Protein 6S1Y (pdb70)

Organism: Anopheles gambiae (NCBI:txid7165)

Structure (mmCIF, N/CA/C/O backbone):
data_6S1Y
#
_entry.id   6S1Y
#
_cell.length_a   160.972
_cell.length_b   160.972
_cell.length_c   121.888
_cell.angle_alpha   90.00
_cell.angle_beta   90.00
_cell.angle_gamma   120.00
#
_symmetry.space_group_name_H-M   'P 62 2 2'
#
loop_
_entity.id
_entity.type
_entity.pdbx_description
1 polymer 'Angiotensin-converting enzyme'
2 branched beta-D-mannopyranose-(1-4)-2-acetamido-2-deoxy-beta-D-glucopyranose-(1-4)-2-acetamido-2-deoxy-beta-D-glucopyranose
3 branched 2-acetamido-2-deoxy-beta-D-glucopyranose-(1-4)-2-acetamido-2-deoxy-beta-D-glucopyranose
4 non-polymer DI(HYDROXYETHYL)ETHER
5 non-polymer 1,2-ETHANEDIOL
6 non-polymer 'ZINC ION'
7 non-polymer '(2~{S})-2-[[(4~{S})-4-azanyl-5-oxidanyl-5-oxidanylidene-pentanoyl]amino]pentanedioic acid'
8 water water
#
loop_
_atom_site.group_PDB
_atom_site.id
_atom_site.type_symbol
_atom_site.label_atom_id
_atom_site.label_alt_id
_atom_site.label_comp_id
_atom_site.label_asym_id
_atom_site.label_entity_id
_atom_site.label_seq_id
_atom_site.pdbx_PDB_ins_code
_atom_site.Cartn_x
_atom_site.Cartn_y
_atom_site.Cartn_z
_atom_site.occupancy
_atom_site.B_iso_or_equiv
_atom_site.auth_seq_id
_atom_site.auth_comp_id
_atom_site.auth_asym_id
_atom_site.auth_atom_id
_atom_site.pdbx_PDB_model_num
ATOM 1 N N . PRO A 1 10 ? 22.595 -18.634 -15.638 1.00 99.81 36 PRO A N 1
ATOM 2 C CA . PRO A 1 10 ? 22.327 -18.963 -17.043 1.00 102.86 36 PRO A CA 1
ATOM 3 C C . PRO A 1 10 ? 20.884 -19.398 -17.303 1.00 104.88 36 PRO A C 1
ATOM 4 O O . PRO A 1 10 ? 20.273 -20.069 -16.469 1.00 102.67 36 PRO A O 1
ATOM 15 N N . SER A 1 11 ? 20.351 -19.016 -18.459 1.00 108.41 37 SER A N 1
ATOM 16 C CA . SER A 1 11 ? 18.995 -19.383 -18.830 1.00 112.34 37 SER A CA 1
ATOM 17 C C . SER A 1 11 ? 18.933 -20.850 -19.252 1.00 112.03 37 SER A C 1
ATOM 18 O O . SER A 1 11 ? 19.941 -21.466 -19.610 1.00 109.01 37 SER A O 1
ATOM 26 N N . GLU A 1 12 ? 17.718 -21.408 -19.214 1.00 113.59 38 GLU A N 1
ATOM 27 C CA . GLU A 1 12 ? 17.558 -22.825 -19.520 1.00 111.88 38 GLU A CA 1
ATOM 28 C C . GLU A 1 12 ? 17.989 -23.138 -20.948 1.00 109.08 38 GLU A C 1
ATOM 29 O O . GLU A 1 12 ? 18.503 -24.232 -21.212 1.00 106.83 38 GLU A O 1
ATOM 41 N N . THR A 1 13 ? 17.803 -22.199 -21.879 1.00 108.71 39 THR A N 1
ATOM 42 C CA . THR A 1 13 ? 18.285 -22.414 -23.240 1.00 107.53 39 THR A CA 1
ATOM 43 C C . THR A 1 13 ? 19.807 -22.504 -23.282 1.00 103.65 39 THR A C 1
ATOM 44 O O . THR A 1 13 ? 20.364 -23.070 -24.230 1.00 100.05 39 THR A O 1
ATOM 55 N N . GLU A 1 14 ? 20.488 -21.983 -22.260 1.00 104.55 40 GLU A N 1
ATOM 56 C CA . GLU A 1 14 ? 21.942 -22.047 -22.161 1.00 105.07 40 GLU A CA 1
ATOM 57 C C . GLU A 1 14 ? 22.413 -23.308 -21.440 1.00 101.65 40 GLU A C 1
ATOM 58 O O . GLU A 1 14 ? 23.375 -23.948 -21.880 1.00 97.37 40 GLU A O 1
ATOM 70 N N . ILE A 1 15 ? 21.756 -23.676 -20.336 1.00 102.14 41 ILE A N 1
ATOM 71 C CA . ILE A 1 15 ? 22.034 -24.959 -19.698 1.00 99.10 41 ILE A CA 1
ATOM 72 C C . ILE A 1 15 ? 21.829 -26.088 -20.699 1.00 94.90 41 ILE A C 1
ATOM 73 O O . ILE A 1 15 ? 22.574 -27.075 -20.712 1.00 90.71 41 ILE A O 1
ATOM 89 N N . SER A 1 16 ? 20.821 -25.953 -21.563 1.00 95.91 42 SER A N 1
ATOM 90 C CA . SER A 1 16 ? 20.538 -26.988 -22.546 1.00 93.16 42 SER A CA 1
ATOM 91 C C . SER A 1 16 ? 21.704 -27.186 -23.504 1.00 91.32 42 SER A C 1
ATOM 92 O O . SER A 1 16 ? 21.879 -28.282 -24.046 1.00 90.83 42 SER A O 1
ATOM 100 N N . GLN A 1 17 ? 22.509 -26.145 -23.730 1.00 92.93 43 GLN A N 1
ATOM 101 C CA . GLN A 1 17 ? 23.690 -26.295 -24.571 1.00 91.23 43 GLN A CA 1
ATOM 102 C C . GLN A 1 17 ? 24.800 -27.038 -23.843 1.00 87.02 43 GLN A C 1
ATOM 103 O O . GLN A 1 17 ? 25.600 -27.728 -24.481 1.00 84.52 43 GLN A O 1
ATOM 117 N N . ILE A 1 18 ? 24.874 -26.898 -22.517 1.00 87.54 44 ILE A N 1
ATOM 118 C CA . ILE A 1 18 ? 25.909 -27.580 -21.749 1.00 86.56 44 ILE A CA 1
ATOM 119 C C . ILE A 1 18 ? 25.639 -29.079 -21.715 1.00 85.84 44 ILE A C 1
ATOM 120 O O . ILE A 1 18 ? 26.528 -29.893 -21.996 1.00 84.97 44 ILE A O 1
ATOM 136 N N . VAL A 1 19 ? 24.412 -29.469 -21.352 1.00 85.34 45 VAL A N 1
ATOM 137 C CA . VAL A 1 19 ? 24.084 -30.888 -21.299 1.00 83.51 45 VAL A CA 1
ATOM 138 C C . VAL A 1 19 ? 24.199 -31.495 -22.689 1.00 81.75 45 VAL A C 1
ATOM 139 O O . VAL A 1 19 ? 24.571 -32.662 -22.835 1.00 81.01 45 VAL A O 1
ATOM 152 N N . GLU A 1 20 ? 23.898 -30.716 -23.730 1.00 82.63 46 GLU A N 1
ATOM 153 C CA . GLU A 1 20 ? 24.025 -31.225 -25.091 1.00 82.32 46 GLU A CA 1
ATOM 154 C C . GLU A 1 20 ? 25.468 -31.604 -25.404 1.00 82.04 46 GLU A C 1
ATOM 155 O O . GLU A 1 20 ? 25.718 -32.604 -26.082 1.00 80.35 46 GLU A O 1
ATOM 167 N N . TRP A 1 21 ? 26.434 -30.823 -24.915 1.00 83.81 47 TRP A N 1
ATOM 168 C CA . TRP A 1 21 ? 27.834 -31.207 -25.070 1.00 87.23 47 TRP A CA 1
ATOM 169 C C . TRP A 1 21 ? 28.170 -32.391 -24.172 1.00 84.96 47 TRP A C 1
ATOM 170 O O . TRP A 1 21 ? 28.948 -33.272 -24.556 1.00 84.92 47 TRP A O 1
ATOM 191 N N . ILE A 1 22 ? 27.592 -32.424 -22.970 1.00 82.40 48 ILE A N 1
ATOM 192 C CA . ILE A 1 22 ? 27.788 -33.564 -22.082 1.00 80.67 48 ILE A CA 1
ATOM 193 C C . ILE A 1 22 ? 27.195 -34.824 -22.704 1.00 76.83 48 ILE A C 1
ATOM 194 O O . ILE A 1 22 ? 27.820 -35.890 -22.691 1.00 73.89 48 ILE A O 1
ATOM 210 N N . GLU A 1 23 ? 25.992 -34.715 -23.277 1.00 76.44 49 GLU A N 1
ATOM 211 C CA . GLU A 1 23 ? 25.334 -35.869 -23.877 1.00 76.59 49 GLU A CA 1
ATOM 212 C C . GLU A 1 23 ? 26.219 -36.551 -24.914 1.00 75.73 49 GLU A C 1
ATOM 213 O O . GLU A 1 23 ? 26.300 -37.784 -24.957 1.00 72.04 49 GLU A O 1
ATOM 225 N N . GLN A 1 24 ? 26.876 -35.771 -25.772 1.00 77.30 50 GLN A N 1
ATOM 226 C CA . GLN A 1 24 ? 27.710 -36.371 -26.807 1.00 76.58 50 GLN A CA 1
ATOM 227 C C . GLN A 1 24 ? 28.941 -37.026 -26.200 1.00 72.25 50 GLN A C 1
ATOM 228 O O . GLN A 1 24 ? 29.367 -38.097 -26.644 1.00 70.18 50 GLN A O 1
ATOM 242 N N . ARG A 1 25 ? 29.533 -36.390 -25.190 1.00 71.85 51 ARG A N 1
ATOM 243 C CA . ARG A 1 25 ? 30.621 -37.013 -24.445 1.00 72.45 51 ARG A CA 1
ATOM 244 C C . ARG A 1 25 ? 30.179 -38.355 -23.867 1.00 68.11 51 ARG A C 1
ATOM 245 O O . ARG A 1 25 ? 30.815 -39.389 -24.107 1.00 64.57 51 ARG A O 1
ATOM 266 N N . TYR A 1 26 ? 29.069 -38.356 -23.121 1.00 67.82 52 TYR A N 1
ATOM 267 C CA . TYR A 1 26 ? 28.544 -39.585 -22.520 1.00 67.58 52 TYR A CA 1
ATOM 268 C C . TYR A 1 26 ? 28.300 -40.649 -23.583 1.00 63.31 52 TYR A C 1
ATOM 269 O O . TYR A 1 26 ? 28.721 -41.798 -23.439 1.00 62.62 52 TYR A O 1
ATOM 287 N N . GLN A 1 27 ? 27.651 -40.269 -24.680 1.00 63.11 53 GLN A N 1
ATOM 288 C CA . GLN A 1 27 ? 27.285 -41.241 -25.703 1.00 63.64 53 GLN A CA 1
ATOM 289 C C . GLN A 1 27 ? 28.506 -41.930 -26.306 1.00 63.27 53 GLN A C 1
ATOM 290 O O . GLN A 1 27 ? 28.483 -43.143 -26.566 1.00 59.96 53 GLN A O 1
ATOM 304 N N . GLN A 1 28 ? 29.587 -41.184 -26.527 1.00 63.69 54 GLN A N 1
ATOM 305 C CA . GLN A 1 28 ? 30.742 -41.766 -27.200 1.00 64.54 54 GLN A CA 1
ATOM 306 C C . GLN A 1 28 ? 31.473 -42.772 -26.315 1.00 61.17 54 GLN A C 1
ATOM 307 O O . GLN A 1 28 ? 31.868 -43.844 -26.795 1.00 59.50 54 GLN A O 1
ATOM 321 N N . THR A 1 29 ? 31.663 -42.469 -25.029 1.00 58.94 55 THR A N 1
ATOM 322 C CA . THR A 1 29 ? 32.316 -43.458 -24.182 1.00 60.59 55 THR A CA 1
ATOM 323 C C . THR A 1 29 ? 31.382 -44.629 -23.884 1.00 58.72 55 THR A C 1
ATOM 324 O O . THR A 1 29 ? 31.848 -45.764 -23.746 1.00 57.30 55 THR A O 1
ATOM 335 N N . LYS A 1 30 ? 30.067 -44.392 -23.814 1.00 58.67 56 LYS A N 1
ATOM 336 C CA . LYS A 1 30 ? 29.169 -45.518 -23.598 1.00 59.34 56 LYS A CA 1
ATOM 337 C C . LYS A 1 30 ? 29.175 -46.447 -24.805 1.00 57.99 56 LYS A C 1
ATOM 338 O O . LYS A 1 30 ? 29.083 -47.674 -24.652 1.00 58.24 56 LYS A O 1
ATOM 357 N N . ALA A 1 31 ? 29.308 -45.885 -26.005 1.00 57.79 57 ALA A N 1
ATOM 358 C CA . ALA A 1 31 ? 29.424 -46.717 -27.196 1.00 55.80 57 ALA A CA 1
ATOM 359 C C . ALA A 1 31 ? 30.725 -47.495 -27.175 1.00 54.84 57 ALA A C 1
ATOM 360 O O . ALA A 1 31 ? 30.737 -48.701 -27.414 1.00 55.50 57 ALA A O 1
ATOM 367 N N . HIS A 1 32 ? 31.838 -46.823 -26.881 1.00 56.66 58 HIS A N 1
ATOM 368 C CA . HIS A 1 32 ? 33.109 -47.534 -26.782 1.00 58.32 58 HIS A CA 1
ATOM 369 C C . HIS A 1 32 ? 32.998 -48.677 -25.783 1.00 56.76 58 HIS A C 1
ATOM 370 O O . HIS A 1 32 ? 33.489 -49.781 -26.020 1.00 55.27 58 HIS A O 1
ATOM 384 N N . GLN A 1 33 ? 32.310 -48.442 -24.675 1.00 57.45 59 GLN A N 1
ATOM 385 C CA . GLN A 1 33 ? 32.188 -49.476 -23.659 1.00 57.65 59 GLN A CA 1
ATOM 386 C C . GLN A 1 33 ? 31.317 -50.626 -24.150 1.00 55.93 59 GLN A C 1
ATOM 387 O O . GLN A 1 33 ? 31.684 -51.799 -24.007 1.00 52.40 59 GLN A O 1
ATOM 401 N N . THR A 1 34 ? 30.181 -50.308 -24.769 1.00 55.97 60 THR A N 1
ATOM 402 C CA . THR A 1 34 ? 29.330 -51.346 -25.330 1.00 54.64 60 THR A CA 1
ATOM 403 C C . THR A 1 34 ? 30.088 -52.194 -26.341 1.00 54.84 60 THR A C 1
ATOM 404 O O . THR A 1 34 ? 29.963 -53.431 -26.357 1.00 52.65 60 THR A O 1
ATOM 415 N N . LEU A 1 35 ? 30.882 -51.544 -27.196 1.00 53.34 61 LEU A N 1
ATOM 416 C CA . LEU A 1 35 ? 31.606 -52.264 -28.230 1.00 55.06 61 LEU A CA 1
ATOM 417 C C . LEU A 1 35 ? 32.563 -53.283 -27.624 1.00 54.49 61 LEU A C 1
ATOM 418 O O . LEU A 1 35 ? 32.635 -54.432 -28.082 1.00 53.33 61 LEU A O 1
ATOM 434 N N . ALA A 1 36 ? 33.303 -52.885 -26.589 1.00 52.63 62 ALA A N 1
ATOM 435 C CA . ALA A 1 36 ? 34.223 -53.814 -25.952 1.00 52.72 62 ALA A CA 1
ATOM 436 C C . ALA A 1 36 ? 33.473 -54.957 -25.281 1.00 51.95 62 ALA A C 1
ATOM 437 O O . ALA A 1 36 ? 33.957 -56.097 -25.277 1.00 50.40 62 ALA A O 1
ATOM 444 N N . ALA A 1 37 ? 32.286 -54.678 -24.725 1.00 51.57 63 ALA A N 1
ATOM 445 C CA . ALA A 1 37 ? 31.483 -55.737 -24.114 1.00 52.72 63 ALA A CA 1
ATOM 446 C C . ALA A 1 37 ? 30.996 -56.729 -25.163 1.00 50.60 63 ALA A C 1
ATOM 447 O O . ALA A 1 37 ? 30.996 -57.943 -24.932 1.00 48.91 63 ALA A O 1
ATOM 454 N N . TRP A 1 38 ? 30.610 -56.238 -26.335 1.00 50.64 64 TRP A N 1
ATOM 455 C CA . TRP A 1 38 ? 30.236 -57.138 -27.420 1.00 51.05 64 TRP A CA 1
ATOM 456 C C . TRP A 1 38 ? 31.375 -58.082 -27.787 1.00 51.63 64 TRP A C 1
ATOM 457 O O . TRP A 1 38 ? 31.154 -59.282 -28.005 1.00 49.58 64 TRP A O 1
ATOM 478 N N . GLU A 1 39 ? 32.598 -57.561 -27.890 1.00 52.56 65 GLU A N 1
ATOM 479 C CA . GLU A 1 39 ? 33.711 -58.402 -28.312 1.00 53.26 65 GLU A CA 1
ATOM 480 C C . GLU A 1 39 ? 33.959 -59.518 -27.302 1.00 50.99 65 GLU A C 1
ATOM 481 O O . GLU A 1 39 ? 34.192 -60.675 -27.674 1.00 50.09 65 GLU A O 1
ATOM 493 N N . TYR A 1 40 ? 33.897 -59.197 -26.015 1.00 49.64 66 TYR A N 1
ATOM 494 C CA . TYR A 1 40 ? 33.989 -60.239 -25.011 1.00 49.31 66 TYR A CA 1
ATOM 495 C C . TYR A 1 40 ? 32.804 -61.191 -25.124 1.00 48.84 66 TYR A C 1
ATOM 496 O O . TYR A 1 40 ? 32.978 -62.419 -25.185 1.00 47.87 66 TYR A O 1
ATOM 514 N N . GLY A 1 41 ? 31.586 -60.646 -25.190 1.00 48.50 67 GLY A N 1
ATOM 515 C CA . GLY A 1 41 ? 30.411 -61.501 -25.265 1.00 48.81 67 GLY A CA 1
ATOM 516 C C . GLY A 1 41 ? 30.484 -62.495 -26.402 1.00 48.52 67 GLY A C 1
ATOM 517 O O . GLY A 1 41 ? 30.011 -63.633 -26.272 1.00 46.33 67 GLY A O 1
ATOM 521 N N . SER A 1 42 ? 31.095 -62.090 -27.520 1.00 48.31 68 SER A N 1
ATOM 522 C CA . SER A 1 42 ? 31.220 -62.899 -28.727 1.00 49.85 68 SER A CA 1
ATOM 523 C C . SER A 1 42 ? 32.432 -63.805 -28.711 1.00 48.82 68 SER A C 1
ATOM 524 O O . SER A 1 42 ? 32.540 -64.698 -29.558 1.00 49.13 68 SER A O 1
ATOM 532 N N . ASN A 1 43 ? 33.341 -63.593 -27.759 1.00 49.80 69 ASN A N 1
ATOM 533 C CA . ASN A 1 43 ? 34.663 -64.224 -27.833 1.00 51.69 69 ASN A CA 1
ATOM 534 C C . ASN A 1 43 ? 35.296 -64.071 -26.435 1.00 51.00 69 ASN A C 1
ATOM 535 O O . ASN A 1 43 ? 36.009 -63.108 -26.178 1.00 50.05 69 ASN A O 1
ATOM 545 N N . LEU A 1 44 ? 34.998 -65.035 -25.558 1.00 52.39 70 LEU A N 1
ATOM 546 C CA . LEU A 1 44 ? 35.384 -64.916 -24.148 1.00 53.61 70 LEU A CA 1
ATOM 547 C C . LEU A 1 44 ? 36.846 -65.309 -24.001 1.00 54.47 70 LEU A C 1
ATOM 548 O O . LEU A 1 44 ? 37.178 -66.478 -23.805 1.00 58.46 70 LEU A O 1
ATOM 564 N N . THR A 1 45 ? 37.724 -64.325 -24.092 1.00 53.25 71 THR A N 1
ATOM 565 C CA . THR A 1 45 ? 39.127 -64.517 -23.783 1.00 53.56 71 THR A CA 1
ATOM 566 C C . THR A 1 45 ? 39.483 -63.591 -22.639 1.00 51.12 71 THR A C 1
ATOM 567 O O . THR A 1 45 ? 38.847 -62.558 -22.426 1.00 49.84 71 THR A O 1
ATOM 578 N N . GLU A 1 46 ? 40.529 -63.957 -21.910 1.00 52.95 72 GLU A N 1
ATOM 579 C CA . GLU A 1 46 ? 40.959 -63.104 -20.815 1.00 55.04 72 GLU A CA 1
ATOM 580 C C . GLU A 1 46 ? 41.432 -61.766 -21.352 1.00 52.58 72 GLU A C 1
ATOM 581 O O . GLU A 1 46 ? 41.166 -60.719 -20.756 1.00 52.64 72 GLU A O 1
ATOM 593 N N . PHE A 1 47 ? 42.070 -61.766 -22.525 1.00 53.28 73 PHE A N 1
ATOM 594 C CA . PHE A 1 47 ? 42.439 -60.502 -23.145 1.00 52.90 73 PHE A CA 1
ATOM 595 C C . PHE A 1 47 ? 41.216 -59.634 -23.396 1.00 53.07 73 PHE A C 1
ATOM 596 O O . PHE A 1 47 ? 41.213 -58.437 -23.073 1.00 53.33 73 PHE A O 1
ATOM 613 N N . ASN A 1 48 ? 40.165 -60.220 -23.994 1.00 52.32 74 ASN A N 1
ATOM 614 C CA . ASN A 1 48 ? 38.957 -59.452 -24.293 1.00 51.08 74 ASN A CA 1
ATOM 615 C C . ASN A 1 48 ? 38.239 -59.012 -23.028 1.00 50.06 74 ASN A C 1
ATOM 616 O O . ASN A 1 48 ? 37.588 -57.964 -23.020 1.00 48.58 74 ASN A O 1
ATOM 627 N N . LEU A 1 49 ? 38.358 -59.780 -21.944 1.00 50.83 75 LEU A N 1
ATOM 628 C CA . LEU A 1 49 ? 37.787 -59.328 -20.681 1.00 51.48 75 LEU A CA 1
ATOM 629 C C . LEU A 1 49 ? 38.491 -58.071 -20.180 1.00 51.39 75 LEU A C 1
ATOM 630 O O . LEU A 1 49 ? 37.832 -57.131 -19.730 1.00 50.03 75 LEU A O 1
ATOM 646 N N . SER A 1 50 ? 39.827 -58.025 -20.269 1.00 51.99 76 SER A N 1
ATOM 647 C CA . SER A 1 50 ? 40.554 -56.845 -19.801 1.00 53.53 76 SER A CA 1
ATOM 648 C C . SER A 1 50 ? 40.143 -55.594 -20.566 1.00 51.52 76 SER A C 1
ATOM 649 O O . SER A 1 50 ? 40.007 -54.516 -19.983 1.00 50.87 76 SER A O 1
ATOM 657 N N . LYS A 1 51 ? 39.949 -55.717 -21.877 1.00 52.46 77 LYS A N 1
ATOM 658 C CA . LYS A 1 51 ? 39.488 -54.571 -22.648 1.00 53.25 77 LYS A CA 1
ATOM 659 C C . LYS A 1 51 ? 38.062 -54.188 -22.275 1.00 53.49 77 LYS A C 1
ATOM 660 O O . LYS A 1 51 ? 37.722 -52.997 -22.236 1.00 52.62 77 LYS A O 1
ATOM 679 N N . LYS A 1 52 ? 37.212 -55.174 -21.983 1.00 51.64 78 LYS A N 1
ATOM 680 C CA . LYS A 1 52 ? 35.856 -54.845 -21.565 1.00 52.84 78 LYS A CA 1
ATOM 681 C C . LYS A 1 52 ? 35.864 -54.046 -20.269 1.00 52.23 78 LYS A C 1
ATOM 682 O O . LYS A 1 52 ? 35.152 -53.042 -20.140 1.00 52.01 78 LYS A O 1
ATOM 701 N N . THR A 1 53 ? 36.657 -54.474 -19.283 1.00 51.79 79 THR A N 1
ATOM 702 C CA . THR A 1 53 ? 36.621 -53.743 -18.024 1.00 52.38 79 THR A CA 1
ATOM 703 C C . THR A 1 53 ? 37.382 -52.426 -18.120 1.00 52.35 79 THR A C 1
ATOM 704 O O . THR A 1 53 ? 36.968 -51.434 -17.511 1.00 53.08 79 THR A O 1
ATOM 715 N N . LYS A 1 54 ? 38.467 -52.375 -18.898 1.00 54.01 80 LYS A N 1
ATOM 716 C CA . LYS A 1 54 ? 39.123 -51.093 -19.151 1.00 54.50 80 LYS A CA 1
ATOM 717 C C . LYS A 1 54 ? 38.142 -50.081 -19.745 1.00 55.34 80 LYS A C 1
ATOM 718 O O . LYS A 1 54 ? 38.021 -48.950 -19.260 1.00 55.48 80 LYS A O 1
ATOM 737 N N . ALA A 1 55 ? 37.436 -50.464 -20.812 1.00 54.90 81 ALA A N 1
ATOM 738 C CA . ALA A 1 55 ? 36.496 -49.535 -21.432 1.00 54.33 81 ALA A CA 1
ATOM 739 C C . ALA A 1 55 ? 35.366 -49.183 -20.475 1.00 56.59 81 ALA A C 1
ATOM 740 O O . ALA A 1 55 ? 34.857 -48.053 -20.492 1.00 57.29 81 ALA A O 1
ATOM 747 N N . ALA A 1 56 ? 34.973 -50.130 -19.618 1.00 55.24 82 ALA A N 1
ATOM 748 C CA . ALA A 1 56 ? 33.985 -49.819 -18.593 1.00 57.48 82 ALA A CA 1
ATOM 749 C C . ALA A 1 56 ? 34.563 -48.868 -17.549 1.00 54.80 82 ALA A C 1
ATOM 750 O O . ALA A 1 56 ? 33.885 -47.929 -17.114 1.00 53.19 82 ALA A O 1
ATOM 757 N N . ALA A 1 57 ? 35.814 -49.090 -17.140 1.00 55.54 83 ALA A N 1
ATOM 758 C CA . ALA A 1 57 ? 36.450 -48.169 -16.202 1.00 57.12 83 ALA A CA 1
ATOM 759 C C . ALA A 1 57 ? 36.525 -46.767 -16.791 1.00 56.92 83 ALA A C 1
ATOM 760 O O . ALA A 1 57 ? 36.222 -45.782 -16.108 1.00 58.39 83 ALA A O 1
ATOM 767 N N . ASP A 1 58 ? 36.900 -46.666 -18.073 1.00 58.69 84 ASP A N 1
ATOM 768 C CA . ASP A 1 58 ? 36.942 -45.375 -18.759 1.00 59.91 84 ASP A CA 1
ATOM 769 C C . ASP A 1 58 ? 35.589 -44.686 -18.705 1.00 59.43 84 ASP A C 1
ATOM 770 O O . ASP A 1 58 ? 35.496 -43.492 -18.399 1.00 60.01 84 ASP A O 1
ATOM 779 N N . PHE A 1 59 ? 34.524 -45.423 -19.027 1.00 58.93 85 PHE A N 1
ATOM 780 C CA . PHE A 1 59 ? 33.200 -44.825 -18.987 1.00 59.47 85 PHE A CA 1
ATOM 781 C C . PHE A 1 59 ? 32.848 -44.399 -17.571 1.00 58.52 85 PHE A C 1
ATOM 782 O O . PHE A 1 59 ? 32.218 -43.358 -17.364 1.00 58.39 85 PHE A O 1
ATOM 799 N N . ALA A 1 60 ? 33.259 -45.196 -16.582 1.00 57.20 86 ALA A N 1
ATOM 800 C CA . ALA A 1 60 ? 32.962 -44.879 -15.191 1.00 59.72 86 ALA A CA 1
ATOM 801 C C . ALA A 1 60 ? 33.549 -43.526 -14.805 1.00 59.38 86 ALA A C 1
ATOM 802 O O . ALA A 1 60 ? 32.880 -42.716 -14.155 1.00 58.10 86 ALA A O 1
ATOM 809 N N . GLU A 1 61 ? 34.796 -43.268 -15.203 1.00 58.96 87 GLU A N 1
ATOM 810 C CA . GLU A 1 61 ? 35.393 -41.951 -15.007 1.00 62.56 87 GLU A CA 1
ATOM 811 C C . GLU A 1 61 ? 34.528 -40.866 -15.642 1.00 61.58 87 GLU A C 1
ATOM 812 O O . GLU A 1 61 ? 34.120 -39.913 -14.981 1.00 61.45 87 GLU A O 1
ATOM 824 N N . VAL A 1 62 ? 34.239 -40.995 -16.938 1.00 61.19 88 VAL A N 1
ATOM 825 C CA . VAL A 1 62 ? 33.427 -40.004 -17.639 1.00 58.82 88 VAL A CA 1
ATOM 826 C C . VAL A 1 62 ? 32.143 -39.717 -16.868 1.00 61.77 88 VAL A C 1
ATOM 827 O O . VAL A 1 62 ? 31.767 -38.557 -16.664 1.00 61.60 88 VAL A O 1
ATOM 840 N N . ALA A 1 63 ? 31.446 -40.774 -16.424 1.00 62.76 89 ALA A N 1
ATOM 841 C CA . ALA A 1 63 ? 30.144 -40.571 -15.780 1.00 62.26 89 ALA A CA 1
ATOM 842 C C . ALA A 1 63 ? 30.290 -39.861 -14.442 1.00 61.29 89 ALA A C 1
ATOM 843 O O . ALA A 1 63 ? 29.417 -39.071 -14.060 1.00 61.76 89 ALA A O 1
ATOM 850 N N . LYS A 1 64 ? 31.379 -40.110 -13.721 1.00 60.19 90 LYS A N 1
ATOM 851 C CA . LYS A 1 64 ? 31.625 -39.377 -12.482 1.00 62.28 90 LYS A CA 1
ATOM 852 C C . LYS A 1 64 ? 31.796 -37.883 -12.757 1.00 64.38 90 LYS A C 1
ATOM 853 O O . LYS A 1 64 ? 31.221 -37.039 -12.060 1.00 66.50 90 LYS A O 1
ATOM 872 N N . ALA A 1 65 ? 32.599 -37.543 -13.769 1.00 63.46 91 ALA A N 1
ATOM 873 C CA . ALA A 1 65 ? 32.812 -36.144 -14.129 1.00 64.33 91 ALA A CA 1
ATOM 874 C C . ALA A 1 65 ? 31.520 -35.490 -14.587 1.00 68.51 91 ALA A C 1
ATOM 875 O O . ALA A 1 65 ? 31.207 -34.361 -14.187 1.00 72.43 91 ALA A O 1
ATOM 882 N N . VAL A 1 66 ? 30.758 -36.183 -15.436 1.00 66.11 92 VAL A N 1
ATOM 883 C CA . VAL A 1 66 ? 29.469 -35.660 -15.875 1.00 66.65 92 VAL A CA 1
ATOM 884 C C . VAL A 1 66 ? 28.575 -35.376 -14.681 1.00 68.67 92 VAL A C 1
ATOM 885 O O . VAL A 1 66 ? 27.894 -34.348 -14.631 1.00 71.73 92 VAL A O 1
ATOM 898 N N . ALA A 1 67 ? 28.551 -36.287 -13.705 1.00 67.00 93 ALA A N 1
ATOM 899 C CA . ALA A 1 67 ? 27.644 -36.122 -12.575 1.00 70.58 93 ALA A CA 1
ATOM 900 C C . ALA A 1 67 ? 28.011 -34.893 -11.759 1.00 74.01 93 ALA A C 1
ATOM 901 O O . ALA A 1 67 ? 27.133 -34.140 -11.324 1.00 75.67 93 ALA A O 1
ATOM 908 N N . GLU A 1 68 ? 29.307 -34.679 -11.530 1.00 74.52 94 GLU A N 1
ATOM 909 C CA . GLU A 1 68 ? 29.735 -33.474 -10.829 1.00 80.66 94 GLU A CA 1
ATOM 910 C C . GLU A 1 68 ? 29.449 -32.225 -11.658 1.00 80.20 94 GLU A C 1
ATOM 911 O O . GLU A 1 68 ? 28.878 -31.252 -11.156 1.00 82.25 94 GLU A O 1
ATOM 923 N N . GLU A 1 69 ? 29.829 -32.241 -12.938 1.00 76.86 95 GLU A N 1
ATOM 924 C CA . GLU A 1 69 ? 29.570 -31.090 -13.792 1.00 78.72 95 GLU A CA 1
ATOM 925 C C . GLU A 1 69 ? 28.109 -30.667 -13.746 1.00 80.34 95 GLU A C 1
ATOM 926 O O . GLU A 1 69 ? 27.798 -29.488 -13.942 1.00 85.01 95 GLU A O 1
ATOM 938 N N . LEU A 1 70 ? 27.201 -31.601 -13.487 1.00 77.79 96 LEU A N 1
ATOM 939 C CA . LEU A 1 70 ? 25.779 -31.302 -13.525 1.00 79.58 96 LEU A CA 1
ATOM 940 C C . LEU A 1 70 ? 25.232 -30.801 -12.197 1.00 84.26 96 LEU A C 1
ATOM 941 O O . LEU A 1 70 ? 24.115 -30.273 -12.166 1.00 86.41 96 LEU A O 1
ATOM 957 N N . GLN A 1 71 ? 25.984 -30.948 -11.105 1.00 85.18 97 GLN A N 1
ATOM 958 C CA . GLN A 1 71 ? 25.562 -30.402 -9.819 1.00 87.08 97 GLN A CA 1
ATOM 959 C C . GLN A 1 71 ? 25.664 -28.886 -9.767 1.00 90.34 97 GLN A C 1
ATOM 960 O O . GLN A 1 71 ? 25.335 -28.294 -8.733 1.00 91.01 97 GLN A O 1
ATOM 974 N N . GLN A 1 72 ? 26.108 -28.252 -10.848 1.00 92.80 98 GLN A N 1
ATOM 975 C CA . GLN A 1 72 ? 26.223 -26.805 -10.928 1.00 96.14 98 GLN A CA 1
ATOM 976 C C . GLN A 1 72 ? 24.963 -26.139 -11.471 1.00 97.50 98 GLN A C 1
ATOM 977 O O . GLN A 1 72 ? 24.986 -24.936 -11.745 1.00 99.78 98 GLN A O 1
ATOM 991 N N . PHE A 1 73 ? 23.876 -26.885 -11.643 1.00 97.62 99 PHE A N 1
ATOM 992 C CA . PHE A 1 73 ? 22.602 -26.332 -12.086 1.00 102.75 99 PHE A CA 1
ATOM 993 C C . PHE A 1 73 ? 21.551 -26.640 -11.026 1.00 110.46 99 PHE A C 1
ATOM 994 O O . PHE A 1 73 ? 21.524 -27.742 -10.470 1.00 110.22 99 PHE A O 1
ATOM 1011 N N . LYS A 1 74 ? 20.690 -25.661 -10.741 1.00 118.63 100 LYS A N 1
ATOM 1012 C CA . LYS A 1 74 ? 19.841 -25.747 -9.555 1.00 125.08 100 LYS A CA 1
ATOM 1013 C C . LYS A 1 74 ? 18.795 -26.849 -9.691 1.00 127.76 100 LYS A C 1
ATOM 1014 O O . LYS A 1 74 ? 18.622 -27.667 -8.780 1.00 127.68 100 LYS A O 1
ATOM 1033 N N . THR A 1 75 ? 18.069 -26.872 -10.807 1.00 127.97 101 THR A N 1
ATOM 1034 C CA . THR A 1 75 ? 17.037 -27.849 -11.132 1.00 129.46 101 THR A CA 1
ATOM 1035 C C . THR A 1 75 ? 15.743 -27.589 -10.359 1.00 128.91 101 THR A C 1
ATOM 1036 O O . THR A 1 75 ? 14.751 -28.274 -10.607 1.00 127.09 101 THR A O 1
ATOM 1047 N N . ASP A 1 76 ? 15.716 -26.636 -9.430 1.00 132.60 102 ASP A N 1
ATOM 1048 C CA . ASP A 1 76 ? 14.479 -26.233 -8.772 1.00 134.22 102 ASP A CA 1
ATOM 1049 C C . ASP A 1 76 ? 13.961 -24.897 -9.280 1.00 133.15 102 ASP A C 1
ATOM 1050 O O . ASP A 1 76 ? 12.792 -24.573 -9.043 1.00 130.07 102 ASP A O 1
ATOM 1059 N N . GLN A 1 77 ? 14.805 -24.125 -9.967 1.00 132.51 103 GLN A N 1
ATOM 1060 C CA . GLN A 1 77 ? 14.377 -22.956 -10.720 1.00 132.94 103 GLN A CA 1
ATOM 1061 C C . GLN A 1 77 ? 14.217 -23.251 -12.205 1.00 131.50 103 GLN A C 1
ATOM 1062 O O . GLN A 1 77 ? 13.784 -22.371 -12.955 1.00 131.57 103 GLN A O 1
ATOM 1076 N N . LEU A 1 78 ? 14.563 -24.458 -12.648 1.00 128.68 104 LEU A N 1
ATOM 1077 C CA . LEU A 1 78 ? 14.336 -24.848 -14.032 1.00 125.18 104 LEU A CA 1
ATOM 1078 C C . LEU A 1 78 ? 12.860 -25.167 -14.244 1.00 117.59 104 LEU A C 1
ATOM 1079 O O . LEU A 1 78 ? 12.138 -25.523 -13.307 1.00 115.21 104 LEU A O 1
ATOM 1095 N N . THR A 1 79 ? 12.416 -25.027 -15.491 1.00 113.11 105 THR A N 1
ATOM 1096 C CA . THR A 1 79 ? 11.000 -25.126 -15.825 1.00 109.63 105 THR A CA 1
ATOM 1097 C C . THR A 1 79 ? 10.706 -26.193 -16.869 1.00 103.27 105 THR A C 1
ATOM 1098 O O . THR A 1 79 ? 9.787 -26.997 -16.670 1.00 98.18 105 THR A O 1
ATOM 1109 N N . ASN A 1 80 ? 11.448 -26.226 -17.982 1.00 100.60 106 ASN A N 1
ATOM 1110 C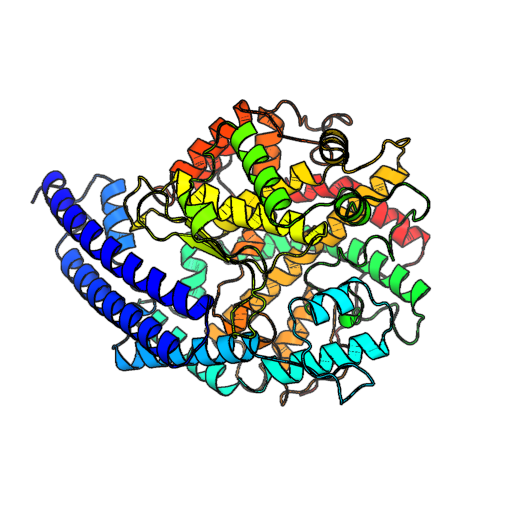 CA . ASN A 1 80 ? 11.304 -27.307 -18.957 1.00 93.81 106 ASN A CA 1
ATOM 1111 C C . ASN A 1 80 ? 11.440 -28.633 -18.213 1.00 89.65 106 ASN A C 1
ATOM 1112 O O . ASN A 1 80 ? 12.521 -28.954 -17.706 1.00 88.63 106 ASN A O 1
ATOM 1123 N N . ALA A 1 81 ? 10.340 -29.386 -18.097 1.00 88.18 107 ALA A N 1
ATOM 1124 C CA . ALA A 1 81 ? 10.388 -30.661 -17.386 1.00 83.59 107 ALA A CA 1
ATOM 1125 C C . ALA A 1 81 ? 11.297 -31.651 -18.103 1.00 79.52 107 ALA A C 1
ATOM 1126 O O . ALA A 1 81 ? 12.056 -32.387 -17.461 1.00 77.62 107 ALA A O 1
ATOM 1133 N N . THR A 1 82 ? 11.234 -31.678 -19.438 1.00 77.46 108 THR A N 1
ATOM 1134 C CA . THR A 1 82 ? 12.139 -32.514 -20.218 1.00 76.12 108 THR A CA 1
ATOM 1135 C C . THR A 1 82 ? 13.593 -32.271 -19.830 1.00 77.56 108 THR A C 1
ATOM 1136 O O . THR A 1 82 ? 14.408 -33.205 -19.826 1.00 74.04 108 THR A O 1
ATOM 1147 N N . LEU A 1 83 ? 13.936 -31.023 -19.492 1.00 78.90 109 LEU A N 1
ATOM 1148 C CA . LEU A 1 83 ? 15.318 -30.692 -19.175 1.00 78.35 109 LEU A CA 1
ATOM 1149 C C . LEU A 1 83 ? 15.711 -31.207 -17.796 1.00 78.62 109 LEU A C 1
ATOM 1150 O O . LEU A 1 83 ? 16.800 -31.764 -17.624 1.00 76.58 109 LEU A O 1
ATOM 1166 N N . LYS A 1 84 ? 14.847 -30.996 -16.795 1.00 79.10 110 LYS A N 1
ATOM 1167 C CA . LYS A 1 84 ? 15.094 -31.573 -15.481 1.00 80.37 110 LYS A CA 1
ATOM 1168 C C . LYS A 1 84 ? 15.355 -33.067 -15.591 1.00 74.72 110 LYS A C 1
ATOM 1169 O O . LYS A 1 84 ? 16.181 -33.625 -14.860 1.00 73.02 110 LYS A O 1
ATOM 1188 N N . ARG A 1 85 ? 14.646 -33.732 -16.503 1.00 73.50 111 ARG A N 1
ATOM 1189 C CA . ARG A 1 85 ? 14.735 -35.183 -16.616 1.00 72.25 111 ARG A CA 1
ATOM 1190 C C . ARG A 1 85 ? 16.039 -35.605 -17.272 1.00 70.19 111 ARG A C 1
ATOM 1191 O O . ARG A 1 85 ? 16.609 -36.643 -16.921 1.00 70.00 111 ARG A O 1
ATOM 1212 N N . ARG A 1 86 ? 16.524 -34.821 -18.236 1.00 71.40 112 ARG A N 1
ATOM 1213 C CA . ARG A 1 86 ? 17.797 -35.136 -18.871 1.00 69.74 112 ARG A CA 1
ATOM 1214 C C . ARG A 1 86 ? 18.942 -35.025 -17.883 1.00 68.92 112 ARG A C 1
ATOM 1215 O O . ARG A 1 86 ? 19.895 -35.808 -17.956 1.00 69.57 112 ARG A O 1
ATOM 1236 N N . ILE A 1 87 ? 18.857 -34.081 -16.950 1.00 69.05 113 ILE A N 1
ATOM 1237 C CA . ILE A 1 87 ? 19.933 -33.887 -15.987 1.00 71.74 113 ILE A CA 1
ATOM 1238 C C . ILE A 1 87 ? 19.919 -34.987 -14.933 1.00 70.54 113 ILE A C 1
ATOM 1239 O O . ILE A 1 87 ? 20.977 -35.443 -14.486 1.00 71.39 113 ILE A O 1
ATOM 1255 N N . LYS A 1 88 ? 18.727 -35.418 -14.504 1.00 70.29 114 LYS A N 1
ATOM 1256 C CA . LYS A 1 88 ? 18.637 -36.473 -13.498 1.00 72.51 114 LYS A CA 1
ATOM 1257 C C . LYS A 1 88 ? 19.162 -37.802 -14.033 1.00 70.11 114 LYS A C 1
ATOM 1258 O O . LYS A 1 88 ? 19.907 -38.504 -13.340 1.00 69.85 114 LYS A O 1
ATOM 1277 N N . LYS A 1 89 ? 18.791 -38.164 -15.263 1.00 69.18 115 LYS A N 1
ATOM 1278 C CA . LYS A 1 89 ? 19.206 -39.454 -15.807 1.00 68.75 115 LYS A CA 1
ATOM 1279 C C . LYS A 1 89 ? 20.684 -39.470 -16.156 1.00 66.68 115 LYS A C 1
ATOM 1280 O O . LYS A 1 89 ? 21.336 -40.515 -16.046 1.00 65.48 115 LYS A O 1
ATOM 1299 N N . LEU A 1 90 ? 21.232 -38.329 -16.571 1.00 68.31 116 LEU A N 1
ATOM 1300 C CA . LEU A 1 90 ? 22.663 -38.259 -16.830 1.00 65.67 116 LEU A CA 1
ATOM 1301 C C . LEU A 1 90 ? 23.463 -38.319 -15.545 1.00 64.13 116 LEU A C 1
ATOM 1302 O O . LEU A 1 90 ? 24.613 -38.758 -15.554 1.00 65.91 116 LEU A O 1
ATOM 1318 N N . ALA A 1 91 ? 22.877 -37.892 -14.437 1.00 65.40 117 ALA A N 1
ATOM 1319 C CA . ALA A 1 91 ? 23.574 -37.885 -13.161 1.00 65.30 117 ALA A CA 1
ATOM 1320 C C . ALA A 1 91 ? 23.462 -39.203 -12.405 1.00 65.70 117 ALA A C 1
ATOM 1321 O O . ALA A 1 91 ? 24.069 -39.339 -11.330 1.00 62.45 117 ALA A O 1
ATOM 1328 N N . LYS A 1 92 ? 22.709 -40.171 -12.925 1.00 65.57 118 LYS A N 1
ATOM 1329 C CA . LYS A 1 92 ? 22.541 -41.455 -12.245 1.00 65.61 118 LYS A CA 1
ATOM 1330 C C . LYS A 1 92 ? 23.756 -42.329 -12.523 1.00 61.47 118 LYS A C 1
ATOM 1331 O O . LYS A 1 92 ? 23.983 -42.748 -13.659 1.00 62.17 118 LYS A O 1
ATOM 1350 N N . LEU A 1 93 ? 24.530 -42.622 -11.482 1.00 59.39 119 LEU A N 1
ATOM 1351 C CA . LEU A 1 93 ? 25.816 -43.286 -11.655 1.00 58.68 119 LEU A CA 1
ATOM 1352 C C . LEU A 1 93 ? 25.720 -44.804 -11.593 1.00 57.17 119 LEU A C 1
ATOM 1353 O O . LEU A 1 93 ? 26.437 -45.495 -12.326 1.00 52.45 119 LEU A O 1
ATOM 1369 N N . GLY A 1 94 ? 24.868 -45.334 -10.707 1.00 55.71 120 GLY A N 1
ATOM 1370 C CA . GLY A 1 94 ? 24.861 -46.768 -10.477 1.00 50.38 120 GLY A CA 1
ATOM 1371 C C . GLY A 1 94 ? 26.219 -47.234 -9.995 1.00 52.59 120 GLY A C 1
ATOM 1372 O O . GLY A 1 94 ? 26.840 -46.631 -9.105 1.00 54.07 120 GLY A O 1
ATOM 1376 N N . TYR A 1 95 ? 26.706 -48.314 -10.607 1.00 50.51 121 TYR A N 1
ATOM 1377 C CA . TYR A 1 95 ? 27.974 -48.897 -10.186 1.00 52.52 121 TYR A CA 1
ATOM 1378 C C . TYR A 1 95 ? 29.124 -47.910 -10.334 1.00 54.44 121 TYR A C 1
ATOM 1379 O O . TYR A 1 95 ? 30.113 -47.983 -9.590 1.00 55.02 121 TYR A O 1
ATOM 1397 N N . ALA A 1 96 ? 29.022 -46.987 -11.289 1.00 55.36 122 ALA A N 1
ATOM 1398 C CA . ALA A 1 96 ? 30.097 -46.028 -11.497 1.00 57.53 122 ALA A CA 1
ATOM 1399 C C . ALA A 1 96 ? 30.325 -45.151 -10.275 1.00 57.53 122 ALA A C 1
ATOM 1400 O O . ALA A 1 96 ? 31.337 -44.462 -10.224 1.00 58.69 122 ALA A O 1
ATOM 1407 N N . ALA A 1 97 ? 29.431 -45.173 -9.283 1.00 57.72 123 ALA A N 1
ATOM 1408 C CA . ALA A 1 97 ? 29.668 -44.407 -8.066 1.00 57.10 123 ALA A CA 1
ATOM 1409 C C . ALA A 1 97 ? 30.834 -44.938 -7.249 1.00 57.30 123 ALA A C 1
ATOM 1410 O O . ALA A 1 97 ? 31.289 -44.244 -6.338 1.00 60.25 123 ALA A O 1
ATOM 1417 N N . LEU A 1 98 ? 31.334 -46.122 -7.544 1.00 57.37 124 LEU A N 1
ATOM 1418 C CA . LEU A 1 98 ? 32.364 -46.693 -6.689 1.00 58.48 124 LEU A CA 1
ATOM 1419 C C . LEU A 1 98 ? 33.750 -46.177 -7.074 1.00 56.83 124 LEU A C 1
ATOM 1420 O O . LEU A 1 98 ? 34.004 -45.866 -8.239 1.00 55.53 124 LEU A O 1
ATOM 1436 N N . PRO A 1 99 ? 34.671 -46.095 -6.115 1.00 57.85 125 PRO A N 1
ATOM 1437 C CA . PRO A 1 99 ? 36.074 -45.875 -6.489 1.00 58.33 125 PRO A CA 1
ATOM 1438 C C . PRO A 1 99 ? 36.494 -46.942 -7.491 1.00 59.51 125 PRO A C 1
ATOM 1439 O O . PRO A 1 99 ? 36.033 -48.087 -7.440 1.00 58.25 125 PRO A O 1
ATOM 1450 N N . ALA A 1 100 ? 37.373 -46.551 -8.414 1.00 59.90 126 ALA A N 1
ATOM 1451 C CA . ALA A 1 100 ? 37.647 -47.382 -9.578 1.00 59.26 126 ALA A CA 1
ATOM 1452 C C . ALA A 1 100 ? 38.140 -48.768 -9.190 1.00 60.06 126 ALA A C 1
ATOM 1453 O O . ALA A 1 100 ? 37.849 -49.737 -9.895 1.00 60.43 126 ALA A O 1
ATOM 1460 N N . ASP A 1 101 ? 38.892 -48.893 -8.096 1.00 60.45 127 ASP A N 1
ATOM 1461 C CA . ASP A 1 101 ? 39.370 -50.217 -7.711 1.00 62.35 127 ASP A CA 1
ATOM 1462 C C . ASP A 1 101 ? 38.197 -51.134 -7.388 1.00 61.00 127 ASP A C 1
ATOM 1463 O O . ASP A 1 101 ? 38.163 -52.291 -7.822 1.00 57.47 127 ASP A O 1
ATOM 1472 N N . GLN A 1 102 ? 37.219 -50.625 -6.630 1.00 61.18 128 GLN A N 1
ATOM 1473 C CA . GLN A 1 102 ? 36.056 -51.427 -6.265 1.00 60.98 128 GLN A CA 1
ATOM 1474 C C . GLN A 1 102 ? 35.136 -51.645 -7.462 1.00 57.73 128 GLN A C 1
ATOM 1475 O O . GLN A 1 102 ? 34.488 -52.693 -7.561 1.00 56.05 128 GLN A O 1
ATOM 1489 N N . PHE A 1 103 ? 35.062 -50.670 -8.371 1.00 57.55 129 PHE A N 1
ATOM 1490 C CA . PHE A 1 103 ? 34.322 -50.855 -9.617 1.00 56.37 129 PHE A CA 1
ATOM 1491 C C . PHE A 1 103 ? 34.863 -52.049 -10.398 1.00 55.96 129 PHE A C 1
ATOM 1492 O O . PHE A 1 103 ? 34.114 -52.959 -10.771 1.00 53.26 129 PHE A O 1
ATOM 1509 N N . LYS A 1 104 ? 36.169 -52.080 -10.639 1.00 56.74 130 LYS A N 1
ATOM 1510 C CA . LYS A 1 104 ? 36.719 -53.187 -11.406 1.00 58.17 130 LYS A CA 1
ATOM 1511 C C . LYS A 1 104 ? 36.642 -54.490 -10.626 1.00 55.36 130 LYS A C 1
ATOM 1512 O O . LYS A 1 104 ? 36.600 -55.573 -11.226 1.00 53.45 130 LYS A O 1
ATOM 1531 N N . GLU A 1 105 ? 36.623 -54.416 -9.299 1.00 54.46 131 GLU A N 1
ATOM 1532 C CA . GLU A 1 105 ? 36.485 -55.637 -8.512 1.00 55.05 131 GLU A CA 1
ATOM 1533 C C . GLU A 1 105 ? 35.074 -56.204 -8.670 1.00 54.32 131 GLU A C 1
ATOM 1534 O O . GLU A 1 105 ? 34.887 -57.420 -8.769 1.00 53.66 131 GLU A O 1
ATOM 1546 N N . LEU A 1 106 ? 34.075 -55.328 -8.749 1.00 51.66 132 LEU A N 1
ATOM 1547 C CA . LEU A 1 106 ? 32.701 -55.760 -8.941 1.00 51.27 132 LEU A CA 1
ATOM 1548 C C . LEU A 1 106 ? 32.497 -56.369 -10.325 1.00 52.76 132 LEU A C 1
ATOM 1549 O O . LEU A 1 106 ? 31.976 -57.485 -10.450 1.00 50.17 132 LEU A O 1
ATOM 1565 N N . LEU A 1 107 ? 32.907 -55.663 -11.384 1.00 53.31 133 LEU A N 1
ATOM 1566 C CA . LEU A 1 107 ? 32.739 -56.225 -12.722 1.00 53.06 133 LEU A CA 1
ATOM 1567 C C . LEU A 1 107 ? 33.479 -57.549 -12.845 1.00 49.32 133 LEU A C 1
ATOM 1568 O O . LEU A 1 107 ? 33.000 -58.473 -13.502 1.00 49.94 133 LEU A O 1
ATOM 1584 N N . GLY A 1 108 ? 34.639 -57.675 -12.200 1.00 51.68 134 GLY A N 1
ATOM 1585 C CA . GLY A 1 108 ? 35.383 -58.923 -12.256 1.00 46.98 134 GLY A CA 1
ATOM 1586 C C . GLY A 1 108 ? 34.698 -60.051 -11.519 1.00 46.73 134 GLY A C 1
ATOM 1587 O O . GLY A 1 108 ? 34.817 -61.215 -11.914 1.00 46.62 134 GLY A O 1
ATOM 1591 N N . ALA A 1 109 ? 33.975 -59.739 -10.448 1.00 47.66 135 ALA A N 1
ATOM 1592 C CA . ALA A 1 109 ? 33.201 -60.767 -9.764 1.00 47.47 135 ALA A CA 1
ATOM 1593 C C . ALA A 1 109 ? 32.077 -61.273 -10.661 1.00 46.00 135 ALA A C 1
ATOM 1594 O O . ALA A 1 109 ? 31.897 -62.482 -10.825 1.00 46.35 135 ALA A O 1
ATOM 1601 N N . ILE A 1 110 ? 31.359 -60.355 -11.310 1.00 47.00 136 ILE A N 1
ATOM 1602 C CA . ILE A 1 110 ? 30.275 -60.735 -12.218 1.00 47.35 136 ILE A CA 1
ATOM 1603 C C . ILE A 1 110 ? 30.817 -61.557 -13.383 1.00 48.07 136 ILE A C 1
ATOM 1604 O O . ILE A 1 110 ? 30.360 -62.682 -13.645 1.00 46.73 136 ILE A O 1
ATOM 1620 N N . ALA A 1 111 ? 31.811 -61.012 -14.094 1.00 47.24 137 ALA A N 1
ATOM 1621 C CA . ALA A 1 111 ? 32.415 -61.716 -15.219 1.00 47.53 137 ALA A CA 1
ATOM 1622 C C . ALA A 1 111 ? 32.900 -63.097 -14.809 1.00 45.99 137 ALA A C 1
ATOM 1623 O O . ALA A 1 111 ? 32.842 -64.045 -15.597 1.00 46.37 137 ALA A O 1
ATOM 1630 N N . SER A 1 112 ? 33.366 -63.239 -13.575 1.00 45.89 138 SER A N 1
ATOM 1631 C CA . SER A 1 112 ? 33.792 -64.551 -13.108 1.00 47.75 138 SER A CA 1
ATOM 1632 C C . SER A 1 112 ? 32.628 -65.541 -13.075 1.00 46.94 138 SER A C 1
ATOM 1633 O O . SER A 1 112 ? 32.785 -66.705 -13.467 1.00 45.89 138 SER A O 1
ATOM 1641 N N . MET A 1 113 ? 31.450 -65.098 -12.615 1.00 44.62 139 MET A N 1
ATOM 1642 C CA . MET A 1 113 ? 30.271 -65.960 -12.651 1.00 46.73 139 MET A CA 1
ATOM 1643 C C . MET A 1 113 ? 29.834 -66.246 -14.087 1.00 45.00 139 MET A C 1
ATOM 1644 O O . MET A 1 113 ? 29.619 -67.409 -14.464 1.00 44.98 139 MET A O 1
ATOM 1658 N N . GLU A 1 114 ? 29.673 -65.191 -14.894 1.00 44.67 140 GLU A N 1
ATOM 1659 C CA . GLU A 1 114 ? 29.151 -65.340 -16.252 1.00 44.32 140 GLU A CA 1
ATOM 1660 C C . GLU A 1 114 ? 30.074 -66.203 -17.094 1.00 44.62 140 GLU A C 1
ATOM 1661 O O . GLU A 1 114 ? 29.619 -67.064 -17.855 1.00 44.60 140 GLU A O 1
ATOM 1673 N N . SER A 1 115 ? 31.381 -66.021 -16.928 1.00 46.35 141 SER A N 1
ATOM 1674 C CA . SER A 1 115 ? 32.343 -66.827 -17.663 1.00 46.77 141 SER A CA 1
ATOM 1675 C C . SER A 1 115 ? 32.210 -68.300 -17.307 1.00 46.11 141 SER A C 1
ATOM 1676 O O . SER A 1 115 ? 32.278 -69.169 -18.188 1.00 45.57 141 SER A O 1
ATOM 1684 N N . ASN A 1 116 ? 32.069 -68.604 -16.016 1.00 46.02 142 ASN A N 1
ATOM 1685 C CA . ASN A 1 116 ? 31.915 -69.989 -15.585 1.00 44.41 142 ASN A CA 1
ATOM 1686 C C . ASN A 1 116 ? 30.665 -70.607 -16.208 1.00 44.75 142 ASN A C 1
ATOM 1687 O O . ASN A 1 116 ? 30.687 -71.755 -16.666 1.00 42.66 142 ASN A O 1
ATOM 1698 N N . TYR A 1 117 ? 29.578 -69.828 -16.283 1.00 44.51 143 TYR A N 1
ATOM 1699 C CA . TYR A 1 117 ? 28.330 -70.295 -16.879 1.00 43.04 143 TYR A CA 1
ATOM 1700 C C . TYR A 1 117 ? 28.493 -70.580 -18.364 1.00 43.98 143 TYR A C 1
ATOM 1701 O O . TYR A 1 117 ? 28.064 -71.631 -18.860 1.00 42.82 143 TYR A O 1
ATOM 1719 N N . ALA A 1 118 ? 29.099 -69.644 -19.098 1.00 45.00 144 ALA A N 1
ATOM 1720 C CA . ALA A 1 118 ? 29.157 -69.763 -20.556 1.00 46.07 144 ALA A CA 1
ATOM 1721 C C . ALA A 1 118 ? 30.123 -70.847 -21.008 1.00 44.80 144 ALA A C 1
ATOM 1722 O O . ALA A 1 118 ? 29.960 -71.402 -22.099 1.00 48.41 144 ALA A O 1
ATOM 1729 N N . LYS A 1 119 ? 31.114 -71.177 -20.195 1.00 43.74 145 LYS A N 1
ATOM 1730 C CA . LYS A 1 119 ? 32.161 -72.102 -20.599 1.00 47.68 145 LYS A CA 1
ATOM 1731 C C . LYS A 1 119 ? 31.934 -73.543 -20.146 1.00 46.51 145 LYS A C 1
ATOM 1732 O O . LYS A 1 119 ? 32.757 -74.407 -20.442 1.00 47.45 145 LYS A O 1
ATOM 1751 N N . ALA A 1 120 ? 30.848 -73.838 -19.448 1.00 45.57 146 ALA A N 1
ATOM 1752 C CA . ALA A 1 120 ? 30.678 -75.173 -18.897 1.00 45.10 146 ALA A CA 1
ATOM 1753 C C . ALA A 1 120 ? 30.449 -76.192 -19.998 1.00 43.66 146 ALA A C 1
ATOM 1754 O O . ALA A 1 120 ? 29.719 -75.928 -20.953 1.00 47.04 146 ALA A O 1
ATOM 1761 N N . LYS A 1 121 ? 31.058 -77.372 -19.851 1.00 43.94 147 LYS A N 1
ATOM 1762 C CA . LYS A 1 121 ? 30.890 -78.476 -20.791 1.00 47.61 147 LYS A CA 1
ATOM 1763 C C . LYS A 1 121 ? 30.692 -79.760 -20.010 1.00 44.53 147 LYS A C 1
ATOM 1764 O O . LYS A 1 121 ? 31.079 -79.860 -18.849 1.00 45.71 147 LYS A O 1
ATOM 1783 N N . PHE A 1 122 ? 30.122 -80.768 -20.671 1.00 45.92 148 PHE A N 1
ATOM 1784 C CA . PHE A 1 122 ? 29.644 -81.936 -19.939 1.00 46.38 148 PHE A CA 1
ATOM 1785 C C . PHE A 1 122 ? 29.883 -83.214 -20.716 1.00 46.77 148 PHE A C 1
ATOM 1786 O O . PHE A 1 122 ? 29.855 -83.222 -21.950 1.00 45.59 148 PHE A O 1
ATOM 1803 N N . CYS A 1 123 ? 30.090 -84.293 -19.959 1.00 45.81 149 CYS A N 1
ATOM 1804 C CA . CYS A 1 123 ? 30.172 -85.637 -20.518 1.00 48.55 149 CYS A CA 1
ATOM 1805 C C . CYS A 1 123 ? 28.778 -86.238 -20.715 1.00 49.03 149 CYS A C 1
ATOM 1806 O O . CYS A 1 123 ? 27.869 -86.055 -19.897 1.00 47.47 149 CYS A O 1
ATOM 1813 N N . ALA A 1 124 ? 28.611 -86.961 -21.811 1.00 50.13 150 ALA A N 1
ATOM 1814 C CA . ALA A 1 124 ? 27.309 -87.521 -22.118 1.00 48.75 150 ALA A CA 1
ATOM 1815 C C . ALA A 1 124 ? 26.946 -88.601 -21.105 1.00 51.41 150 ALA A C 1
ATOM 1816 O O . ALA A 1 124 ? 27.811 -89.311 -20.564 1.00 49.99 150 ALA A O 1
ATOM 1823 N N . TYR A 1 125 ? 25.644 -88.685 -20.816 1.00 49.54 151 TYR A N 1
ATOM 1824 C CA . TYR A 1 125 ? 25.123 -89.732 -19.951 1.00 49.15 151 TYR A CA 1
ATOM 1825 C C . TYR A 1 125 ? 25.544 -91.078 -20.510 1.00 49.60 151 TYR A C 1
ATOM 1826 O O . TYR A 1 125 ? 25.230 -91.407 -21.660 1.00 50.16 151 TYR A O 1
ATOM 1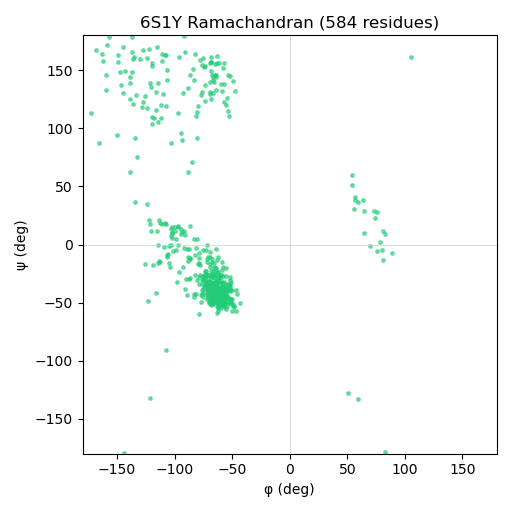844 N N . GLY A 1 126 ? 26.286 -91.834 -19.714 1.00 53.23 152 GLY A N 1
ATOM 1845 C CA . GLY A 1 126 ? 26.708 -93.162 -20.112 1.00 57.43 152 GLY A CA 1
ATOM 1846 C C . GLY A 1 126 ? 27.904 -93.230 -21.043 1.00 62.30 152 GLY A C 1
ATOM 1847 O O . GLY A 1 126 ? 28.368 -94.344 -21.336 1.00 63.45 152 GLY A O 1
ATOM 1851 N N . ASP A 1 127 ? 28.435 -92.088 -21.512 1.00 60.99 153 ASP A N 1
ATOM 1852 C CA . ASP A 1 127 ? 29.616 -92.071 -22.377 1.00 58.34 153 ASP A CA 1
ATOM 1853 C C . ASP A 1 127 ? 30.632 -91.019 -21.941 1.00 59.24 153 ASP A C 1
ATOM 1854 O O . ASP A 1 127 ? 30.600 -89.879 -22.416 1.00 58.48 153 ASP A O 1
ATOM 1863 N N . ALA A 1 128 ? 31.582 -91.432 -21.094 1.00 61.44 154 ALA A N 1
ATOM 1864 C CA . ALA A 1 128 ? 32.639 -90.545 -20.620 1.00 60.83 154 ALA A CA 1
ATOM 1865 C C . ALA A 1 128 ? 33.635 -90.149 -21.700 1.00 61.96 154 ALA A C 1
ATOM 1866 O O . ALA A 1 128 ? 34.515 -89.321 -21.427 1.00 63.86 154 ALA A O 1
ATOM 1873 N N . THR A 1 129 ? 33.542 -90.716 -22.897 1.00 59.78 155 THR A N 1
ATOM 1874 C CA . THR A 1 129 ? 34.441 -90.339 -23.979 1.00 60.77 155 THR A CA 1
ATOM 1875 C C . THR A 1 129 ? 33.874 -89.222 -24.839 1.00 58.94 155 THR A C 1
ATOM 1876 O O . THR A 1 129 ? 34.546 -88.768 -25.768 1.00 57.97 155 THR A O 1
ATOM 1887 N N . LYS A 1 130 ? 32.650 -88.780 -24.570 1.00 58.93 156 LYS A N 1
ATOM 1888 C CA . LYS A 1 130 ? 32.041 -87.682 -25.322 1.00 56.91 156 LYS A CA 1
ATOM 1889 C C . LYS A 1 130 ? 31.729 -86.568 -24.324 1.00 54.93 156 LYS A C 1
ATOM 1890 O O . LYS A 1 130 ? 30.747 -86.653 -23.585 1.00 53.79 156 LYS A O 1
ATOM 1909 N N . CYS A 1 131 ? 32.542 -85.519 -24.313 1.00 53.92 157 CYS A N 1
ATOM 1910 C CA . CYS A 1 131 ? 32.486 -84.519 -23.259 1.00 51.12 157 CYS A CA 1
ATOM 1911 C C . CYS A 1 131 ? 32.537 -83.112 -23.833 1.00 49.82 157 CYS A C 1
ATOM 1912 O O . CYS A 1 131 ? 33.115 -82.201 -23.239 1.00 50.68 157 CYS A O 1
ATOM 1919 N N . ASP A 1 132 ? 31.896 -82.907 -24.986 1.00 49.41 158 ASP A N 1
ATOM 1920 C CA . ASP A 1 132 ? 31.787 -81.592 -25.603 1.00 51.35 158 ASP A CA 1
ATOM 1921 C C . ASP A 1 132 ? 30.356 -81.044 -25.567 1.00 50.47 158 ASP A C 1
ATOM 1922 O O . ASP A 1 132 ? 30.036 -80.111 -26.311 1.00 48.51 158 ASP A O 1
ATOM 1931 N N . LEU A 1 133 ? 29.493 -81.597 -24.707 1.00 48.91 159 LEU A N 1
ATOM 1932 C CA . LEU A 1 133 ? 28.119 -81.119 -24.603 1.00 47.14 159 LEU A CA 1
ATOM 1933 C C . LEU A 1 133 ? 28.058 -79.776 -23.887 1.00 45.47 159 LEU A C 1
ATOM 1934 O O . LEU A 1 133 ? 28.729 -79.566 -22.875 1.00 45.82 159 LEU A O 1
ATOM 1950 N N . SER A 1 134 ? 27.238 -78.871 -24.411 1.00 46.76 160 SER A N 1
ATOM 1951 C CA . SER A 1 134 ? 26.992 -77.566 -23.806 1.00 46.39 160 SER A CA 1
ATOM 1952 C C . SER A 1 134 ? 25.504 -77.394 -23.516 1.00 44.86 160 SER A C 1
ATOM 1953 O O . SER A 1 134 ? 24.662 -78.163 -23.998 1.00 44.10 160 SER A O 1
ATOM 1961 N N . LEU A 1 135 ? 25.187 -76.345 -22.747 1.00 43.60 161 LEU A N 1
ATOM 1962 C CA . LEU A 1 135 ? 23.804 -75.904 -22.618 1.00 42.83 161 LEU A CA 1
ATOM 1963 C C . LEU A 1 135 ? 23.177 -75.688 -23.989 1.00 45.47 161 LEU A C 1
ATOM 1964 O O . LEU A 1 135 ? 22.086 -76.184 -24.282 1.00 45.34 161 LEU A O 1
ATOM 1980 N N . ASP A 1 136 ? 23.868 -74.950 -24.847 1.00 45.15 162 ASP A N 1
ATOM 1981 C CA . ASP A 1 136 ? 23.343 -74.512 -26.133 1.00 48.09 162 ASP A CA 1
ATOM 1982 C C . ASP A 1 136 ? 24.179 -75.194 -27.209 1.00 49.68 162 ASP A C 1
ATOM 1983 O O . ASP A 1 136 ? 25.335 -74.796 -27.427 1.00 50.11 162 ASP A O 1
ATOM 1992 N N . PRO A 1 137 ? 23.667 -76.217 -27.909 1.00 48.38 163 PRO A N 1
ATOM 1993 C CA . PRO A 1 137 ? 22.292 -76.707 -27.888 1.00 46.20 163 PRO A CA 1
ATOM 1994 C C . PRO A 1 137 ? 22.013 -78.026 -27.170 1.00 45.26 163 PRO A C 1
ATOM 1995 O O . PRO A 1 137 ? 20.836 -78.352 -26.979 1.00 43.13 163 PRO A O 1
ATOM 2006 N N . GLU A 1 138 ? 23.039 -78.782 -26.776 1.00 43.40 164 GLU A N 1
ATOM 2007 C CA . GLU A 1 138 ? 22.790 -80.173 -26.400 1.00 43.05 164 GLU A CA 1
ATOM 2008 C C . GLU A 1 138 ? 21.871 -80.289 -25.176 1.00 43.30 164 GLU A C 1
ATOM 2009 O O . GLU A 1 138 ? 20.870 -81.011 -25.211 1.00 43.01 164 GLU A O 1
ATOM 2021 N N . LEU A 1 139 ? 22.195 -79.610 -24.074 1.00 41.70 165 LEU A N 1
ATOM 2022 C CA . LEU A 1 139 ? 21.404 -79.814 -22.864 1.00 42.32 165 LEU A CA 1
ATOM 2023 C C . LEU A 1 139 ? 20.001 -79.228 -23.011 1.00 40.34 165 LEU A C 1
ATOM 2024 O O . LEU A 1 139 ? 19.014 -79.840 -22.586 1.00 40.56 165 LEU A O 1
ATOM 2040 N N . THR A 1 140 ? 19.889 -78.052 -23.620 1.00 40.44 166 THR A N 1
ATOM 2041 C CA . THR A 1 140 ? 18.576 -77.480 -23.905 1.00 41.07 166 THR A CA 1
ATOM 2042 C C . THR A 1 140 ? 17.671 -78.471 -24.632 1.00 41.58 166 THR A C 1
ATOM 2043 O O . THR A 1 140 ? 16.466 -78.562 -24.342 1.00 40.62 166 THR A O 1
ATOM 2054 N N . GLU A 1 141 ? 18.226 -79.237 -25.559 1.00 41.73 167 GLU A N 1
ATOM 2055 C CA . GLU A 1 141 ? 17.410 -80.094 -26.410 1.00 43.54 167 GLU A CA 1
ATOM 2056 C C . GLU A 1 141 ? 17.174 -81.441 -25.758 1.00 40.49 167 GLU A C 1
ATOM 2057 O O . GLU A 1 141 ? 16.126 -82.055 -25.973 1.00 42.29 167 GLU A O 1
ATOM 2069 N N . ILE A 1 142 ? 18.105 -81.906 -24.940 1.00 39.49 168 ILE A N 1
ATOM 2070 C CA . ILE A 1 142 ? 17.845 -83.080 -24.115 1.00 41.29 168 ILE A CA 1
ATOM 2071 C C . ILE A 1 142 ? 16.653 -82.831 -23.203 1.00 40.60 168 ILE A C 1
ATOM 2072 O O . ILE A 1 142 ? 15.711 -83.632 -23.144 1.00 40.70 168 ILE A O 1
ATOM 2088 N N . PHE A 1 143 ? 16.677 -81.721 -22.457 1.00 40.06 169 PHE A N 1
ATOM 2089 C CA . PHE A 1 143 ? 15.549 -81.428 -21.580 1.00 39.47 169 PHE A CA 1
ATOM 2090 C C . PHE A 1 143 ? 14.269 -81.222 -22.387 1.00 39.58 169 PHE A C 1
ATOM 2091 O O . PHE A 1 143 ? 13.194 -81.683 -21.988 1.00 39.85 169 PHE A O 1
ATOM 2108 N N . ALA A 1 144 ? 14.368 -80.597 -23.559 1.00 39.53 170 ALA A N 1
ATOM 2109 C CA . ALA A 1 144 ? 13.151 -80.315 -24.319 1.00 41.42 170 ALA A CA 1
ATOM 2110 C C . ALA A 1 144 ? 12.484 -81.606 -24.807 1.00 42.10 170 ALA A C 1
ATOM 2111 O O . ALA A 1 144 ? 11.256 -81.749 -24.708 1.00 43.97 170 ALA A O 1
ATOM 2118 N N . ASN A 1 145 ? 13.267 -82.582 -25.253 1.00 40.35 171 ASN A N 1
ATOM 2119 C CA . ASN A 1 145 ? 12.728 -83.691 -26.020 1.00 42.38 171 ASN A CA 1
ATOM 2120 C C . ASN A 1 145 ? 12.891 -85.073 -25.402 1.00 43.84 171 ASN A C 1
ATOM 2121 O O . ASN A 1 145 ? 12.215 -85.996 -25.861 1.00 45.72 171 ASN A O 1
ATOM 2132 N N . HIS A 1 146 ? 13.777 -85.264 -24.423 1.00 41.76 172 HIS A N 1
ATOM 2133 C CA . HIS A 1 146 ? 14.013 -86.588 -23.871 1.00 44.24 172 HIS A CA 1
ATOM 2134 C C . HIS A 1 146 ? 13.129 -86.824 -22.656 1.00 44.69 172 HIS A C 1
ATOM 2135 O O . HIS A 1 146 ? 13.107 -86.005 -21.735 1.00 45.55 172 HIS A O 1
ATOM 2149 N N . ARG A 1 147 ? 12.435 -87.960 -22.639 1.00 45.26 173 ARG A N 1
ATOM 2150 C CA . ARG A 1 147 ? 11.543 -88.290 -21.540 1.00 43.58 173 ARG A CA 1
ATOM 2151 C C . ARG A 1 147 ? 12.084 -89.437 -20.693 1.00 45.36 173 ARG A C 1
ATOM 2152 O O . ARG A 1 147 ? 11.356 -90.389 -20.403 1.00 48.34 173 ARG A O 1
ATOM 2173 N N A GLU A 1 148 ? 13.359 -89.392 -20.328 0.50 46.58 174 GLU A N 1
ATOM 2174 N N B GLU A 1 148 ? 13.341 -89.334 -20.276 0.50 46.62 174 GLU A N 1
ATOM 2175 C CA A GLU A 1 148 ? 13.959 -90.437 -19.497 0.50 45.61 174 GLU A CA 1
ATOM 2176 C CA B GLU A 1 148 ? 14.028 -90.376 -19.511 0.50 45.39 174 GLU A CA 1
ATOM 2177 C C A GLU A 1 148 ? 14.405 -89.810 -18.187 0.50 45.36 174 GLU A C 1
ATOM 2178 C C B GLU A 1 148 ? 14.434 -89.793 -18.169 0.50 44.12 174 GLU A C 1
ATOM 2179 O O A GLU A 1 148 ? 15.417 -89.083 -18.161 0.50 43.96 174 GLU A O 1
ATOM 2180 O O B GLU A 1 148 ? 15.451 -89.080 -18.087 0.50 45.84 174 GLU A O 1
ATOM 2203 N N . PRO A 1 149 ? 13.685 -90.058 -17.088 1.00 46.37 175 PRO A N 1
ATOM 2204 C CA . PRO A 1 149 ? 13.953 -89.325 -15.831 1.00 43.52 175 PRO A CA 1
ATOM 2205 C C . PRO A 1 149 ? 15.372 -89.435 -15.311 1.00 43.33 175 PRO A C 1
ATOM 2206 O O . PRO A 1 149 ? 15.909 -88.440 -14.809 1.00 42.95 175 PRO A O 1
ATOM 2217 N N . GLU A 1 150 ? 15.989 -90.615 -15.384 1.00 44.34 176 GLU A N 1
ATOM 2218 C CA . GLU A 1 150 ? 17.328 -90.774 -14.839 1.00 45.49 176 GLU A CA 1
ATOM 2219 C C . GLU A 1 150 ? 18.354 -90.019 -15.670 1.00 44.25 176 GLU A C 1
ATOM 2220 O O . GLU A 1 150 ? 19.331 -89.490 -15.123 1.00 43.85 176 GLU A O 1
ATOM 2232 N N . GLU A 1 151 ? 18.148 -89.935 -16.978 1.00 44.07 177 GLU A N 1
ATOM 2233 C CA . GLU A 1 151 ? 19.025 -89.127 -17.818 1.00 44.17 177 GLU A CA 1
ATOM 2234 C C . GLU A 1 151 ? 18.827 -87.644 -17.516 1.00 44.01 177 GLU A C 1
ATOM 2235 O O . GLU A 1 151 ? 19.798 -86.898 -17.314 1.00 44.43 177 GLU A O 1
ATOM 2247 N N . LEU A 1 152 ? 17.571 -87.205 -17.455 1.00 41.74 178 LEU A N 1
ATOM 2248 C CA . LEU A 1 152 ? 17.287 -85.824 -17.086 1.00 42.72 178 LEU A CA 1
ATOM 2249 C C . LEU A 1 152 ? 17.889 -85.478 -15.728 1.00 40.64 178 LEU A C 1
ATOM 2250 O O . LEU A 1 152 ? 18.476 -84.407 -15.556 1.00 37.62 178 LEU A O 1
ATOM 2266 N N . LYS A 1 153 ? 17.779 -86.383 -14.758 1.00 40.44 179 LYS A N 1
ATOM 2267 C CA . LYS A 1 153 ? 18.320 -86.096 -13.434 1.00 40.65 179 LYS A CA 1
ATOM 2268 C C . LYS A 1 153 ? 19.841 -85.945 -13.471 1.00 40.51 179 LYS A C 1
ATOM 2269 O O . LYS A 1 153 ? 20.398 -85.010 -12.875 1.00 37.66 179 LYS A O 1
ATOM 2288 N N . TYR A 1 154 ? 20.528 -86.829 -14.196 1.00 42.22 180 TYR A N 1
ATOM 2289 C CA . TYR A 1 154 ? 21.977 -86.710 -14.351 1.00 42.47 180 TYR A CA 1
ATOM 2290 C C . TYR A 1 154 ? 22.358 -85.337 -14.895 1.00 41.88 180 TYR A C 1
ATOM 2291 O O . TYR A 1 154 ? 23.205 -84.642 -14.325 1.00 41.93 180 TYR A O 1
ATOM 2309 N N . TYR A 1 155 ? 21.721 -84.904 -15.981 1.00 41.32 181 TYR A N 1
ATOM 2310 C CA . TYR A 1 155 ? 22.127 -83.628 -16.553 1.00 41.01 181 TYR A CA 1
ATOM 2311 C C . TYR A 1 155 ? 21.746 -82.469 -15.651 1.00 38.11 181 TYR A C 1
ATOM 2312 O O . TYR A 1 155 ? 22.451 -81.461 -15.596 1.00 37.03 181 TYR A O 1
ATOM 2330 N N . TRP A 1 156 ? 20.601 -82.561 -14.975 1.00 40.43 182 TRP A N 1
ATOM 2331 C CA . TRP A 1 156 ? 20.231 -81.508 -14.027 1.00 38.87 182 TRP A CA 1
ATOM 2332 C C . TRP A 1 156 ? 21.311 -81.361 -12.963 1.00 37.38 182 TRP A C 1
ATOM 2333 O O . TRP A 1 156 ? 21.814 -80.258 -12.717 1.00 36.38 182 TRP A O 1
ATOM 2354 N N . VAL A 1 157 ? 21.727 -82.490 -12.374 1.00 37.22 183 VAL A N 1
ATOM 2355 C CA . VAL A 1 157 ? 22.767 -82.485 -11.345 1.00 37.47 183 VAL A CA 1
ATOM 2356 C C . VAL A 1 157 ? 24.095 -81.965 -11.894 1.00 39.23 183 VAL A C 1
ATOM 2357 O O . VAL A 1 157 ? 24.775 -81.153 -11.251 1.00 39.39 183 VAL A O 1
ATOM 2370 N N . GLN A 1 158 ? 24.500 -82.446 -13.073 1.00 40.10 184 GLN A N 1
ATOM 2371 C CA . GLN A 1 158 ? 25.708 -81.936 -13.715 1.00 40.33 184 GLN A CA 1
ATOM 2372 C C . GLN A 1 158 ? 25.651 -80.425 -13.882 1.00 40.68 184 GLN A C 1
ATOM 2373 O O . GLN A 1 158 ? 26.592 -79.708 -13.519 1.00 40.81 184 GLN A O 1
ATOM 2387 N N . TRP A 1 159 ? 24.549 -79.920 -14.438 1.00 39.13 185 TRP A N 1
ATOM 2388 C CA . TRP A 1 159 ? 24.467 -78.498 -14.742 1.00 38.58 185 TRP A CA 1
ATOM 2389 C C . TRP A 1 159 ? 24.609 -77.654 -13.481 1.00 39.93 185 TRP A C 1
ATOM 2390 O O . TRP A 1 159 ? 25.424 -76.722 -13.431 1.00 41.22 185 TRP A O 1
ATOM 2411 N N . TYR A 1 160 ? 23.799 -77.949 -12.460 1.00 39.43 186 TYR A N 1
ATOM 2412 C CA . TYR A 1 160 ? 23.765 -77.138 -11.250 1.00 38.64 186 TYR A CA 1
ATOM 2413 C C . TYR A 1 160 ? 25.059 -77.277 -10.452 1.00 38.59 186 TYR A C 1
ATOM 2414 O O . TYR A 1 160 ? 25.529 -76.304 -9.859 1.00 38.94 186 TYR A O 1
ATOM 2432 N N . ASN A 1 161 ? 25.652 -78.473 -10.414 1.00 39.52 187 ASN A N 1
ATOM 2433 C CA . ASN A 1 161 ? 26.914 -78.623 -9.690 1.00 39.95 187 ASN A CA 1
ATOM 2434 C C . ASN A 1 161 ? 28.027 -77.799 -10.348 1.00 40.13 187 ASN A C 1
ATOM 2435 O O . ASN A 1 161 ? 28.937 -77.336 -9.665 1.00 40.83 187 ASN A O 1
ATOM 2446 N N . ALA A 1 162 ? 27.950 -77.568 -11.655 1.00 40.59 188 ALA A N 1
ATOM 2447 C CA . ALA A 1 162 ? 28.999 -76.868 -12.377 1.00 40.90 188 ALA A CA 1
ATOM 2448 C C . ALA A 1 162 ? 28.802 -75.355 -12.438 1.00 42.76 188 ALA A C 1
ATOM 2449 O O . ALA A 1 162 ? 29.802 -74.618 -12.495 1.00 42.93 188 ALA A O 1
ATOM 2456 N N . THR A 1 163 ? 27.562 -74.859 -12.429 1.00 39.81 189 THR A N 1
ATOM 2457 C CA . THR A 1 163 ? 27.330 -73.437 -12.625 1.00 40.88 189 THR A CA 1
ATOM 2458 C C . THR A 1 163 ? 26.872 -72.731 -11.359 1.00 41.15 189 THR A C 1
ATOM 2459 O O . THR A 1 163 ? 26.724 -71.503 -11.381 1.00 41.18 189 THR A O 1
ATOM 2470 N N . GLY A 1 164 ? 26.687 -73.443 -10.249 1.00 42.32 190 GLY A N 1
ATOM 2471 C CA . GLY A 1 164 ? 26.177 -72.893 -9.009 1.00 41.38 190 GLY A CA 1
ATOM 2472 C C . GLY A 1 164 ? 27.294 -72.791 -7.983 1.00 41.65 190 GLY A C 1
ATOM 2473 O O . GLY A 1 164 ? 27.931 -71.715 -7.846 1.00 43.35 190 GLY A O 1
ATOM 2477 N N . ALA A 1 165 ? 27.504 -73.829 -7.169 1.00 40.40 191 ALA A N 1
ATOM 2478 C CA . ALA A 1 165 ? 28.437 -73.738 -6.045 1.00 42.54 191 ALA A CA 1
ATOM 2479 C C . ALA A 1 165 ? 29.829 -73.245 -6.419 1.00 42.73 191 ALA A C 1
ATOM 2480 O O . ALA A 1 165 ? 30.415 -72.488 -5.635 1.00 43.18 191 ALA A O 1
ATOM 2487 N N . PRO A 1 166 ? 30.401 -73.589 -7.566 1.00 43.34 192 PRO A N 1
ATOM 2488 C CA . PRO A 1 166 ? 31.766 -73.129 -7.859 1.00 43.77 192 PRO A CA 1
ATOM 2489 C C . PRO A 1 166 ? 31.943 -71.623 -7.838 1.00 44.85 192 PRO A C 1
ATOM 2490 O O . PRO A 1 166 ? 33.085 -71.174 -7.744 1.00 48.41 192 PRO A O 1
ATOM 2501 N N . VAL A 1 167 ? 30.887 -70.819 -7.956 1.00 43.66 193 VAL A N 1
ATOM 2502 C CA . VAL A 1 167 ? 31.042 -69.377 -8.007 1.00 41.03 193 VAL A CA 1
ATOM 2503 C C . VAL A 1 167 ? 30.467 -68.697 -6.767 1.00 44.21 193 VAL A C 1
ATOM 2504 O O . VAL A 1 167 ? 30.222 -67.489 -6.796 1.00 45.73 193 VAL A O 1
ATOM 2517 N N . ARG A 1 168 ? 30.256 -69.444 -5.665 1.00 43.33 194 ARG A N 1
ATOM 2518 C CA . ARG A 1 168 ? 29.701 -68.853 -4.450 1.00 42.46 194 ARG A CA 1
ATOM 2519 C C . ARG A 1 168 ? 30.462 -67.597 -4.046 1.00 43.34 194 ARG A C 1
ATOM 2520 O O . ARG A 1 168 ? 29.867 -66.547 -3.796 1.00 45.30 194 ARG A O 1
ATOM 2541 N N . GLU A 1 169 ? 31.788 -67.683 -3.996 1.00 45.99 195 GLU A N 1
ATOM 2542 C CA . GLU A 1 169 ? 32.586 -66.570 -3.486 1.00 50.53 195 GLU A CA 1
ATOM 2543 C C . GLU A 1 169 ? 32.516 -65.350 -4.396 1.00 47.46 195 GLU A C 1
ATOM 2544 O O . GLU A 1 169 ? 32.413 -64.219 -3.910 1.00 46.00 195 GLU A O 1
ATOM 2556 N N . SER A 1 170 ? 32.576 -65.543 -5.716 1.00 44.94 196 SER A N 1
ATOM 2557 C CA . SER A 1 170 ? 32.369 -64.404 -6.603 1.00 45.49 196 SER A CA 1
ATOM 2558 C C . SER A 1 170 ? 30.996 -63.789 -6.383 1.00 45.63 196 SER A C 1
ATOM 2559 O O . SER A 1 170 ? 30.853 -62.563 -6.358 1.00 47.09 196 SER A O 1
ATOM 2567 N N . PHE A 1 171 ? 29.966 -64.626 -6.228 1.00 45.65 197 PHE A N 1
ATOM 2568 C CA . PHE A 1 171 ? 28.642 -64.098 -5.919 1.00 45.75 197 PHE A CA 1
ATOM 2569 C C . PHE A 1 171 ? 28.653 -63.286 -4.632 1.00 44.36 197 PHE A C 1
ATOM 2570 O O . PHE A 1 171 ? 28.061 -62.202 -4.570 1.00 43.53 197 PHE A O 1
ATOM 2587 N N . GLN A 1 172 ? 29.304 -63.791 -3.585 1.00 47.00 198 GLN A N 1
ATOM 2588 C CA . GLN A 1 172 ? 29.285 -63.070 -2.311 1.00 45.72 198 GLN A CA 1
ATOM 2589 C C . GLN A 1 172 ? 29.957 -61.712 -2.453 1.00 48.00 198 GLN A C 1
ATOM 2590 O O . GLN A 1 172 ? 29.488 -60.711 -1.895 1.00 47.40 198 GLN A O 1
ATOM 2604 N N . LYS A 1 173 ? 31.057 -61.658 -3.213 1.00 48.51 199 LYS A N 1
ATOM 2605 C CA . LYS A 1 173 ? 31.731 -60.392 -3.471 1.00 47.82 199 LYS A CA 1
ATOM 2606 C C . LYS A 1 173 ? 30.841 -59.457 -4.273 1.00 47.68 199 LYS A C 1
ATOM 2607 O O . LYS A 1 173 ? 30.771 -58.255 -3.995 1.00 50.16 199 LYS A O 1
ATOM 2626 N N . TYR A 1 174 ? 30.147 -59.991 -5.274 1.00 46.02 200 TYR A N 1
ATOM 2627 C CA . TYR A 1 174 ? 29.236 -59.173 -6.061 1.00 46.14 200 TYR A CA 1
ATOM 2628 C C . TYR A 1 174 ? 28.149 -58.574 -5.194 1.00 46.41 200 TYR A C 1
ATOM 2629 O O . TYR A 1 174 ? 27.777 -57.405 -5.360 1.00 46.28 200 TYR A O 1
ATOM 2647 N N . VAL A 1 175 ? 27.614 -59.359 -4.266 1.00 45.59 201 VAL A N 1
ATOM 2648 C CA . VAL A 1 175 ? 26.565 -58.828 -3.407 1.00 47.83 201 VAL A CA 1
ATOM 2649 C C . VAL A 1 175 ? 27.096 -57.677 -2.567 1.00 48.04 201 VAL A C 1
ATOM 2650 O O . VAL A 1 175 ? 26.419 -56.651 -2.399 1.00 47.90 201 VAL A O 1
ATOM 2663 N N . GLU A 1 176 ? 28.314 -57.827 -2.028 1.00 47.31 202 GLU A N 1
ATOM 2664 C CA . GLU A 1 176 ? 28.841 -56.828 -1.096 1.00 50.20 202 GLU A CA 1
ATOM 2665 C C . GLU A 1 176 ? 29.084 -55.499 -1.793 1.00 49.85 202 GLU A C 1
ATOM 2666 O O . GLU A 1 176 ? 28.755 -54.442 -1.248 1.00 51.15 202 GLU A O 1
ATOM 2678 N N . LEU A 1 177 ? 29.640 -55.532 -3.009 1.00 51.43 203 LEU A N 1
ATOM 2679 C CA . LEU A 1 177 ? 29.939 -54.296 -3.717 1.00 48.14 203 LEU A CA 1
ATOM 2680 C C . LEU A 1 177 ? 28.727 -53.733 -4.433 1.00 49.53 203 LEU A C 1
ATOM 2681 O O . LEU A 1 177 ? 28.667 -52.521 -4.680 1.00 50.40 203 LEU A O 1
ATOM 2697 N N . ASN A 1 178 ? 27.773 -54.584 -4.810 1.00 49.95 204 ASN A N 1
ATOM 2698 C CA . ASN A 1 178 ? 26.487 -54.078 -5.285 1.00 48.08 204 ASN A CA 1
ATOM 2699 C C . ASN A 1 178 ? 25.834 -53.253 -4.189 1.00 49.02 204 ASN A C 1
ATOM 2700 O O . ASN A 1 178 ? 25.207 -52.224 -4.461 1.00 50.33 204 ASN A O 1
ATOM 2711 N N . ARG A 1 179 ? 26.005 -53.678 -2.936 1.00 48.72 205 ARG A N 1
ATOM 2712 C CA . ARG A 1 179 ? 25.476 -52.921 -1.810 1.00 51.41 205 ARG A CA 1
ATOM 2713 C C . ARG A 1 179 ? 26.224 -51.607 -1.625 1.00 52.37 205 ARG A C 1
ATOM 2714 O O . ARG A 1 179 ? 25.603 -50.551 -1.462 1.00 54.07 205 ARG A O 1
ATOM 2735 N N . GLN A 1 180 ? 27.559 -51.650 -1.651 1.00 51.08 206 GLN A N 1
ATOM 2736 C CA . GLN A 1 180 ? 28.339 -50.418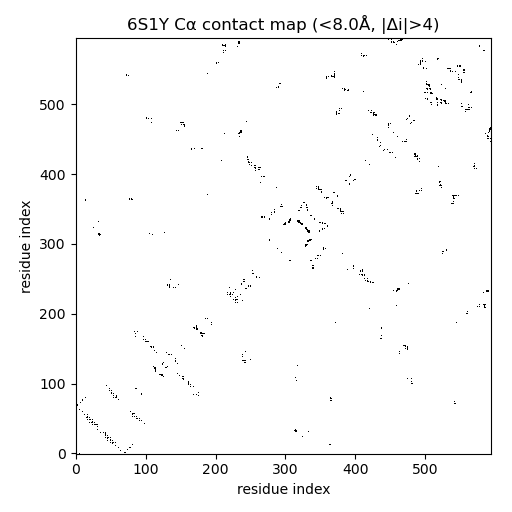 -1.521 1.00 53.13 206 GLN A CA 1
ATOM 2737 C C . GLN A 1 180 ? 27.925 -49.390 -2.562 1.00 53.84 206 GLN A C 1
ATOM 2738 O O . GLN A 1 180 ? 27.880 -48.188 -2.278 1.00 55.22 206 GLN A O 1
ATOM 2752 N N . ALA A 1 181 ? 27.612 -49.839 -3.778 1.00 53.37 207 ALA A N 1
ATOM 2753 C CA . ALA A 1 181 ? 27.242 -48.886 -4.818 1.00 52.77 207 ALA A CA 1
ATOM 2754 C C . ALA A 1 181 ? 25.872 -48.283 -4.550 1.00 54.37 207 ALA A C 1
ATOM 2755 O O . ALA A 1 181 ? 25.634 -47.106 -4.844 1.00 56.17 207 ALA A O 1
ATOM 2762 N N . ALA A 1 182 ? 24.952 -49.074 -4.001 1.00 54.32 208 ALA A N 1
ATOM 2763 C CA . ALA A 1 182 ? 23.632 -48.550 -3.676 1.00 53.57 208 ALA A CA 1
ATOM 2764 C C . ALA A 1 182 ? 23.714 -47.510 -2.565 1.00 55.02 208 ALA A C 1
ATOM 2765 O O . ALA A 1 182 ? 23.046 -46.467 -2.629 1.00 55.21 208 ALA A O 1
ATOM 2772 N N . LEU A 1 183 ? 24.510 -47.794 -1.530 1.00 54.83 209 LEU A N 1
ATOM 2773 C CA . LEU A 1 183 ? 24.709 -46.840 -0.439 1.00 55.77 209 LEU A CA 1
ATOM 2774 C C . LEU A 1 183 ? 25.334 -45.538 -0.947 1.00 57.54 209 LEU A C 1
ATOM 2775 O O . LEU A 1 183 ? 24.869 -44.443 -0.610 1.00 57.40 209 LEU A O 1
ATOM 2791 N N . ARG A 1 184 ? 26.376 -45.642 -1.783 1.00 55.32 210 ARG A N 1
ATOM 2792 C CA . ARG A 1 184 ? 26.994 -44.457 -2.357 1.00 55.81 210 ARG A CA 1
ATOM 2793 C C . ARG A 1 184 ? 26.047 -43.675 -3.262 1.00 58.90 210 ARG A C 1
ATOM 2794 O O . ARG A 1 184 ? 26.359 -42.530 -3.611 1.00 60.95 210 ARG A O 1
ATOM 2815 N N . ASN A 1 185 ? 24.911 -44.250 -3.659 1.00 59.72 211 ASN A N 1
ATOM 2816 C CA . ASN A 1 185 ? 23.898 -43.533 -4.427 1.00 58.20 211 ASN A CA 1
ATOM 2817 C C . ASN A 1 185 ? 22.702 -43.125 -3.573 1.00 57.80 211 ASN A C 1
ATOM 2818 O O . ASN A 1 185 ? 21.703 -42.656 -4.113 1.00 58.49 211 ASN A O 1
ATOM 2829 N N . ASN A 1 186 ? 22.775 -43.320 -2.259 1.00 58.65 212 ASN A N 1
ATOM 2830 C CA . ASN A 1 186 ? 21.707 -42.937 -1.330 1.00 62.06 212 ASN A CA 1
ATOM 2831 C C . ASN A 1 186 ? 20.486 -43.853 -1.417 1.00 58.37 212 ASN A C 1
ATOM 2832 O O . ASN A 1 186 ? 19.369 -43.428 -1.125 1.00 58.06 212 ASN A O 1
ATOM 2843 N N . PHE A 1 187 ? 20.685 -45.116 -1.795 1.00 56.37 213 PHE A N 1
ATOM 2844 C CA . PHE A 1 187 ? 19.656 -46.144 -1.698 1.00 53.66 213 PHE A CA 1
ATOM 2845 C C . PHE A 1 187 ? 19.984 -47.089 -0.545 1.00 53.23 213 PHE A C 1
ATOM 2846 O O . PHE A 1 187 ? 21.156 -47.333 -0.236 1.00 53.23 213 PHE A O 1
ATOM 2863 N N . SER A 1 188 ? 18.934 -47.651 0.064 1.00 52.45 214 SER A N 1
ATOM 2864 C CA . SER A 1 188 ? 19.116 -48.536 1.208 1.00 51.37 214 SER A CA 1
ATOM 2865 C C . SER A 1 188 ? 19.783 -49.858 0.823 1.00 52.27 214 SER A C 1
ATOM 2866 O O . SER A 1 188 ? 20.462 -50.473 1.664 1.00 52.97 214 SER A O 1
ATOM 2874 N N . SER A 1 189 ? 19.608 -50.307 -0.424 1.00 50.79 215 SER A N 1
ATOM 2875 C CA . SER A 1 189 ? 20.105 -51.610 -0.844 1.00 49.90 215 SER A CA 1
ATOM 2876 C C . SER A 1 189 ? 20.016 -51.730 -2.360 1.00 49.19 215 SER A C 1
ATOM 2877 O O . SER A 1 189 ? 19.311 -50.967 -3.025 1.00 48.40 215 SER A O 1
ATOM 2885 N N . GLY A 1 190 ? 20.684 -52.764 -2.886 1.00 46.71 216 GLY A N 1
ATOM 2886 C CA . GLY A 1 190 ? 20.576 -53.070 -4.302 1.00 46.93 216 GLY A CA 1
ATOM 2887 C C . GLY A 1 190 ? 19.149 -53.283 -4.773 1.00 46.47 216 GLY A C 1
ATOM 2888 O O . GLY A 1 190 ? 18.836 -53.038 -5.943 1.00 45.31 216 GLY A O 1
ATOM 2892 N N . ALA A 1 191 ? 18.264 -53.725 -3.882 1.00 43.70 217 ALA A N 1
ATOM 2893 C CA . ALA A 1 191 ? 16.877 -53.950 -4.276 1.00 44.75 217 ALA A CA 1
ATOM 2894 C C . ALA A 1 191 ? 16.146 -52.638 -4.531 1.00 47.16 217 ALA A C 1
ATOM 2895 O O . ALA A 1 191 ? 15.296 -52.557 -5.431 1.00 47.88 217 ALA A O 1
ATOM 2902 N N . ALA A 1 192 ? 16.432 -51.610 -3.722 1.00 48.11 218 ALA A N 1
ATOM 2903 C CA . ALA A 1 192 ? 15.836 -50.300 -3.954 1.00 47.96 218 ALA A CA 1
ATOM 2904 C C . ALA A 1 192 ? 16.315 -49.741 -5.279 1.00 47.29 218 ALA A C 1
ATOM 2905 O O . ALA A 1 192 ? 15.557 -49.099 -6.004 1.00 48.64 218 ALA A O 1
ATOM 2912 N N . VAL A 1 193 ? 17.574 -49.990 -5.620 1.00 47.50 219 VAL A N 1
ATOM 2913 C CA . VAL A 1 193 ? 18.090 -49.528 -6.903 1.00 49.43 219 VAL A CA 1
ATOM 2914 C C . VAL A 1 193 ? 17.274 -50.114 -8.047 1.00 49.18 219 VAL A C 1
ATOM 2915 O O . VAL A 1 193 ? 16.810 -49.389 -8.937 1.00 48.63 219 VAL A O 1
ATOM 2928 N N . TRP A 1 194 ? 17.108 -51.446 -8.049 1.00 49.50 220 TRP A N 1
ATOM 2929 C CA . TRP A 1 194 ? 16.352 -52.104 -9.113 1.00 47.48 220 TRP A CA 1
ATOM 2930 C C . TRP A 1 194 ? 14.916 -51.607 -9.136 1.00 47.40 220 TRP A C 1
ATOM 2931 O O . TRP A 1 194 ? 14.381 -51.256 -10.190 1.00 45.04 220 TRP A O 1
ATOM 2952 N N . LEU A 1 195 ? 14.276 -51.551 -7.968 1.00 50.21 221 LEU A N 1
ATOM 2953 C CA . LEU A 1 195 ? 12.879 -51.115 -7.935 1.00 51.30 221 LEU A CA 1
ATOM 2954 C C . LEU A 1 195 ? 12.738 -49.652 -8.344 1.00 50.89 221 LEU A C 1
ATOM 2955 O O . LEU A 1 195 ? 11.691 -49.251 -8.866 1.00 49.95 221 LEU A O 1
ATOM 2971 N N . ASN A 1 196 ? 13.784 -48.848 -8.143 1.00 50.44 222 ASN A N 1
ATOM 2972 C CA . ASN A 1 196 ? 13.713 -47.448 -8.539 1.00 51.50 222 ASN A CA 1
ATOM 2973 C C . ASN A 1 196 ? 13.438 -47.275 -10.030 1.00 51.96 222 ASN A C 1
ATOM 2974 O O . ASN A 1 196 ? 12.772 -46.315 -10.419 1.00 51.76 222 ASN A O 1
ATOM 2985 N N . GLU A 1 197 ? 13.927 -48.194 -10.873 1.00 52.32 223 GLU A N 1
ATOM 2986 C CA . GLU A 1 197 ? 13.706 -48.115 -12.314 1.00 51.48 223 GLU A CA 1
ATOM 2987 C C . GLU A 1 197 ? 12.233 -48.111 -12.705 1.00 50.51 223 GLU A C 1
ATOM 2988 O O . GLU A 1 197 ? 11.920 -47.771 -13.843 1.00 50.21 223 GLU A O 1
ATOM 3000 N N . TYR A 1 198 ? 11.321 -48.478 -11.802 1.00 51.95 224 TYR A N 1
ATOM 3001 C CA . TYR A 1 198 ? 9.895 -48.505 -12.110 1.00 51.20 224 TYR A CA 1
ATOM 3002 C C . TYR A 1 198 ? 9.160 -47.296 -11.555 1.00 53.92 224 TYR A C 1
ATOM 3003 O O . TYR A 1 198 ? 7.959 -47.137 -11.816 1.00 51.88 224 TYR A O 1
ATOM 3021 N N . ASP A 1 199 ? 9.848 -46.459 -10.789 1.00 54.78 225 ASP A N 1
ATOM 3022 C CA . ASP A 1 199 ? 9.381 -45.122 -10.446 1.00 56.28 225 ASP A CA 1
ATOM 3023 C C . ASP A 1 199 ? 7.983 -45.149 -9.832 1.00 56.66 225 ASP A C 1
ATOM 3024 O O . ASP A 1 199 ? 7.036 -44.537 -10.324 1.00 59.18 225 ASP A O 1
ATOM 3033 N N . ASP A 1 200 ? 7.867 -45.863 -8.717 1.00 57.01 226 ASP A N 1
ATOM 3034 C CA . ASP A 1 200 ? 6.584 -45.984 -8.030 1.00 56.24 226 ASP A CA 1
ATOM 3035 C C . ASP A 1 200 ? 6.796 -46.706 -6.710 1.00 55.78 226 ASP A C 1
ATOM 3036 O O . ASP A 1 200 ? 7.155 -47.892 -6.691 1.00 53.70 226 ASP A O 1
ATOM 3045 N N . SER A 1 201 ? 6.590 -45.990 -5.603 1.00 56.97 227 SER A N 1
ATOM 3046 C CA . SER A 1 201 ? 6.927 -46.516 -4.285 1.00 56.47 227 SER A CA 1
ATOM 3047 C C . SER A 1 201 ? 6.010 -47.651 -3.864 1.00 54.39 227 SER A C 1
ATOM 3048 O O . SER A 1 201 ? 6.343 -48.387 -2.925 1.00 53.48 227 SER A O 1
ATOM 3056 N N . THR A 1 202 ? 4.867 -47.799 -4.523 1.00 52.53 228 THR A N 1
ATOM 3057 C CA . THR A 1 202 ? 3.975 -48.920 -4.277 1.00 54.82 228 THR A CA 1
ATOM 3058 C C . THR A 1 202 ? 4.203 -50.084 -5.246 1.00 54.18 228 THR A C 1
ATOM 3059 O O . THR A 1 202 ? 3.391 -51.022 -5.267 1.00 50.85 228 THR A O 1
ATOM 3070 N N . PHE A 1 203 ? 5.272 -50.044 -6.056 1.00 51.59 229 PHE A N 1
ATOM 3071 C CA . PHE A 1 203 ? 5.403 -51.033 -7.118 1.00 51.69 229 PHE A CA 1
ATOM 3072 C C . PHE A 1 203 ? 5.652 -52.434 -6.565 1.00 48.31 229 PHE A C 1
ATOM 3073 O O . PHE A 1 203 ? 5.138 -53.417 -7.107 1.00 47.44 229 PHE A O 1
ATOM 3090 N N . GLU A 1 204 ? 6.439 -52.562 -5.502 1.00 49.30 230 GLU A N 1
ATOM 3091 C CA . GLU A 1 204 ? 6.625 -53.888 -4.922 1.00 49.70 230 GLU A CA 1
ATOM 3092 C C . GLU A 1 204 ? 5.280 -54.499 -4.538 1.00 50.45 230 GLU A C 1
ATOM 3093 O O . GLU A 1 204 ? 5.048 -55.693 -4.753 1.00 50.01 230 GLU A O 1
ATOM 3105 N N . GLN A 1 205 ? 4.357 -53.684 -4.018 1.00 50.22 231 GLN A N 1
ATOM 3106 C CA . GLN A 1 205 ? 3.053 -54.206 -3.635 1.00 49.41 231 GLN A CA 1
ATOM 3107 C C . GLN A 1 205 ? 2.238 -54.590 -4.862 1.00 48.71 231 GLN A C 1
ATOM 3108 O O . GLN A 1 205 ? 1.524 -55.596 -4.854 1.00 48.70 231 GLN A O 1
ATOM 3122 N N . GLN A 1 206 ? 2.326 -53.803 -5.926 1.00 49.29 232 GLN A N 1
ATOM 3123 C CA . GLN A 1 206 ? 1.577 -54.124 -7.132 1.00 48.70 232 GLN A CA 1
ATOM 3124 C C . GLN A 1 206 ? 1.952 -55.493 -7.663 1.00 48.22 232 GLN A C 1
ATOM 3125 O O . GLN A 1 206 ? 1.102 -56.225 -8.190 1.00 48.37 232 GLN A O 1
ATOM 3139 N N . VAL A 1 207 ? 3.229 -55.865 -7.525 1.00 48.13 233 VAL A N 1
ATOM 3140 C CA . VAL A 1 207 ? 3.699 -57.150 -8.038 1.00 48.72 233 VAL A CA 1
ATOM 3141 C C . VAL A 1 207 ? 3.170 -58.294 -7.184 1.00 46.70 233 VAL A C 1
ATOM 3142 O O . VAL A 1 207 ? 2.723 -59.323 -7.708 1.00 44.23 233 VAL A O 1
ATOM 3155 N N . ASP A 1 208 ? 3.219 -58.134 -5.856 1.00 46.95 234 ASP A N 1
ATOM 3156 C CA . ASP A 1 208 ? 2.556 -59.080 -4.960 1.00 47.16 234 ASP A CA 1
ATOM 3157 C C . ASP A 1 208 ? 1.072 -59.209 -5.304 1.00 46.61 234 ASP A C 1
ATOM 3158 O O . ASP A 1 208 ? 0.514 -60.310 -5.296 1.00 45.75 234 ASP A O 1
ATOM 3167 N N . ASP A 1 209 ? 0.405 -58.102 -5.610 1.00 45.92 235 ASP A N 1
ATOM 3168 C CA . ASP A 1 209 ? -1.018 -58.201 -5.922 1.00 46.04 235 ASP A CA 1
ATOM 3169 C C . ASP A 1 209 ? -1.258 -58.980 -7.209 1.00 46.60 235 ASP A C 1
ATOM 3170 O O . ASP A 1 209 ? -2.243 -59.718 -7.314 1.00 46.64 235 ASP A O 1
ATOM 3179 N N . VAL A 1 210 ? -0.388 -58.828 -8.215 1.00 45.55 236 VAL A N 1
ATOM 3180 C CA . VAL A 1 210 ? -0.585 -59.593 -9.442 1.00 45.20 236 VAL A CA 1
ATOM 3181 C C . VAL A 1 210 ? -0.360 -61.080 -9.181 1.00 43.87 236 VAL A C 1
ATOM 3182 O O . VAL A 1 210 ? -1.108 -61.933 -9.678 1.00 41.44 236 VAL A O 1
ATOM 3195 N N . ILE A 1 211 ? 0.657 -61.416 -8.386 1.00 43.59 237 ILE A N 1
ATOM 3196 C CA . ILE A 1 211 ? 0.920 -62.823 -8.074 1.00 44.43 237 ILE A CA 1
ATOM 3197 C C . ILE A 1 211 ? -0.292 -63.457 -7.409 1.00 44.61 237 ILE A C 1
ATOM 3198 O O . ILE A 1 211 ? -0.647 -64.602 -7.709 1.00 42.36 237 ILE A O 1
ATOM 3214 N N . GLU A 1 212 ? -0.958 -62.726 -6.507 1.00 44.56 238 GLU A N 1
ATOM 3215 C CA . GLU A 1 212 ? -2.113 -63.300 -5.831 1.00 44.92 238 GLU A CA 1
ATOM 3216 C C . GLU A 1 212 ? -3.296 -63.470 -6.771 1.00 44.52 238 GLU A C 1
ATOM 3217 O O . GLU A 1 212 ? -4.082 -64.405 -6.596 1.00 46.04 238 GLU A O 1
ATOM 3229 N N . GLN A 1 213 ? -3.444 -62.596 -7.773 1.00 43.96 239 GLN A N 1
ATOM 3230 C CA . GLN A 1 213 ? -4.539 -62.764 -8.730 1.00 44.07 239 GLN A CA 1
ATOM 3231 C C . GLN A 1 213 ? -4.269 -63.911 -9.690 1.00 42.90 239 GLN A C 1
ATOM 3232 O O . GLN A 1 213 ? -5.199 -64.583 -10.132 1.00 42.27 239 GLN A O 1
ATOM 3246 N N . ILE A 1 214 ? -3.001 -64.113 -10.053 1.00 44.90 240 ILE A N 1
ATOM 3247 C CA . ILE A 1 214 ? -2.581 -65.221 -10.908 1.00 44.87 240 ILE A CA 1
ATOM 3248 C C . ILE A 1 214 ? -2.681 -66.572 -10.192 1.00 42.70 240 ILE A C 1
ATOM 3249 O O . ILE A 1 214 ? -3.004 -67.589 -10.817 1.00 41.58 240 ILE A O 1
ATOM 3265 N N . ARG A 1 215 ? -2.446 -66.599 -8.882 1.00 42.01 241 ARG A N 1
ATOM 3266 C CA . ARG A 1 215 ? -2.247 -67.859 -8.168 1.00 44.04 241 ARG A CA 1
ATOM 3267 C C . ARG A 1 215 ? -3.354 -68.883 -8.394 1.00 42.46 241 ARG A C 1
ATOM 3268 O O . ARG A 1 215 ? -3.028 -70.050 -8.658 1.00 42.00 241 ARG A O 1
ATOM 3289 N N . PRO A 1 216 ? -4.644 -68.546 -8.331 1.00 41.63 242 PRO A N 1
ATOM 3290 C CA . PRO A 1 216 ? -5.648 -69.610 -8.475 1.00 43.70 242 PRO A CA 1
ATOM 3291 C C . PRO A 1 216 ? -5.576 -70.269 -9.832 1.00 41.77 242 PRO A C 1
ATOM 3292 O O . PRO A 1 216 ? -5.746 -71.491 -9.960 1.00 40.00 242 PRO A O 1
ATOM 3303 N N . LEU A 1 217 ? -5.323 -69.476 -10.867 1.00 41.86 243 LEU A N 1
ATOM 3304 C CA . LEU A 1 217 ? -5.192 -70.034 -12.206 1.00 41.28 243 LEU A CA 1
ATOM 3305 C C . LEU A 1 217 ? -3.924 -70.871 -12.301 1.00 38.43 243 LEU A C 1
ATOM 3306 O O . LEU A 1 217 ? -3.951 -72.018 -12.765 1.00 35.95 243 LEU A O 1
ATOM 3322 N N . TYR A 1 218 ? -2.801 -70.328 -11.819 1.00 38.67 244 TYR A N 1
ATOM 3323 C CA . TYR A 1 218 ? -1.570 -71.096 -11.851 1.00 36.70 244 TYR A CA 1
ATOM 3324 C C . TYR A 1 218 ? -1.717 -72.414 -11.084 1.00 36.99 244 TYR A C 1
ATOM 3325 O O . TYR A 1 218 ? -1.184 -73.448 -11.503 1.00 35.63 244 TYR A O 1
ATOM 3343 N N . GLU A 1 219 ? -2.451 -72.418 -9.965 1.00 36.39 245 GLU A N 1
ATOM 3344 C CA . GLU A 1 219 ? -2.526 -73.660 -9.195 1.00 37.28 245 GLU A CA 1
ATOM 3345 C C . GLU A 1 219 ? -3.396 -74.699 -9.898 1.00 36.27 245 GLU A C 1
ATOM 3346 O O . GLU A 1 219 ? -3.091 -75.897 -9.840 1.00 36.62 245 GLU A O 1
ATOM 3358 N N . GLN A 1 220 ? -4.452 -74.286 -10.591 1.00 34.17 246 GLN A N 1
ATOM 3359 C CA . GLN A 1 220 ? -5.202 -75.241 -11.390 1.00 35.24 246 GLN A CA 1
ATOM 3360 C C . GLN A 1 220 ? -4.342 -75.836 -12.501 1.00 34.25 246 GLN A C 1
ATOM 3361 O O . GLN A 1 220 ? -4.409 -77.037 -12.765 1.00 34.16 246 GLN A O 1
ATOM 3375 N N . LEU A 1 221 ? -3.517 -75.026 -13.162 1.00 36.87 247 LEU A N 1
ATOM 3376 C CA . LEU A 1 221 ? -2.715 -75.535 -14.279 1.00 33.04 247 LEU A CA 1
ATOM 3377 C C . LEU A 1 221 ? -1.630 -76.464 -13.772 1.00 33.69 247 LEU A C 1
ATOM 3378 O O . LEU A 1 221 ? -1.438 -77.565 -14.301 1.00 31.76 247 LEU A O 1
ATOM 3394 N N . HIS A 1 222 ? -0.877 -76.005 -12.758 1.00 34.90 248 HIS A N 1
ATOM 3395 C CA . HIS A 1 222 ? 0.059 -76.858 -12.042 1.00 33.51 248 HIS A CA 1
ATOM 3396 C C . HIS A 1 222 ? -0.559 -78.197 -11.681 1.00 32.90 248 HIS A C 1
ATOM 3397 O O . HIS A 1 222 ? 0.084 -79.243 -11.814 1.00 33.60 248 HIS A O 1
ATOM 3411 N N . ALA A 1 223 ? -1.804 -78.192 -11.214 1.00 33.85 249 ALA A N 1
ATOM 3412 C CA . ALA A 1 223 ? -2.425 -79.445 -10.779 1.00 33.87 249 ALA A CA 1
ATOM 3413 C C . ALA A 1 223 ? -2.686 -80.376 -11.956 1.00 32.15 249 ALA A C 1
ATOM 3414 O O . ALA A 1 223 ? -2.547 -81.594 -11.839 1.00 32.18 249 ALA A O 1
ATOM 3421 N N . TYR A 1 224 ? -3.076 -79.826 -13.103 1.00 34.30 250 TYR A N 1
ATOM 3422 C CA . TYR A 1 224 ? -3.306 -80.672 -14.273 1.00 33.93 250 TYR A CA 1
ATOM 3423 C C . TYR A 1 224 ? -1.999 -81.257 -14.791 1.00 31.55 250 TYR A C 1
ATOM 3424 O O . TYR A 1 224 ? -1.905 -82.458 -15.054 1.00 33.46 250 TYR A O 1
ATOM 3442 N N . VAL A 1 225 ? -0.964 -80.431 -14.911 1.00 31.29 251 VAL A N 1
ATOM 3443 C CA . VAL A 1 225 ? 0.332 -80.925 -15.382 1.00 31.30 251 VAL A CA 1
ATOM 3444 C C . VAL A 1 225 ? 0.829 -82.040 -14.476 1.00 32.16 251 VAL A C 1
ATOM 3445 O O . VAL A 1 225 ? 1.267 -83.099 -14.945 1.00 35.70 251 VAL A O 1
ATOM 3458 N N . ARG A 1 226 ? 0.771 -81.831 -13.164 1.00 31.97 252 ARG A N 1
ATOM 3459 C CA . ARG A 1 226 ? 1.224 -82.858 -12.236 1.00 31.75 252 ARG A CA 1
ATOM 3460 C C . ARG A 1 226 ? 0.435 -84.150 -12.411 1.00 33.90 252 ARG A C 1
ATOM 3461 O O . ARG A 1 226 ? 1.009 -85.245 -12.403 1.00 34.70 252 ARG A O 1
ATOM 3482 N N . TYR A 1 227 ? -0.883 -84.048 -12.581 1.00 33.19 253 TYR A N 1
ATOM 3483 C CA . TYR A 1 227 ? -1.683 -85.243 -12.800 1.00 34.15 253 TYR A CA 1
ATOM 3484 C C . TYR A 1 227 ? -1.224 -85.994 -14.048 1.00 35.35 253 TYR A C 1
ATOM 3485 O O . TYR A 1 227 ? -1.079 -87.224 -14.024 1.00 35.62 253 TYR A O 1
ATOM 3503 N N . LYS A 1 228 ? -0.986 -85.271 -15.161 1.00 35.66 254 LYS A N 1
ATOM 3504 C CA . LYS A 1 228 ? -0.595 -85.937 -16.408 1.00 35.37 254 LYS A CA 1
ATOM 3505 C C . LYS A 1 228 ? 0.821 -86.498 -16.321 1.00 35.64 254 LYS A C 1
ATOM 3506 O O . LYS A 1 228 ? 1.097 -87.582 -16.841 1.00 39.65 254 LYS A O 1
ATOM 3525 N N . LEU A 1 229 ? 1.747 -85.783 -15.695 1.00 35.83 255 LEU A N 1
ATOM 3526 C CA . LEU A 1 229 ? 3.098 -86.336 -15.565 1.00 36.86 255 LEU A CA 1
ATOM 3527 C C . LEU A 1 229 ? 3.085 -87.612 -14.720 1.00 37.80 255 LEU A C 1
ATOM 3528 O O . LEU A 1 229 ? 3.825 -88.559 -14.995 1.00 37.79 255 LEU A O 1
ATOM 3544 N N . ARG A 1 230 ? 2.233 -87.661 -13.697 1.00 35.90 256 ARG A N 1
ATOM 3545 C CA . ARG A 1 230 ? 2.142 -88.864 -12.883 1.00 39.35 256 ARG A CA 1
ATOM 3546 C C . ARG A 1 230 ? 1.542 -90.030 -13.662 1.00 38.48 256 ARG A C 1
ATOM 3547 O O . ARG A 1 230 ? 1.955 -91.172 -13.462 1.00 39.05 256 ARG A O 1
ATOM 3568 N N . GLN A 1 231 ? 0.535 -89.785 -14.510 1.00 38.22 257 GLN A N 1
ATOM 3569 C CA . GLN A 1 231 ? 0.005 -90.864 -15.344 1.00 40.72 257 GLN A CA 1
ATOM 3570 C C . GLN A 1 231 ? 1.071 -91.376 -16.314 1.00 42.53 257 GLN A C 1
ATOM 3571 O O . GLN A 1 231 ? 1.166 -92.581 -16.558 1.00 42.97 257 GLN A O 1
ATOM 3585 N N . LYS A 1 232 ? 1.902 -90.478 -16.851 1.00 40.62 258 LYS A N 1
ATOM 3586 C CA . LYS A 1 232 ? 2.928 -90.862 -17.820 1.00 43.71 258 LYS A CA 1
ATOM 3587 C C . LYS A 1 232 ? 4.132 -91.524 -17.152 1.00 43.78 258 LYS A C 1
ATOM 3588 O O . LYS A 1 232 ? 4.628 -92.543 -17.640 1.00 46.57 258 LYS A O 1
ATOM 3607 N N . TYR A 1 233 ? 4.606 -90.992 -16.025 1.00 41.11 259 TYR A N 1
ATOM 3608 C CA . TYR A 1 233 ? 5.845 -91.463 -15.429 1.00 40.98 259 TYR A CA 1
ATOM 3609 C C . TYR A 1 233 ? 5.653 -92.342 -14.200 1.00 41.84 259 TYR A C 1
ATOM 3610 O O . TYR A 1 233 ? 6.587 -93.047 -13.825 1.00 44.81 259 TYR A O 1
ATOM 3628 N N . GLY A 1 234 ? 4.500 -92.300 -13.540 1.00 43.32 260 GLY A N 1
ATOM 3629 C CA . GLY A 1 234 ? 4.231 -93.175 -12.418 1.00 43.44 260 GLY A CA 1
ATOM 3630 C C . GLY A 1 234 ? 4.308 -92.458 -11.079 1.00 44.58 260 GLY A C 1
ATOM 3631 O O . GLY A 1 234 ? 4.924 -91.401 -10.929 1.00 43.64 260 GLY A O 1
ATOM 3635 N N . ASP A 1 235 ? 3.701 -93.080 -10.069 1.00 50.34 261 ASP A N 1
ATOM 3636 C CA . ASP A 1 235 ? 3.558 -92.437 -8.755 1.00 50.92 261 ASP A CA 1
ATOM 3637 C C . ASP A 1 235 ? 4.865 -92.380 -7.968 1.00 48.94 261 ASP A C 1
ATOM 3638 O O . ASP A 1 235 ? 5.048 -91.470 -7.161 1.00 48.22 261 ASP A O 1
ATOM 3647 N N . LYS A 1 236 ? 5.792 -93.314 -8.179 1.00 51.96 262 LYS A N 1
ATOM 3648 C CA . LYS A 1 236 ? 7.058 -93.239 -7.439 1.00 55.80 262 LYS A CA 1
ATOM 3649 C C . LYS A 1 236 ? 7.880 -92.022 -7.852 1.00 53.02 262 LYS A C 1
ATOM 3650 O O . LYS A 1 236 ? 8.586 -91.442 -7.022 1.00 53.82 262 LYS A O 1
ATOM 3669 N N . LEU A 1 237 ? 7.795 -91.623 -9.123 1.00 50.43 263 LEU A N 1
ATOM 3670 C CA . LEU A 1 237 ? 8.534 -90.458 -9.593 1.00 49.74 263 LEU A CA 1
ATOM 3671 C C . LEU A 1 237 ? 7.791 -89.164 -9.291 1.00 47.57 263 LEU A C 1
ATOM 3672 O O . LEU A 1 237 ? 8.404 -88.186 -8.853 1.00 46.83 263 LEU A O 1
ATOM 3688 N N . VAL A 1 238 ? 6.474 -89.141 -9.500 1.00 45.84 264 VAL A N 1
ATOM 3689 C CA . VAL A 1 238 ? 5.692 -87.927 -9.358 1.00 41.18 264 VAL A CA 1
ATOM 3690 C C . VAL A 1 238 ? 4.674 -88.127 -8.241 1.00 41.06 264 VAL A C 1
ATOM 3691 O O . VAL A 1 238 ? 3.677 -88.838 -8.407 1.00 40.79 264 VAL A O 1
ATOM 3704 N N . SER A 1 239 ? 4.891 -87.458 -7.135 1.00 37.61 265 SER A N 1
ATOM 3705 C CA . SER A 1 239 ? 3.928 -87.487 -6.054 1.00 36.96 265 SER A CA 1
ATOM 3706 C C . SER A 1 239 ? 2.627 -86.810 -6.484 1.00 36.80 265 SER A C 1
ATOM 3707 O O . SER A 1 239 ? 2.647 -85.776 -7.150 1.00 38.15 265 SER A O 1
ATOM 3715 N N . PRO A 1 240 ? 1.472 -87.350 -6.102 1.00 37.15 266 PRO A N 1
ATOM 3716 C CA . PRO A 1 240 ? 0.223 -86.641 -6.404 1.00 36.32 266 PRO A CA 1
ATOM 3717 C C . PRO A 1 240 ? 0.006 -85.397 -5.564 1.00 37.34 266 PRO A C 1
ATOM 3718 O O . PRO A 1 240 ? -0.891 -84.610 -5.907 1.00 38.86 266 PRO A O 1
ATOM 3729 N N . THR A 1 241 ? 0.770 -85.181 -4.488 1.00 37.06 267 THR A N 1
ATOM 3730 C CA . THR A 1 241 ? 0.486 -84.085 -3.572 1.00 35.52 267 THR A CA 1
ATOM 3731 C C . THR A 1 241 ? 1.654 -83.162 -3.330 1.00 35.76 267 THR A C 1
ATOM 3732 O O . THR A 1 241 ? 1.446 -82.068 -2.782 1.00 35.11 267 THR A O 1
ATOM 3743 N N . GLY A 1 242 ? 2.873 -83.576 -3.651 1.00 35.86 268 GLY A N 1
ATOM 3744 C CA . GLY A 1 242 ? 4.031 -82.750 -3.430 1.00 36.05 268 GLY A CA 1
ATOM 3745 C C . GLY A 1 242 ? 4.364 -81.905 -4.641 1.00 35.01 268 GLY A C 1
ATOM 3746 O O . GLY A 1 242 ? 3.706 -81.963 -5.677 1.00 34.57 268 GLY A O 1
ATOM 3750 N N . PRO A 1 243 ? 5.413 -81.105 -4.525 1.00 35.72 269 PRO A N 1
ATOM 3751 C CA . PRO A 1 243 ? 5.854 -80.297 -5.668 1.00 34.77 269 PRO A CA 1
ATOM 3752 C C . PRO A 1 243 ? 6.304 -81.183 -6.819 1.00 34.70 269 PRO A C 1
ATOM 3753 O O . PRO A 1 243 ? 6.695 -82.338 -6.622 1.00 34.56 269 PRO A O 1
ATOM 3764 N N . ILE A 1 244 ? 6.253 -80.635 -8.033 1.00 34.37 270 ILE A N 1
ATOM 3765 C CA . ILE A 1 244 ? 6.627 -81.391 -9.235 1.00 33.45 270 ILE A CA 1
ATOM 3766 C C . ILE A 1 244 ? 8.151 -81.474 -9.310 1.00 33.87 270 ILE A C 1
ATOM 3767 O O . ILE A 1 244 ? 8.814 -80.431 -9.225 1.00 34.08 270 ILE A O 1
ATOM 3783 N N . PRO A 1 245 ? 8.732 -82.676 -9.484 1.00 36.23 271 PRO A N 1
ATOM 3784 C CA . PRO A 1 245 ? 10.170 -82.764 -9.820 1.00 35.73 271 PRO A CA 1
ATOM 3785 C C . PRO A 1 245 ? 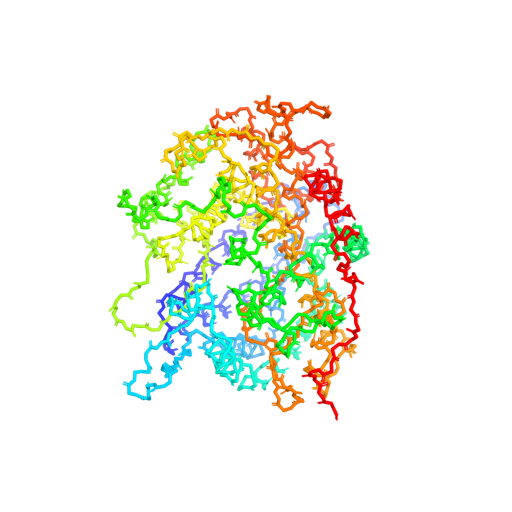10.490 -81.925 -11.044 1.00 34.64 271 PRO A C 1
ATOM 3786 O O . PRO A 1 245 ? 10.007 -82.235 -12.129 1.00 37.24 271 PRO A O 1
ATOM 3797 N N . MET A 1 246 ? 11.299 -80.879 -10.905 1.00 34.65 272 MET A N 1
ATOM 3798 C CA . MET A 1 246 ? 11.418 -79.889 -11.958 1.00 35.86 272 MET A CA 1
ATOM 3799 C C . MET A 1 246 ? 12.127 -80.410 -13.204 1.00 36.21 272 MET A C 1
ATOM 3800 O O . MET A 1 246 ? 11.962 -79.811 -14.266 1.00 37.65 272 MET A O 1
ATOM 3814 N N . HIS A 1 247 ? 12.895 -81.500 -13.119 1.00 36.10 273 HIS A N 1
ATOM 3815 C CA . HIS A 1 247 ? 13.638 -81.972 -14.282 1.00 35.76 273 HIS A CA 1
ATOM 3816 C C . HIS A 1 247 ? 12.743 -82.614 -15.322 1.00 36.24 273 HIS A C 1
ATOM 3817 O O . HIS A 1 247 ? 13.221 -82.974 -16.399 1.00 37.66 273 HIS A O 1
ATOM 3831 N N . LEU A 1 248 ? 11.466 -82.755 -15.023 1.00 37.47 274 LEU A N 1
ATOM 3832 C CA . LEU A 1 248 ? 10.493 -83.330 -15.935 1.00 37.05 274 LEU A CA 1
ATOM 3833 C C . LEU A 1 248 ? 9.690 -82.278 -16.669 1.00 35.94 274 LEU A C 1
ATOM 3834 O O . LEU A 1 248 ? 8.752 -82.630 -17.386 1.00 37.15 274 LEU A O 1
ATOM 3850 N N . LEU A 1 249 ? 10.009 -81.001 -16.496 1.00 36.02 275 LEU A N 1
ATOM 3851 C CA . LEU A 1 249 ? 9.189 -79.942 -17.074 1.00 36.61 275 LEU A CA 1
ATOM 3852 C C . LEU A 1 249 ? 9.797 -79.337 -18.330 1.00 37.65 275 LEU A C 1
ATOM 3853 O O . LEU A 1 249 ? 9.340 -78.277 -18.776 1.00 35.72 275 LEU A O 1
ATOM 3869 N N . GLY A 1 250 ? 10.793 -80.009 -18.921 1.00 36.59 276 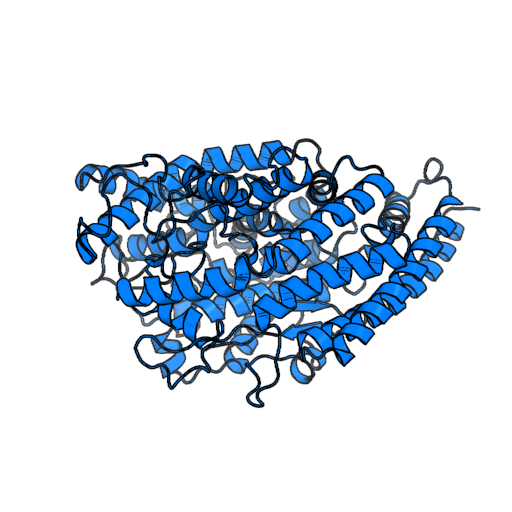GLY A N 1
ATOM 3870 C CA . GLY A 1 250 ? 11.253 -79.685 -20.253 1.00 38.30 276 GLY A CA 1
ATOM 3871 C C . GLY A 1 250 ? 12.231 -78.545 -20.332 1.00 38.82 276 GLY A C 1
ATOM 3872 O O . GLY A 1 250 ? 12.582 -78.134 -21.437 1.00 37.20 276 GLY A O 1
ATOM 3876 N N . ASN A 1 251 ? 12.724 -78.076 -19.180 1.00 39.98 277 ASN A N 1
ATOM 3877 C CA . ASN A 1 251 ? 13.462 -76.820 -19.070 1.00 39.65 277 ASN A CA 1
ATOM 3878 C C . ASN A 1 251 ? 14.277 -76.875 -17.778 1.00 39.62 277 ASN A C 1
ATOM 3879 O O . ASN A 1 251 ? 13.744 -77.246 -16.738 1.00 38.78 277 ASN A O 1
ATOM 3890 N N . LEU A 1 252 ? 15.567 -76.516 -17.851 1.00 39.41 278 LEU A N 1
ATOM 3891 C CA . LEU A 1 252 ? 16.466 -76.714 -16.721 1.00 37.77 278 LEU A CA 1
ATOM 3892 C C . LEU A 1 252 ? 16.032 -75.940 -15.476 1.00 38.91 278 LEU A C 1
ATOM 3893 O O . LEU A 1 252 ? 16.351 -76.347 -14.352 1.00 37.55 278 LEU A O 1
ATOM 3909 N N . TRP A 1 253 ? 15.344 -74.817 -15.643 1.00 37.76 279 TRP A N 1
ATOM 3910 C CA . TRP A 1 253 ? 14.885 -74.004 -14.537 1.00 36.57 279 TRP A CA 1
ATOM 3911 C C . TRP A 1 253 ? 13.389 -74.145 -14.285 1.00 37.76 279 TRP A C 1
ATOM 3912 O O . TRP A 1 253 ? 12.867 -73.529 -13.356 1.00 35.26 279 TRP A O 1
ATOM 3933 N N . ALA A 1 254 ? 12.692 -74.945 -15.094 1.00 38.88 280 ALA A N 1
ATOM 3934 C CA . ALA A 1 254 ? 11.233 -75.088 -15.026 1.00 36.99 280 ALA A CA 1
ATOM 3935 C C . ALA A 1 254 ? 10.531 -73.752 -15.170 1.00 38.15 280 ALA A C 1
ATOM 3936 O O . ALA A 1 254 ? 9.441 -73.555 -14.613 1.00 37.41 280 ALA A O 1
ATOM 3943 N N . GLN A 1 255 ? 11.135 -72.820 -15.909 1.00 36.19 281 GLN A N 1
ATOM 3944 C CA . GLN A 1 255 ? 10.549 -71.488 -16.002 1.00 39.39 281 GLN A CA 1
ATOM 3945 C C . GLN A 1 255 ? 9.409 -71.429 -17.008 1.00 38.17 281 GLN A C 1
ATOM 3946 O O . GLN A 1 255 ? 8.499 -70.616 -16.863 1.00 38.60 281 GLN A O 1
ATOM 3960 N N . THR A 1 256 ? 9.461 -72.250 -18.049 1.00 39.71 282 THR A N 1
ATOM 3961 C CA . THR A 1 256 ? 8.376 -72.407 -19.002 1.00 38.98 282 THR A CA 1
ATOM 3962 C C . THR A 1 256 ? 8.289 -73.895 -19.302 1.00 38.08 282 THR A C 1
ATOM 3963 O O . THR A 1 256 ? 9.320 -74.580 -19.341 1.00 38.50 282 THR A O 1
ATOM 3974 N N . TRP A 1 257 ? 7.078 -74.399 -19.501 1.00 35.98 283 TRP A N 1
ATOM 3975 C CA . TRP A 1 257 ? 6.880 -75.824 -19.696 1.00 37.31 283 TRP A CA 1
ATOM 3976 C C . TRP A 1 257 ? 6.393 -76.151 -21.102 1.00 37.53 283 TRP A C 1
ATOM 3977 O O . TRP A 1 257 ? 5.826 -77.222 -21.319 1.00 37.62 283 TRP A O 1
ATOM 3998 N N . ASP A 1 258 ? 6.621 -75.250 -22.063 1.00 39.37 284 ASP A N 1
ATOM 3999 C CA . ASP A 1 258 ? 6.196 -75.450 -23.438 1.00 38.66 284 ASP A CA 1
ATOM 4000 C C . ASP A 1 258 ? 6.675 -76.770 -24.018 1.00 39.31 284 ASP A C 1
ATOM 4001 O O . ASP A 1 258 ? 5.961 -77.386 -24.811 1.00 40.50 284 ASP A O 1
ATOM 4010 N N . ASN A 1 259 ? 7.864 -77.240 -23.621 1.00 40.30 285 ASN A N 1
ATOM 4011 C CA . ASN A 1 259 ? 8.415 -78.466 -24.203 1.00 40.11 285 ASN A CA 1
ATOM 4012 C C . ASN A 1 259 ? 7.697 -79.737 -23.766 1.00 39.69 285 ASN A C 1
ATOM 4013 O O . ASN A 1 259 ? 7.884 -80.779 -24.403 1.00 38.98 285 ASN A O 1
ATOM 4024 N N . ILE A 1 260 ? 6.884 -79.700 -22.710 1.00 39.07 286 ILE A N 1
ATOM 4025 C CA . ILE A 1 260 ? 6.062 -80.857 -22.388 1.00 38.56 286 ILE A CA 1
ATOM 4026 C C . ILE A 1 260 ? 4.588 -80.613 -22.710 1.00 38.89 286 ILE A C 1
ATOM 4027 O O . ILE A 1 260 ? 3.717 -81.357 -22.235 1.00 39.72 286 ILE A O 1
ATOM 4043 N N . ALA A 1 261 ? 4.280 -79.604 -23.530 1.00 35.91 287 ALA A N 1
ATOM 4044 C CA . ALA A 1 261 ? 2.879 -79.305 -23.825 1.00 38.15 287 ALA A CA 1
ATOM 4045 C C . ALA A 1 261 ? 2.197 -80.467 -24.542 1.00 37.89 287 ALA A C 1
ATOM 4046 O O . ALA A 1 261 ? 1.116 -80.908 -24.142 1.00 36.63 287 ALA A O 1
ATOM 4053 N N . ASP A 1 262 ? 2.808 -80.980 -25.617 1.00 38.33 288 ASP A N 1
ATOM 4054 C CA . ASP A 1 262 ? 2.171 -82.065 -26.353 1.00 39.24 288 ASP A CA 1
ATOM 4055 C C . ASP A 1 262 ? 2.145 -83.340 -25.529 1.00 38.26 288 ASP A C 1
ATOM 4056 O O . ASP A 1 262 ? 1.144 -84.058 -25.530 1.00 39.68 288 ASP A O 1
ATOM 4065 N N . PHE A 1 263 ? 3.251 -83.647 -24.853 1.00 38.39 289 PHE A N 1
ATOM 4066 C CA . PHE A 1 263 ? 3.355 -84.795 -23.949 1.00 38.62 289 PHE A CA 1
ATOM 4067 C C . PHE A 1 263 ? 2.236 -84.840 -22.905 1.00 40.46 289 PHE A C 1
ATOM 4068 O O . PHE A 1 263 ? 1.848 -85.924 -22.469 1.00 40.90 289 PHE A O 1
ATOM 4085 N N . THR A 1 264 ? 1.707 -83.686 -22.482 1.00 37.90 290 THR A N 1
ATOM 4086 C CA . THR A 1 264 ? 0.701 -83.660 -21.432 1.00 38.25 290 THR A CA 1
ATOM 4087 C C . THR A 1 264 ? -0.616 -83.021 -21.862 1.00 37.41 290 THR A C 1
ATOM 4088 O O . THR A 1 264 ? -1.441 -82.705 -21.009 1.00 37.03 290 THR A O 1
ATOM 4099 N N . THR A 1 265 ? -0.867 -82.897 -23.165 1.00 37.06 291 THR A N 1
ATOM 4100 C CA . THR A 1 265 ? -1.971 -82.082 -23.632 1.00 35.41 291 THR A CA 1
ATOM 4101 C C . THR A 1 265 ? -3.310 -82.774 -23.393 1.00 36.03 291 THR A C 1
ATOM 4102 O O . THR A 1 265 ? -3.400 -84.010 -23.359 1.00 38.52 291 THR A O 1
ATOM 4113 N N . PRO A 1 266 ? -4.379 -82.002 -23.242 1.00 37.17 292 PRO A N 1
ATOM 4114 C CA . PRO A 1 266 ? -5.691 -82.624 -22.984 1.00 37.21 292 PRO A CA 1
ATOM 4115 C C . PRO A 1 266 ? -6.162 -83.578 -24.070 1.00 38.50 292 PRO A C 1
ATOM 4116 O O . PRO A 1 266 ? -6.770 -84.609 -23.753 1.00 37.27 292 PRO A O 1
ATOM 4127 N N . PHE A 1 267 ? -5.919 -83.269 -25.343 1.00 37.18 293 PHE A N 1
ATOM 4128 C CA . PHE A 1 267 ? -6.517 -84.001 -26.463 1.00 37.95 293 PHE A CA 1
ATOM 4129 C C . PHE A 1 267 ? -5.402 -84.323 -27.447 1.00 39.91 293 PHE A C 1
ATOM 4130 O O . PHE A 1 267 ? -5.278 -83.693 -28.511 1.00 38.89 293 PHE A O 1
ATOM 4147 N N . PRO A 1 268 ? -4.562 -85.305 -27.112 1.00 38.27 294 PRO A N 1
ATOM 4148 C CA . PRO A 1 268 ? -3.378 -85.575 -27.930 1.00 41.85 294 PRO A CA 1
ATOM 4149 C C . PRO A 1 268 ? -3.685 -86.076 -29.327 1.00 44.31 294 PRO A C 1
ATOM 4150 O O . PRO A 1 268 ? -2.807 -85.973 -30.196 1.00 45.52 294 PRO A O 1
ATOM 4161 N N . GLU A 1 269 ? -4.879 -86.596 -29.594 1.00 41.83 295 GLU A N 1
ATOM 4162 C CA . GLU A 1 269 ? -5.208 -87.001 -30.954 1.00 44.07 295 GLU A CA 1
ATOM 4163 C C . GLU A 1 269 ? -6.047 -85.956 -31.679 1.00 44.16 295 GLU A C 1
ATOM 4164 O O . GLU A 1 269 ? -6.632 -86.262 -32.714 1.00 42.94 295 GLU A O 1
ATOM 4176 N N . LYS A 1 270 ? -6.117 -84.730 -31.156 1.00 43.27 296 LYS A N 1
ATOM 4177 C CA . LYS A 1 270 ? -6.652 -83.595 -31.893 1.00 41.85 296 LYS A CA 1
ATOM 4178 C C . LYS A 1 270 ? -5.499 -82.671 -32.273 1.00 45.23 296 LYS A C 1
ATOM 4179 O O . LYS A 1 270 ? -4.396 -82.774 -31.728 1.00 44.94 296 LYS A O 1
ATOM 4198 N N . LYS A 1 271 ? -5.756 -81.782 -33.231 1.00 43.75 297 LYS A N 1
ATOM 4199 C CA . LYS A 1 271 ? -4.706 -80.936 -33.765 1.00 45.35 297 LYS A CA 1
ATOM 4200 C C . LYS A 1 271 ? -3.887 -80.313 -32.645 1.00 46.00 297 LYS A C 1
ATOM 4201 O O . LYS A 1 271 ? -4.426 -79.772 -31.676 1.00 44.74 297 LYS A O 1
ATOM 4220 N N . LEU A 1 272 ? -2.572 -80.399 -32.797 1.00 46.13 298 LEU A N 1
ATOM 4221 C CA . LEU A 1 272 ? -1.594 -79.780 -31.918 1.00 46.17 298 LEU A CA 1
ATOM 4222 C C . LEU A 1 272 ? -0.888 -78.641 -32.660 1.00 47.72 298 LEU A C 1
ATOM 4223 O O . LEU A 1 272 ? -0.958 -78.525 -33.885 1.00 48.24 298 LEU A O 1
ATOM 4239 N N . LEU A 1 273 ? -0.216 -77.788 -31.902 1.00 46.65 299 LEU A N 1
ATOM 4240 C CA . LEU A 1 273 ? 0.263 -76.515 -32.421 1.00 47.79 299 LEU A CA 1
ATOM 4241 C C . LEU A 1 273 ? 1.769 -76.331 -32.259 1.00 49.01 299 LEU A C 1
ATOM 4242 O O . LEU A 1 273 ? 2.222 -75.212 -32.008 1.00 51.60 299 LEU A O 1
ATOM 4258 N N . ASP A 1 274 ? 2.546 -77.404 -32.369 1.00 47.48 300 ASP A N 1
ATOM 4259 C CA . ASP A 1 274 ? 3.997 -77.301 -32.486 1.00 50.55 300 ASP A CA 1
ATOM 4260 C C . ASP A 1 274 ? 4.366 -77.395 -33.973 1.00 50.76 300 ASP A C 1
ATOM 4261 O O . ASP A 1 274 ? 4.208 -78.449 -34.597 1.00 48.30 300 ASP A O 1
ATOM 4270 N N . VAL A 1 275 ? 4.871 -76.297 -34.520 1.00 51.91 301 VAL A N 1
ATOM 4271 C CA . VAL A 1 275 ? 5.166 -76.170 -35.931 1.00 48.84 301 VAL A CA 1
ATOM 4272 C C . VAL A 1 275 ? 6.630 -76.498 -36.234 1.00 50.91 301 VAL A C 1
ATOM 4273 O O . VAL A 1 275 ? 7.121 -76.184 -37.320 1.00 52.04 301 VAL A O 1
ATOM 4286 N N . THR A 1 276 ? 7.339 -77.102 -35.283 1.00 47.74 302 THR A N 1
ATOM 4287 C CA . THR A 1 276 ? 8.745 -77.387 -35.492 1.00 49.84 302 THR A CA 1
ATOM 4288 C C . THR A 1 276 ? 8.949 -78.291 -36.699 1.00 51.98 302 THR A C 1
ATOM 4289 O O . THR A 1 276 ? 9.813 -78.024 -37.546 1.00 50.86 302 THR A O 1
ATOM 4300 N N . ASP A 1 277 ? 8.178 -79.378 -36.790 1.00 51.05 303 ASP A N 1
ATOM 4301 C CA . ASP A 1 277 ? 8.386 -80.327 -37.877 1.00 53.50 303 ASP A CA 1
ATOM 4302 C C . ASP A 1 277 ? 8.119 -79.695 -39.243 1.00 54.25 303 ASP A C 1
ATOM 4303 O O . ASP A 1 277 ? 8.774 -80.049 -40.228 1.00 54.20 303 ASP A O 1
ATOM 4312 N N . GLU A 1 278 ? 7.162 -78.769 -39.333 1.00 55.39 304 GLU A N 1
ATOM 4313 C CA . GLU A 1 278 ? 6.924 -78.084 -40.600 1.00 54.77 304 GLU A CA 1
ATOM 4314 C C . GLU A 1 278 ? 8.032 -77.088 -40.902 1.00 54.81 304 GLU A C 1
ATOM 4315 O O . GLU A 1 278 ? 8.392 -76.894 -42.068 1.00 55.24 304 GLU A O 1
ATOM 4327 N N . MET A 1 279 ? 8.572 -76.427 -39.867 1.00 52.46 305 MET A N 1
ATOM 4328 C CA . MET A 1 279 ? 9.710 -75.539 -40.086 1.00 53.02 305 MET A CA 1
ATOM 4329 C C . MET A 1 279 ? 10.878 -76.314 -40.682 1.00 51.90 305 MET A C 1
ATOM 4330 O O . MET A 1 279 ? 11.484 -75.895 -41.674 1.00 52.15 305 MET A O 1
ATOM 4344 N N . ILE A 1 280 ? 11.214 -77.446 -40.070 1.00 52.76 306 ILE A N 1
ATOM 4345 C CA . ILE A 1 280 ? 12.300 -78.277 -40.574 1.00 54.44 306 ILE A CA 1
ATOM 4346 C C . ILE A 1 280 ? 11.994 -78.738 -41.989 1.00 55.41 306 ILE A C 1
ATOM 4347 O O . ILE A 1 280 ? 12.827 -78.627 -42.896 1.00 58.24 306 ILE A O 1
ATOM 4363 N N . ARG A 1 281 ? 10.787 -79.271 -42.191 1.00 55.33 307 ARG A N 1
ATOM 4364 C CA . ARG A 1 281 ? 10.397 -79.856 -43.469 1.00 55.64 307 ARG A CA 1
ATOM 4365 C C . ARG A 1 281 ? 10.380 -78.820 -44.585 1.00 57.98 307 ARG A C 1
ATOM 4366 O O . ARG A 1 281 ? 10.613 -79.163 -45.752 1.00 58.33 307 ARG A O 1
ATOM 4387 N N . GLN A 1 282 ? 10.091 -77.557 -44.263 1.00 55.32 308 GLN A N 1
ATOM 4388 C CA . GLN A 1 282 ? 10.135 -76.484 -45.242 1.00 51.05 308 GLN A CA 1
ATOM 4389 C C . GLN A 1 282 ? 11.536 -75.869 -45.371 1.00 53.26 308 GLN A C 1
ATOM 4390 O O . GLN A 1 282 ? 11.680 -74.774 -45.937 1.00 52.01 308 GLN A O 1
ATOM 4404 N N . GLY A 1 283 ? 12.566 -76.553 -44.875 1.00 51.66 309 GLY A N 1
ATOM 4405 C CA . GLY A 1 283 ? 13.930 -76.054 -44.998 1.00 52.94 309 GLY A CA 1
ATOM 4406 C C . GLY A 1 283 ? 14.184 -74.702 -44.363 1.00 51.21 309 GLY A C 1
ATOM 4407 O O . GLY A 1 283 ? 14.963 -73.901 -44.892 1.00 52.08 309 GLY A O 1
ATOM 4411 N N . TYR A 1 284 ? 13.553 -74.431 -43.228 1.00 51.84 310 TYR A N 1
ATOM 4412 C CA . TYR A 1 284 ? 13.835 -73.205 -42.503 1.00 50.28 310 TYR A CA 1
ATOM 4413 C C . TYR A 1 284 ? 15.273 -73.178 -42.008 1.00 46.81 310 TYR A C 1
ATOM 4414 O O . TYR A 1 284 ? 15.844 -74.196 -41.614 1.00 47.14 310 TYR A O 1
ATOM 4432 N N . THR A 1 285 ? 15.832 -71.985 -41.986 1.00 46.22 311 THR A N 1
ATOM 4433 C CA . THR A 1 285 ? 17.163 -71.713 -41.461 1.00 47.63 311 THR A CA 1
ATOM 4434 C C . THR A 1 285 ? 17.036 -70.591 -40.456 1.00 47.51 311 THR A C 1
ATOM 4435 O O . THR A 1 285 ? 16.012 -69.905 -40.390 1.00 49.26 311 THR A O 1
ATOM 4446 N N . PRO A 1 286 ? 18.075 -70.354 -39.666 1.00 48.84 312 PRO A N 1
ATOM 4447 C CA . PRO A 1 286 ? 18.059 -69.177 -38.786 1.00 47.56 312 PRO A CA 1
ATOM 4448 C C . PRO A 1 286 ? 17.802 -67.873 -39.521 1.00 50.04 312 PRO A C 1
ATOM 4449 O O . PRO A 1 286 ? 17.000 -67.047 -39.056 1.00 48.40 312 PRO A O 1
ATOM 4460 N N . ILE A 1 287 ? 18.449 -67.657 -40.669 1.00 50.62 313 ILE A N 1
ATOM 4461 C CA . ILE A 1 287 ? 18.281 -66.387 -41.371 1.00 51.09 313 ILE A CA 1
ATOM 4462 C C . ILE A 1 287 ? 16.847 -66.238 -41.858 1.00 48.34 313 ILE A C 1
ATOM 4463 O O . ILE A 1 287 ? 16.247 -65.164 -41.735 1.00 45.27 313 ILE A O 1
ATOM 4479 N N . LYS A 1 288 ? 16.288 -67.297 -42.449 1.00 49.04 314 LYS A N 1
ATOM 4480 C CA . LYS A 1 288 ? 14.875 -67.256 -42.815 1.00 50.02 314 LYS A CA 1
ATOM 4481 C C . LYS A 1 288 ? 14.026 -66.842 -41.615 1.00 49.57 314 LYS A C 1
ATOM 4482 O O . LYS A 1 288 ? 13.093 -66.047 -41.750 1.00 50.42 314 LYS A O 1
ATOM 4501 N N . MET A 1 289 ? 14.372 -67.332 -40.415 1.00 48.99 315 MET A N 1
ATOM 4502 C CA . MET A 1 289 ? 13.555 -67.031 -39.237 1.00 50.28 315 MET A CA 1
ATOM 4503 C C . MET A 1 289 ? 13.596 -65.546 -38.907 1.00 46.72 315 MET A C 1
ATOM 4504 O O . MET A 1 289 ? 12.555 -64.943 -38.613 1.00 45.51 315 MET A O 1
ATOM 4518 N N . PHE A 1 290 ? 14.782 -64.936 -38.968 1.00 46.08 316 PHE A N 1
ATOM 4519 C CA . PHE A 1 290 ? 14.874 -63.496 -38.722 1.00 45.91 316 PHE A CA 1
ATOM 4520 C C . PHE A 1 290 ? 14.230 -62.687 -39.844 1.00 46.29 316 PHE A C 1
ATOM 4521 O O . PHE A 1 290 ? 13.645 -61.626 -39.590 1.00 46.09 316 PHE A O 1
ATOM 4538 N N . GLN A 1 291 ? 14.310 -63.172 -41.079 1.00 47.21 317 GLN A N 1
ATOM 4539 C CA . GLN A 1 291 ? 13.639 -62.499 -42.184 1.00 46.98 317 GLN A CA 1
ATOM 4540 C C . GLN A 1 291 ? 12.143 -62.427 -41.940 1.00 47.77 317 GLN A C 1
ATOM 4541 O O . GLN A 1 291 ? 11.520 -61.384 -42.152 1.00 49.24 317 GLN A O 1
ATOM 4555 N N . MET A 1 292 ? 11.550 -63.505 -41.435 1.00 48.15 318 MET A N 1
ATOM 4556 C CA . MET A 1 292 ? 10.116 -63.466 -41.158 1.00 48.52 318 MET A CA 1
ATOM 4557 C C . MET A 1 292 ? 9.771 -62.534 -40.005 1.00 49.62 318 MET A C 1
ATOM 4558 O O . MET A 1 292 ? 8.715 -61.896 -40.032 1.00 51.23 318 MET A O 1
ATOM 4572 N N . GLY A 1 293 ? 10.641 -62.403 -39.004 1.00 49.12 319 GLY A N 1
ATOM 4573 C CA . GLY A 1 293 ? 10.378 -61.433 -37.955 1.00 49.55 319 GLY A CA 1
ATOM 4574 C C . GLY A 1 293 ? 10.535 -60.004 -38.447 1.00 51.47 319 GLY A C 1
ATOM 4575 O O . GLY A 1 293 ? 9.805 -59.105 -38.016 1.00 51.04 319 GLY A O 1
ATOM 4579 N N . ASP A 1 294 ? 11.507 -59.773 -39.340 1.00 51.25 320 ASP A N 1
ATOM 4580 C CA . ASP A 1 294 ? 11.628 -58.487 -40.024 1.00 52.19 320 ASP A CA 1
ATOM 4581 C C . ASP A 1 294 ? 10.349 -58.160 -40.787 1.00 51.61 320 ASP A C 1
ATOM 4582 O O . ASP A 1 294 ? 9.817 -57.050 -40.688 1.00 51.38 320 ASP A O 1
ATOM 4591 N N . ASP A 1 295 ? 9.825 -59.142 -41.528 1.00 51.50 321 ASP A N 1
ATOM 4592 C CA . ASP A 1 295 ? 8.602 -58.934 -42.306 1.00 53.97 321 ASP A CA 1
ATOM 4593 C C . ASP A 1 295 ? 7.419 -58.557 -41.424 1.00 53.55 321 ASP A C 1
ATOM 4594 O O . ASP A 1 295 ? 6.592 -57.721 -41.803 1.00 53.20 321 ASP A O 1
ATOM 4603 N N . PHE A 1 296 ? 7.295 -59.182 -40.254 1.00 54.72 322 PHE A N 1
ATOM 4604 C CA . PHE A 1 296 ? 6.171 -58.853 -39.384 1.00 52.42 322 PHE A CA 1
ATOM 4605 C C . PHE A 1 296 ? 6.245 -57.387 -38.972 1.00 50.74 322 PHE A C 1
ATOM 4606 O O . PHE A 1 296 ? 5.255 -56.653 -39.066 1.00 49.95 322 PHE A O 1
ATOM 4623 N N . PHE A 1 297 ? 7.429 -56.928 -38.558 1.00 51.95 323 PHE A N 1
ATOM 4624 C CA . PHE A 1 297 ? 7.578 -55.528 -38.164 1.00 52.33 323 PHE A CA 1
ATOM 4625 C C . PHE A 1 297 ? 7.323 -54.581 -39.340 1.00 52.68 323 PHE A C 1
ATOM 4626 O O . PHE A 1 297 ? 6.700 -53.526 -39.171 1.00 51.09 323 PHE A O 1
ATOM 4643 N N . THR A 1 298 ? 7.808 -54.928 -40.537 1.00 52.08 324 THR A N 1
ATOM 4644 C CA . THR A 1 298 ? 7.549 -54.065 -41.695 1.00 54.37 324 THR A CA 1
ATOM 4645 C C . THR A 1 298 ? 6.060 -54.046 -42.041 1.00 53.57 324 THR A C 1
ATOM 4646 O O . THR A 1 298 ? 5.508 -52.987 -42.366 1.00 53.39 324 THR A O 1
ATOM 4657 N N . SER A 1 299 ? 5.380 -55.195 -41.929 1.00 53.15 325 SER A N 1
ATOM 4658 C CA . SER A 1 299 ? 3.934 -55.223 -42.108 1.00 50.90 325 SER A CA 1
ATOM 4659 C C . SER A 1 299 ? 3.214 -54.257 -41.180 1.00 53.59 325 SER A C 1
ATOM 4660 O O . SER A 1 299 ? 2.050 -53.922 -41.433 1.00 55.32 325 SER A O 1
ATOM 4668 N N . LEU A 1 300 ? 3.855 -53.828 -40.089 1.00 53.86 326 LEU A N 1
ATOM 4669 C CA . LEU A 1 300 ? 3.243 -52.883 -39.162 1.00 54.81 326 LEU A CA 1
ATOM 4670 C C . LEU A 1 300 ? 3.677 -51.440 -39.421 1.00 57.47 326 LEU A C 1
ATOM 4671 O O . LEU A 1 300 ? 3.494 -50.579 -38.548 1.00 56.03 326 LEU A O 1
ATOM 4687 N N . ASN A 1 301 ? 4.254 -51.162 -40.597 1.00 56.61 327 ASN A N 1
ATOM 4688 C CA . ASN A 1 301 ? 4.797 -49.838 -40.900 1.00 59.01 327 ASN A CA 1
ATOM 4689 C C . ASN A 1 301 ? 5.838 -49.418 -39.868 1.00 57.90 327 ASN A C 1
ATOM 4690 O O . ASN A 1 301 ? 5.896 -48.262 -39.450 1.00 59.71 327 ASN A O 1
ATOM 4700 N N . MET A 1 302 ? 6.670 -50.363 -39.462 1.00 56.02 328 MET A N 1
ATOM 4701 C CA . MET A 1 302 ? 7.747 -50.134 -38.512 1.00 56.95 328 MET A CA 1
ATOM 4702 C C . MET A 1 302 ? 9.067 -50.367 -39.230 1.00 53.73 328 MET A C 1
ATOM 4703 O O . MET A 1 302 ? 9.100 -50.891 -40.337 1.00 54.04 328 MET A O 1
ATOM 4717 N N . THR A 1 303 ? 10.169 -49.997 -38.575 1.00 54.62 329 THR A N 1
ATOM 4718 C CA . THR A 1 303 ? 11.440 -49.876 -39.271 1.00 52.62 329 THR A CA 1
ATOM 4719 C C . THR A 1 303 ? 11.981 -51.230 -39.701 1.00 54.98 329 THR A C 1
ATOM 4720 O O . THR A 1 303 ? 12.072 -52.159 -38.893 1.00 55.44 329 THR A O 1
ATOM 4731 N N . LYS A 1 304 ? 12.352 -51.330 -40.976 1.00 53.81 330 LYS A N 1
ATOM 4732 C CA . LYS A 1 304 ? 13.047 -52.493 -41.506 1.00 53.12 330 LYS A CA 1
ATOM 4733 C C . LYS A 1 304 ? 14.453 -52.576 -40.922 1.00 53.29 330 LYS A C 1
ATOM 4734 O O . LYS A 1 304 ? 15.079 -51.562 -40.617 1.00 52.31 330 LYS A O 1
ATOM 4753 N N . LEU A 1 305 ? 14.961 -53.798 -40.782 1.00 52.59 331 LEU A N 1
ATOM 4754 C CA . LEU A 1 305 ? 16.286 -53.962 -40.179 1.00 54.87 331 LEU A CA 1
ATOM 4755 C C . LEU A 1 305 ? 17.344 -53.352 -41.095 1.00 53.59 331 LEU A C 1
ATOM 4756 O O . LEU A 1 305 ? 17.368 -53.664 -42.284 1.00 52.66 331 LEU A O 1
ATOM 4772 N N . PRO A 1 306 ? 18.243 -52.516 -40.581 1.00 53.82 332 PRO A N 1
ATOM 4773 C CA . PRO A 1 306 ? 19.337 -51.995 -41.417 1.00 49.04 332 PRO A CA 1
ATOM 4774 C C . PRO A 1 306 ? 20.325 -53.080 -41.792 1.00 52.29 332 PRO A C 1
ATOM 4775 O O . PRO A 1 306 ? 20.414 -54.141 -41.161 1.00 52.01 332 PRO A O 1
ATOM 4786 N N . GLN A 1 307 ? 21.105 -52.780 -42.837 1.00 51.59 333 GLN A N 1
ATOM 4787 C CA . GLN A 1 307 ? 22.093 -53.739 -43.328 1.00 50.72 333 GLN A CA 1
ATOM 4788 C C . GLN A 1 307 ? 23.180 -53.998 -42.291 1.00 48.35 333 GLN A C 1
ATOM 4789 O O . GLN A 1 307 ? 23.710 -55.107 -42.210 1.00 50.48 333 GLN A O 1
ATOM 4803 N N . THR A 1 308 ? 23.555 -52.981 -41.516 1.00 50.26 334 THR A N 1
ATOM 4804 C CA . THR A 1 308 ? 24.506 -53.201 -40.423 1.00 52.47 334 THR A CA 1
ATOM 4805 C C . THR A 1 308 ? 24.072 -54.383 -39.543 1.00 52.55 334 THR A C 1
ATOM 4806 O O . THR A 1 308 ? 24.901 -55.211 -39.131 1.00 52.38 334 THR A O 1
ATOM 4817 N N . PHE A 1 309 ? 22.769 -54.507 -39.285 1.00 49.11 335 PHE A N 1
ATOM 4818 C CA . PHE A 1 309 ? 22.285 -55.621 -38.481 1.00 48.87 335 PHE A CA 1
ATOM 4819 C C . PHE A 1 309 ? 22.677 -56.964 -39.089 1.00 49.51 335 PHE A C 1
ATOM 4820 O O . PHE A 1 309 ? 23.132 -57.869 -38.373 1.00 47.89 335 PHE A O 1
ATOM 4837 N N . TRP A 1 310 ? 22.456 -57.135 -40.406 1.00 47.89 336 TRP A N 1
ATOM 4838 C CA . TRP A 1 310 ? 22.780 -58.397 -41.061 1.00 48.82 336 TRP A CA 1
ATOM 4839 C C . TRP A 1 310 ? 24.288 -58.624 -41.156 1.00 50.21 336 TRP A C 1
ATOM 4840 O O . TRP A 1 310 ? 24.740 -59.775 -41.119 1.00 48.07 336 TRP A O 1
ATOM 4861 N N . ASP A 1 311 ? 25.079 -57.550 -41.296 1.00 51.83 337 ASP A N 1
ATOM 4862 C CA . ASP A 1 311 ? 26.520 -57.720 -41.484 1.00 53.36 337 ASP A CA 1
ATOM 4863 C C . ASP A 1 311 ? 27.184 -58.209 -40.206 1.00 51.78 337 ASP A C 1
ATOM 4864 O O . ASP A 1 311 ? 28.009 -59.121 -40.234 1.00 51.41 337 ASP A O 1
ATOM 4873 N N . LYS A 1 312 ? 26.831 -57.592 -39.072 1.00 51.89 338 LYS A N 1
ATOM 4874 C CA . LYS A 1 312 ? 27.567 -57.735 -37.825 1.00 51.87 338 LYS A CA 1
ATOM 4875 C C . LYS A 1 312 ? 26.875 -58.614 -36.787 1.00 49.26 338 LYS A C 1
ATOM 4876 O O . LYS A 1 312 ? 27.489 -58.930 -35.768 1.00 48.19 338 LYS A O 1
ATOM 4895 N N . SER A 1 313 ? 25.634 -59.036 -37.017 1.00 49.25 339 SER A N 1
ATOM 4896 C CA . SER A 1 313 ? 24.956 -59.916 -36.077 1.00 46.26 339 SER A CA 1
ATOM 4897 C C . SER A 1 313 ? 25.507 -61.332 -36.140 1.00 47.08 339 SER A C 1
ATOM 4898 O O . SER A 1 313 ? 26.056 -61.771 -37.149 1.00 49.08 339 SER A O 1
ATOM 4906 N N . ILE A 1 314 ? 25.379 -62.035 -35.016 1.00 47.42 340 ILE A N 1
ATOM 4907 C CA . ILE A 1 314 ? 25.720 -63.450 -34.895 1.00 44.93 340 ILE A CA 1
ATOM 4908 C C . ILE A 1 314 ? 24.405 -64.198 -34.681 1.00 46.38 340 ILE A C 1
ATOM 4909 O O . ILE A 1 314 ? 23.813 -64.116 -33.593 1.00 46.41 340 ILE A O 1
ATOM 4925 N N . LEU A 1 315 ? 23.956 -64.949 -35.689 1.00 44.32 341 LEU A N 1
ATOM 4926 C CA . LEU A 1 315 ? 22.639 -65.579 -35.679 1.00 44.46 341 LEU A CA 1
ATOM 4927 C C . LEU A 1 315 ? 22.680 -67.097 -35.658 1.00 45.36 341 LEU A C 1
ATOM 4928 O O . LEU A 1 315 ? 21.619 -67.722 -35.687 1.00 46.70 341 LEU A O 1
ATOM 4944 N N . GLU A 1 316 ? 23.861 -67.702 -35.657 1.00 46.33 342 GLU A N 1
ATOM 4945 C CA . GLU A 1 316 ? 24.034 -69.132 -35.440 1.00 48.16 342 GLU A CA 1
ATOM 4946 C C . GLU A 1 316 ? 25.189 -69.273 -34.461 1.00 48.49 342 GLU A C 1
ATOM 4947 O O . GLU A 1 316 ? 25.998 -68.350 -34.312 1.00 48.87 342 GLU A O 1
ATOM 4959 N N . LYS A 1 317 ? 25.293 -70.437 -33.820 1.00 48.74 343 LYS A N 1
ATOM 4960 C CA . LYS A 1 317 ? 26.473 -70.725 -33.007 1.00 51.42 343 LYS A CA 1
ATOM 4961 C C . LYS A 1 317 ? 27.685 -70.875 -33.922 1.00 51.18 343 LYS A C 1
ATOM 4962 O O . LYS A 1 317 ? 27.657 -71.702 -34.840 1.00 52.37 343 LYS A O 1
ATOM 4981 N N . PRO A 1 318 ? 28.762 -70.120 -33.705 1.00 53.30 344 PRO A N 1
ATOM 4982 C CA . PRO A 1 318 ? 29.982 -70.328 -34.495 1.00 53.66 344 PRO A CA 1
ATOM 4983 C C . PRO A 1 318 ? 30.492 -71.749 -34.363 1.00 55.80 344 PRO A C 1
ATOM 4984 O O . PRO A 1 318 ? 30.322 -72.399 -33.339 1.00 57.52 344 PRO A O 1
ATOM 4995 N N . THR A 1 319 ? 31.170 -72.206 -35.406 1.00 60.24 345 THR A N 1
ATOM 4996 C CA . THR A 1 319 ? 31.632 -73.582 -35.514 1.00 64.58 345 THR A CA 1
ATOM 4997 C C . THR A 1 319 ? 33.125 -73.732 -35.217 1.00 64.02 345 THR A C 1
ATOM 4998 O O . THR A 1 319 ? 33.686 -74.813 -35.429 1.00 65.37 345 THR A O 1
ATOM 5009 N N . ASP A 1 320 ? 33.776 -72.684 -34.713 1.00 61.96 346 ASP A N 1
ATOM 5010 C CA . ASP A 1 320 ? 35.229 -72.651 -34.607 1.00 59.81 346 ASP A CA 1
ATOM 5011 C C . ASP A 1 320 ? 35.734 -72.925 -33.197 1.00 58.17 346 ASP A C 1
ATOM 5012 O O . ASP A 1 320 ? 36.921 -72.739 -32.929 1.00 59.52 346 ASP A O 1
ATOM 5021 N N . GLY A 1 321 ? 34.873 -73.359 -32.289 1.00 58.68 347 GLY A N 1
ATOM 5022 C CA . GLY A 1 321 ? 35.324 -73.802 -30.987 1.00 58.84 347 GLY A CA 1
ATOM 5023 C C . GLY A 1 321 ? 35.663 -72.707 -30.004 1.00 56.25 347 GLY A C 1
ATOM 5024 O O . GLY A 1 321 ? 36.100 -73.014 -28.889 1.00 55.04 347 GLY A O 1
ATOM 5028 N N . ARG A 1 322 ? 35.482 -71.446 -30.369 1.00 54.02 348 ARG A N 1
ATOM 5029 C CA . ARG A 1 322 ? 35.661 -70.359 -29.420 1.00 55.80 348 ARG A CA 1
ATOM 5030 C C . ARG A 1 322 ? 34.619 -70.441 -28.294 1.00 55.06 348 ARG A C 1
ATOM 5031 O O . ARG A 1 322 ? 33.514 -70.963 -28.465 1.00 56.06 348 ARG A O 1
ATOM 5052 N N . ASP A 1 323 ? 34.962 -69.872 -27.149 1.00 53.49 349 ASP A N 1
ATOM 5053 C CA . ASP A 1 323 ? 34.000 -69.730 -26.068 1.00 54.23 349 ASP A CA 1
ATOM 5054 C C . ASP A 1 323 ? 33.221 -68.439 -26.249 1.00 53.41 349 ASP A C 1
ATOM 5055 O O . ASP A 1 323 ? 33.750 -67.436 -26.738 1.00 52.86 349 ASP A O 1
ATOM 5064 N N . LEU A 1 324 ? 31.951 -68.469 -25.858 1.00 51.29 350 LEU A N 1
ATOM 5065 C CA . LEU A 1 324 ? 31.120 -67.284 -25.991 1.00 49.37 350 LEU A CA 1
ATOM 5066 C C . LEU A 1 324 ? 29.898 -67.439 -25.114 1.00 48.27 350 LEU A C 1
ATOM 5067 O O . LEU A 1 324 ? 29.574 -68.540 -24.659 1.00 48.11 350 LEU A O 1
ATOM 5083 N N . VAL A 1 325 ? 29.234 -66.309 -24.878 1.00 48.52 351 VAL A N 1
ATOM 5084 C CA . VAL A 1 325 ? 27.913 -66.292 -24.258 1.00 47.56 351 VAL A CA 1
ATOM 5085 C C . VAL A 1 325 ? 26.895 -66.581 -25.357 1.00 48.76 351 VAL A C 1
ATOM 5086 O O . VAL A 1 325 ? 26.685 -65.756 -26.252 1.00 45.80 351 VAL A O 1
ATOM 5099 N N . CYS A 1 326 ? 26.268 -67.752 -25.299 1.00 47.77 352 CYS A N 1
ATOM 5100 C CA . CYS A 1 326 ? 25.226 -68.088 -26.251 1.00 49.26 352 CYS A CA 1
ATOM 5101 C C . CYS A 1 326 ? 23.850 -67.599 -25.820 1.00 49.87 352 CYS A C 1
ATOM 5102 O O . CYS A 1 326 ? 22.929 -67.590 -26.653 1.00 48.47 352 CYS A O 1
ATOM 5109 N N . HIS A 1 327 ? 23.683 -67.175 -24.564 1.00 47.83 353 HIS A N 1
ATOM 5110 C CA . HIS A 1 327 ? 22.381 -66.695 -24.128 1.00 45.84 353 HIS A CA 1
ATOM 5111 C C . HIS A 1 327 ? 21.947 -65.537 -25.027 1.00 45.80 353 HIS A C 1
ATOM 5112 O O . HIS A 1 327 ? 22.661 -64.541 -25.159 1.00 48.17 353 HIS A O 1
ATOM 5126 N N . ALA A 1 328 ? 20.786 -65.669 -25.657 1.00 45.27 354 ALA A N 1
ATOM 5127 C CA . ALA A 1 328 ? 20.397 -64.737 -26.705 1.00 44.66 354 ALA A CA 1
ATOM 5128 C C . ALA A 1 328 ? 20.329 -63.313 -26.187 1.00 45.41 354 ALA A C 1
ATOM 5129 O O . ALA A 1 328 ? 19.791 -63.059 -25.112 1.00 46.82 354 ALA A O 1
ATOM 5136 N N . SER A 1 329 ? 20.827 -62.365 -26.980 1.00 44.47 355 SER A N 1
ATOM 5137 C CA . SER A 1 329 ? 20.790 -60.971 -26.556 1.00 45.32 355 SER A CA 1
ATOM 5138 C C . SER A 1 329 ? 20.669 -60.038 -27.746 1.00 43.66 355 SER A C 1
ATOM 5139 O O . SER A 1 329 ? 20.920 -60.413 -28.886 1.00 44.77 355 SER A O 1
ATOM 5147 N N . ALA A 1 330 ? 20.284 -58.806 -27.458 1.00 45.91 356 ALA A N 1
ATOM 5148 C CA . ALA A 1 330 ? 20.080 -57.782 -28.467 1.00 44.18 356 ALA A CA 1
ATOM 5149 C C . ALA A 1 330 ? 20.756 -56.496 -28.016 1.00 46.97 356 ALA A C 1
ATOM 5150 O O . ALA A 1 330 ? 20.501 -56.013 -26.905 1.00 46.90 356 ALA A O 1
ATOM 5157 N N . TRP A 1 331 ? 21.590 -55.922 -28.903 1.00 46.96 357 TRP A N 1
ATOM 5158 C CA . TRP A 1 331 ? 22.565 -54.904 -28.534 1.00 46.27 357 TRP A CA 1
ATOM 5159 C C . TRP A 1 331 ? 22.343 -53.596 -29.275 1.00 45.87 357 TRP A C 1
ATOM 5160 O O . TRP A 1 331 ? 22.137 -53.579 -30.484 1.00 46.36 357 TRP A O 1
ATOM 5181 N N . ASP A 1 332 ? 22.421 -52.500 -28.527 1.00 48.82 358 ASP A N 1
ATOM 5182 C CA . ASP A 1 332 ? 22.326 -51.138 -29.036 1.00 49.39 358 ASP A CA 1
ATOM 5183 C C . ASP A 1 332 ? 23.694 -50.482 -28.888 1.00 52.19 358 ASP A C 1
ATOM 5184 O O . ASP A 1 332 ? 24.219 -50.369 -27.767 1.00 52.24 358 ASP A O 1
ATOM 5193 N N . PHE A 1 333 ? 24.277 -50.054 -30.005 1.00 51.32 359 PHE A N 1
ATOM 5194 C CA . PHE A 1 333 ? 25.615 -49.465 -29.972 1.00 54.11 359 PHE A CA 1
ATOM 5195 C C . PHE A 1 333 ? 25.582 -47.948 -29.997 1.00 54.61 359 PHE A C 1
ATOM 5196 O O . PHE A 1 333 ? 26.626 -47.319 -30.176 1.00 54.97 359 PHE A O 1
ATOM 5213 N N . PHE A 1 334 ? 24.406 -47.350 -29.804 1.00 54.37 360 PHE A N 1
ATOM 5214 C CA . PHE A 1 334 ? 24.303 -45.921 -29.512 1.00 55.68 360 PHE A CA 1
ATOM 5215 C C . PHE A 1 334 ? 24.974 -45.088 -30.602 1.00 55.98 360 PHE A C 1
ATOM 5216 O O . PHE A 1 334 ? 25.633 -44.086 -30.332 1.00 57.82 360 PHE A O 1
ATOM 5233 N N . ALA A 1 335 ? 24.823 -45.531 -31.844 1.00 55.88 361 ALA A N 1
ATOM 5234 C CA . ALA A 1 335 ? 25.212 -44.762 -33.020 1.00 57.15 361 ALA A CA 1
ATOM 5235 C C . ALA A 1 335 ? 23.944 -44.591 -33.849 1.00 59.46 361 ALA A C 1
ATOM 5236 O O . ALA A 1 335 ? 22.891 -44.255 -33.300 1.00 59.96 361 ALA A O 1
ATOM 5243 N N . ILE A 1 336 ? 24.007 -44.849 -35.151 1.00 60.08 362 ILE A N 1
ATOM 5244 C CA . ILE A 1 336 ? 22.806 -44.875 -35.983 1.00 60.73 362 ILE A CA 1
ATOM 5245 C C . ILE A 1 336 ? 22.787 -46.194 -36.742 1.00 59.88 362 ILE A C 1
ATOM 5246 O O . ILE A 1 336 ? 23.743 -46.518 -37.458 1.00 58.88 362 ILE A O 1
ATOM 5262 N N . ASP A 1 337 ? 21.714 -46.960 -36.565 1.00 59.03 363 ASP A N 1
ATOM 5263 C CA . ASP A 1 337 ? 21.483 -48.217 -37.266 1.00 55.75 363 ASP A CA 1
ATOM 5264 C C . ASP A 1 337 ? 22.503 -49.289 -36.934 1.00 53.29 363 ASP A C 1
ATOM 5265 O O . ASP A 1 337 ? 22.516 -50.338 -37.583 1.00 54.06 363 ASP A O 1
ATOM 5274 N N . ASP A 1 338 ? 23.361 -49.089 -35.936 1.00 54.32 364 ASP A N 1
ATOM 5275 C CA . ASP A 1 338 ? 24.251 -50.177 -35.525 1.00 52.71 364 ASP A CA 1
ATOM 5276 C C . ASP A 1 338 ? 23.552 -50.896 -34.374 1.00 52.53 364 ASP A C 1
ATOM 5277 O O . ASP A 1 338 ? 23.624 -50.474 -33.206 1.00 49.80 364 ASP A O 1
ATOM 5286 N N . VAL A 1 339 ? 22.855 -51.972 -34.727 1.00 50.69 365 VAL A N 1
ATOM 5287 C CA . VAL A 1 339 ? 22.065 -52.771 -33.803 1.00 48.52 365 VAL A CA 1
ATOM 5288 C C . VAL A 1 339 ? 22.297 -54.228 -34.163 1.00 47.70 365 VAL A C 1
ATOM 5289 O O . VAL A 1 339 ? 22.369 -54.575 -35.351 1.00 47.49 365 VAL A O 1
ATOM 5302 N N . ARG A 1 340 ? 22.433 -55.082 -33.144 1.00 46.39 366 ARG A N 1
ATOM 5303 C CA . ARG A 1 340 ? 22.860 -56.444 -33.416 1.00 47.74 366 ARG A CA 1
ATOM 5304 C C . ARG A 1 340 ? 22.235 -57.435 -32.444 1.00 46.90 366 ARG A C 1
ATOM 5305 O O . ARG A 1 340 ? 22.010 -57.136 -31.270 1.00 45.55 366 ARG A O 1
ATOM 5326 N N . ILE A 1 341 ? 22.016 -58.643 -32.952 1.00 45.71 367 ILE A N 1
ATOM 5327 C CA . ILE A 1 341 ? 21.577 -59.772 -32.154 1.00 45.22 367 ILE A CA 1
ATOM 5328 C C . ILE A 1 341 ? 22.683 -60.807 -32.154 1.00 44.56 367 ILE A C 1
ATOM 5329 O O . ILE A 1 341 ? 23.311 -61.065 -33.190 1.00 45.35 367 ILE A O 1
ATOM 5345 N N . LYS A 1 342 ? 22.912 -61.407 -30.994 1.00 42.79 368 LYS A N 1
ATOM 5346 C CA . LYS A 1 342 ? 23.798 -62.552 -30.849 1.00 42.82 368 LYS A CA 1
ATOM 5347 C C . LYS A 1 342 ? 22.927 -63.681 -30.310 1.00 44.71 368 LYS A C 1
ATOM 5348 O O . LYS A 1 342 ? 22.470 -63.631 -29.160 1.00 44.07 368 LYS A O 1
ATOM 5367 N N . GLN A 1 343 ? 22.670 -64.677 -31.146 1.00 43.62 369 GLN A N 1
ATOM 5368 C CA . GLN A 1 343 ? 21.775 -65.765 -30.799 1.00 44.99 369 GLN A CA 1
ATOM 5369 C C . GLN A 1 343 ? 22.291 -67.049 -31.417 1.00 45.80 369 GLN A C 1
ATOM 5370 O O . GLN A 1 343 ? 22.598 -67.090 -32.616 1.00 44.70 369 GLN A O 1
ATOM 5384 N N . CYS A 1 344 ? 22.380 -68.094 -30.601 1.00 45.61 370 CYS A N 1
ATOM 5385 C CA . CYS A 1 344 ? 22.784 -69.411 -31.092 1.00 46.31 370 CYS A CA 1
ATOM 5386 C C . CYS A 1 344 ? 21.531 -70.161 -31.549 1.00 45.77 370 CYS A C 1
ATOM 5387 O O . CYS A 1 344 ? 21.160 -71.221 -31.060 1.00 47.34 370 CYS A O 1
ATOM 5394 N N . THR A 1 345 ? 20.909 -69.562 -32.565 1.00 45.82 371 THR A N 1
ATOM 5395 C CA . THR A 1 345 ? 19.622 -69.992 -33.088 1.00 45.92 371 THR A CA 1
ATOM 5396 C C . THR A 1 345 ? 19.602 -71.442 -33.547 1.00 46.98 371 THR A C 1
ATOM 5397 O O . THR A 1 345 ? 20.514 -71.921 -34.225 1.00 46.45 371 THR A O 1
ATOM 5408 N N . ARG A 1 346 ? 18.512 -72.125 -33.211 1.00 49.28 372 ARG A N 1
ATOM 5409 C CA . ARG A 1 346 ? 18.195 -73.458 -33.708 1.00 48.52 372 ARG A CA 1
ATOM 5410 C C . ARG A 1 346 ? 16.821 -73.418 -34.364 1.00 47.11 372 ARG A C 1
ATOM 5411 O O . ARG A 1 346 ? 16.036 -72.500 -34.143 1.00 47.90 372 ARG A O 1
ATOM 5432 N N . VAL A 1 347 ? 16.544 -74.402 -35.212 1.00 46.73 373 VAL A N 1
ATOM 5433 C CA . VAL A 1 347 ? 15.343 -74.381 -36.047 1.00 48.65 373 VAL A CA 1
ATOM 5434 C C . VAL A 1 347 ? 14.270 -75.154 -35.283 1.00 49.65 373 VAL A C 1
ATOM 5435 O O . VAL A 1 347 ? 14.132 -76.378 -35.421 1.00 48.15 373 VAL A O 1
ATOM 5448 N N . ASN A 1 348 ? 13.507 -74.429 -34.460 1.00 46.89 374 ASN A N 1
ATOM 5449 C CA . ASN A 1 348 ? 12.318 -74.973 -33.814 1.00 47.46 374 ASN A CA 1
ATOM 5450 C C . ASN A 1 348 ? 11.423 -73.809 -33.411 1.00 46.34 374 ASN A C 1
ATOM 5451 O O . ASN A 1 348 ? 11.811 -72.639 -33.489 1.00 44.35 374 ASN A O 1
ATOM 5462 N N . MET A 1 349 ? 10.213 -74.150 -32.961 1.00 46.64 375 MET A N 1
ATOM 5463 C CA . MET A 1 349 ? 9.214 -73.122 -32.675 1.00 47.62 375 MET A CA 1
ATOM 5464 C C . MET A 1 349 ? 9.609 -72.266 -31.478 1.00 45.82 375 MET A C 1
ATOM 5465 O O . MET A 1 349 ? 9.478 -71.038 -31.516 1.00 45.37 375 MET A O 1
ATOM 5479 N N . ARG A 1 350 ? 10.077 -72.897 -30.397 1.00 47.46 376 ARG A N 1
ATOM 5480 C CA . ARG A 1 350 ? 10.560 -72.149 -29.236 1.00 47.73 376 ARG A CA 1
ATOM 5481 C C . ARG A 1 350 ? 11.527 -71.045 -29.668 1.00 46.24 376 ARG A C 1
ATOM 5482 O O . ARG A 1 350 ? 11.332 -69.867 -29.350 1.00 45.52 376 ARG A O 1
ATOM 5503 N N . GLU A 1 351 ? 12.557 -71.409 -30.431 1.00 45.82 377 GLU A N 1
ATOM 5504 C CA . GLU A 1 351 ? 13.546 -70.437 -30.878 1.00 47.41 377 GLU A CA 1
ATOM 5505 C C . GLU A 1 351 ? 12.932 -69.395 -31.814 1.00 44.99 377 GLU A C 1
ATOM 5506 O O . GLU A 1 351 ? 13.354 -68.234 -31.816 1.00 42.41 377 GLU A O 1
ATOM 5518 N N . PHE A 1 352 ? 11.937 -69.779 -32.608 1.00 43.83 378 PHE A N 1
ATOM 5519 C CA . PHE A 1 352 ? 11.229 -68.804 -33.431 1.00 44.41 378 PHE A CA 1
ATOM 5520 C C . PHE A 1 352 ? 10.658 -67.673 -32.586 1.00 44.98 378 PHE A C 1
ATOM 5521 O O . PHE A 1 352 ? 10.703 -66.512 -33.002 1.00 43.86 378 PHE A O 1
ATOM 5538 N N . PHE A 1 353 ? 10.102 -67.989 -31.395 1.00 45.35 379 PHE A N 1
ATOM 5539 C CA . PHE A 1 353 ? 9.600 -66.944 -30.501 1.00 44.65 379 PHE A CA 1
ATOM 5540 C C . PHE A 1 353 ? 10.740 -66.139 -29.888 1.00 42.87 379 PHE A C 1
ATOM 5541 O O . PHE A 1 353 ? 10.606 -64.928 -29.688 1.00 41.96 379 PHE A O 1
ATOM 5558 N N . VAL A 1 354 ? 11.852 -66.793 -29.532 1.00 42.43 380 VAL A N 1
ATOM 5559 C CA . VAL A 1 354 ? 13.005 -66.027 -29.058 1.00 42.76 380 VAL A CA 1
ATOM 5560 C C . VAL A 1 354 ? 13.431 -65.016 -30.120 1.00 41.65 380 VAL A C 1
ATOM 5561 O O . VAL A 1 354 ? 13.716 -63.856 -29.811 1.00 40.48 380 VAL A O 1
ATOM 5574 N N . VAL A 1 355 ? 13.447 -65.436 -31.395 1.00 42.59 381 VAL A N 1
ATOM 5575 C CA . VAL A 1 355 ? 13.786 -64.519 -32.484 1.00 43.59 381 VAL A CA 1
ATOM 5576 C C . VAL A 1 355 ? 12.963 -63.248 -32.372 1.00 40.89 381 VAL A C 1
ATOM 5577 O O . VAL A 1 355 ? 13.501 -62.134 -32.344 1.00 42.10 381 VAL A O 1
ATOM 5590 N N . HIS A 1 356 ? 11.646 -63.400 -32.253 1.00 42.58 382 HIS A N 1
ATOM 5591 C CA . HIS A 1 356 ? 10.768 -62.242 -32.134 1.00 44.17 382 HIS A CA 1
ATOM 5592 C C . HIS A 1 356 ? 11.048 -61.439 -30.868 1.00 43.64 382 HIS A C 1
ATOM 5593 O O . HIS A 1 356 ? 11.059 -60.205 -30.908 1.00 44.64 382 HIS A O 1
ATOM 5607 N N . HIS A 1 357 ? 11.243 -62.109 -29.729 1.00 43.69 383 HIS A N 1
ATOM 5608 C CA . HIS A 1 357 ? 11.572 -61.382 -28.500 1.00 44.66 383 HIS A CA 1
ATOM 5609 C C . HIS A 1 357 ? 12.755 -60.451 -28.738 1.00 43.76 383 HIS A C 1
ATOM 5610 O O . HIS A 1 357 ? 12.713 -59.258 -28.405 1.00 43.51 383 HIS A O 1
ATOM 5624 N N . GLU A 1 358 ? 13.831 -60.997 -29.314 1.00 43.03 384 GLU A N 1
ATOM 5625 C CA . GLU A 1 358 ? 15.043 -60.212 -29.540 1.00 44.26 384 GLU A CA 1
ATOM 5626 C C . GLU A 1 358 ? 14.822 -59.118 -30.588 1.00 43.83 384 GLU A C 1
ATOM 5627 O O . GLU A 1 358 ? 15.285 -57.984 -30.413 1.00 44.27 384 GLU A O 1
ATOM 5639 N N . LEU A 1 359 ? 14.098 -59.422 -31.669 1.00 43.73 385 LEU A N 1
ATOM 5640 C CA . LEU A 1 359 ? 13.859 -58.405 -32.690 1.00 44.90 385 LEU A CA 1
ATOM 5641 C C . LEU A 1 359 ? 12.996 -57.286 -32.151 1.00 46.43 385 LEU A C 1
ATOM 5642 O O . LEU A 1 359 ? 13.025 -56.184 -32.703 1.00 45.80 385 LE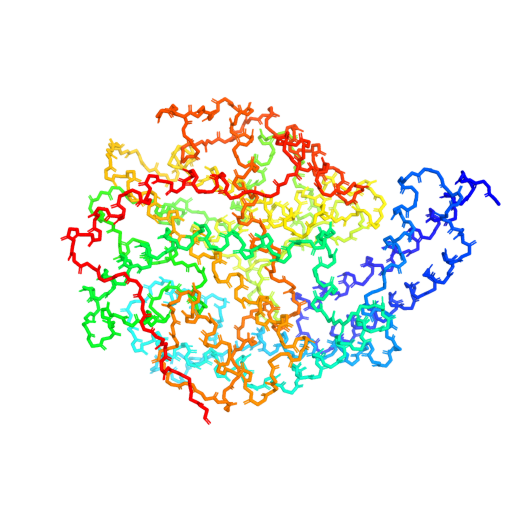U A O 1
ATOM 5658 N N . GLY A 1 360 ? 12.221 -57.556 -31.096 1.00 45.40 386 GLY A N 1
ATOM 5659 C CA . GLY A 1 360 ? 11.481 -56.490 -30.447 1.00 44.76 386 GLY A CA 1
ATOM 5660 C C . GLY A 1 360 ? 12.395 -55.517 -29.733 1.00 45.18 386 GLY A C 1
ATOM 5661 O O . GLY A 1 360 ? 12.142 -54.310 -29.729 1.00 43.68 386 GLY A O 1
ATOM 5665 N N . HIS A 1 361 ? 13.452 -56.037 -29.094 1.00 45.24 387 HIS A N 1
ATOM 5666 C CA . HIS A 1 361 ? 14.499 -55.177 -28.542 1.00 45.52 387 HIS A CA 1
ATOM 5667 C C . HIS A 1 361 ? 15.112 -54.311 -29.651 1.00 45.87 387 HIS A C 1
ATOM 5668 O O . HIS A 1 361 ? 15.227 -53.089 -29.516 1.00 44.84 387 HIS A O 1
ATOM 5682 N N . ILE A 1 362 ? 15.508 -54.942 -30.765 1.00 45.15 388 ILE A N 1
ATOM 5683 C CA . ILE A 1 362 ? 16.119 -54.205 -31.870 1.00 47.04 388 ILE A CA 1
ATOM 5684 C C . ILE A 1 362 ? 15.188 -53.093 -32.348 1.00 48.88 388 ILE A C 1
ATOM 5685 O O . ILE A 1 362 ? 15.590 -51.932 -32.465 1.00 48.41 388 ILE A O 1
ATOM 5701 N N . GLN A 1 363 ? 13.921 -53.434 -32.616 1.00 49.08 389 GLN A N 1
ATOM 5702 C CA . GLN A 1 363 ? 12.966 -52.440 -33.088 1.00 47.73 389 GLN A CA 1
ATOM 5703 C C . GLN A 1 363 ? 12.856 -51.283 -32.107 1.00 49.68 389 GLN A C 1
ATOM 5704 O O . GLN A 1 363 ? 12.737 -50.123 -32.509 1.00 51.87 389 GLN A O 1
ATOM 5718 N N . TYR A 1 364 ? 12.872 -51.571 -30.813 1.00 48.40 390 TYR A N 1
ATOM 5719 C CA . TYR A 1 364 ? 12.797 -50.495 -29.838 1.00 49.26 390 TYR A CA 1
ATOM 5720 C C . TYR A 1 364 ? 14.016 -49.589 -29.988 1.00 49.89 390 TYR A C 1
ATOM 5721 O O . TYR A 1 364 ? 13.889 -48.361 -30.060 1.00 47.69 390 TYR A O 1
ATOM 5739 N N . TYR A 1 365 ? 15.211 -50.194 -30.072 1.00 49.50 391 TYR A N 1
ATOM 5740 C CA . TYR A 1 365 ? 16.426 -49.432 -30.338 1.00 48.94 391 TYR A CA 1
ATOM 5741 C C . TYR A 1 365 ? 16.225 -48.503 -31.537 1.00 49.89 391 TYR A C 1
ATOM 5742 O O . TYR A 1 365 ? 16.485 -47.295 -31.456 1.00 48.50 391 TYR A O 1
ATOM 5760 N N . LEU A 1 366 ? 15.738 -49.052 -32.660 1.00 48.61 392 LEU A N 1
ATOM 5761 C CA . LEU A 1 366 ? 15.601 -48.256 -33.875 1.00 50.44 392 LEU A CA 1
ATOM 5762 C C . LEU A 1 366 ? 14.596 -47.132 -33.694 1.00 52.61 392 LEU A C 1
ATOM 5763 O O . LEU A 1 366 ? 14.791 -46.038 -34.235 1.00 54.29 392 LEU A O 1
ATOM 5779 N N . GLN A 1 367 ? 13.547 -47.353 -32.895 1.00 52.87 393 GLN A N 1
ATOM 5780 C CA . GLN A 1 367 ? 12.496 -46.347 -32.763 1.00 54.03 393 GLN A CA 1
ATOM 5781 C C . GLN A 1 367 ? 12.920 -45.159 -31.906 1.00 53.91 393 GLN A C 1
ATOM 5782 O O . GLN A 1 367 ? 12.373 -44.064 -32.071 1.00 55.96 393 GLN A O 1
ATOM 5796 N N . TYR A 1 368 ? 13.851 -45.333 -30.972 1.00 53.29 394 TYR A N 1
ATOM 5797 C CA . TYR A 1 368 ? 14.232 -44.215 -30.117 1.00 54.15 394 TYR A CA 1
ATOM 5798 C C . TYR A 1 368 ? 15.680 -43.762 -30.316 1.00 52.45 394 TYR A C 1
ATOM 5799 O O . TYR A 1 368 ? 16.170 -42.938 -29.540 1.00 52.72 394 TYR A O 1
ATOM 5817 N N . GLN A 1 369 ? 16.357 -44.240 -31.360 1.00 53.63 395 GLN A N 1
ATOM 5818 C CA . GLN A 1 369 ? 17.760 -43.892 -31.553 1.00 55.74 395 GLN A CA 1
ATOM 5819 C C . GLN A 1 369 ? 17.975 -42.417 -31.881 1.00 58.54 395 GLN A C 1
ATOM 5820 O O . GLN A 1 369 ? 19.112 -41.944 -31.774 1.00 60.27 395 GLN A O 1
ATOM 5834 N N . HIS A 1 370 ? 16.923 -41.683 -32.252 1.00 57.05 396 HIS A N 1
ATOM 5835 C CA . HIS A 1 370 ? 17.022 -40.244 -32.459 1.00 60.39 396 HIS A CA 1
ATOM 5836 C C . HIS A 1 370 ? 17.014 -39.456 -31.157 1.00 59.57 396 HIS A C 1
ATOM 5837 O O . HIS A 1 370 ? 17.188 -38.236 -31.191 1.00 60.99 396 HIS A O 1
ATOM 5851 N N . GLN A 1 371 ? 16.784 -40.103 -30.023 1.00 58.54 397 GLN A N 1
ATOM 5852 C CA . GLN A 1 371 ? 16.725 -39.393 -28.754 1.00 58.99 397 GLN A CA 1
ATOM 5853 C C . GLN A 1 371 ? 18.127 -39.157 -28.199 1.00 56.27 397 GLN A C 1
ATOM 5854 O O . GLN A 1 371 ? 19.094 -39.779 -28.639 1.00 56.94 397 GLN A O 1
ATOM 5868 N N . PRO A 1 372 ? 18.266 -38.254 -27.233 1.00 54.46 398 PRO A N 1
ATOM 5869 C CA . PRO A 1 372 ? 19.534 -38.159 -26.504 1.00 59.16 398 PRO A CA 1
ATOM 5870 C C . PRO A 1 372 ? 19.840 -39.465 -25.784 1.00 59.79 398 PRO A C 1
ATOM 5871 O O . PRO A 1 372 ? 18.945 -40.253 -25.459 1.00 59.11 398 PRO A O 1
ATOM 5882 N N . VAL A 1 373 ? 21.132 -39.676 -25.519 1.00 58.86 399 VAL A N 1
ATOM 5883 C CA . VAL A 1 373 ? 21.607 -40.988 -25.089 1.00 59.36 399 VAL A CA 1
ATOM 5884 C C . VAL A 1 373 ? 20.890 -41.451 -23.823 1.00 59.64 399 VAL A C 1
ATOM 5885 O O . VAL A 1 373 ? 20.523 -42.622 -23.706 1.00 58.75 399 VAL A O 1
ATOM 5898 N N . GLU A 1 374 ? 20.674 -40.551 -22.861 1.00 60.49 400 GLU A N 1
ATOM 5899 C CA . GLU A 1 374 ? 20.072 -40.949 -21.596 1.00 61.32 400 GLU A CA 1
ATOM 5900 C C . GLU A 1 374 ? 18.569 -41.208 -21.695 1.00 61.29 400 GLU A C 1
ATOM 5901 O O . GLU A 1 374 ? 17.966 -41.627 -20.701 1.00 60.58 400 GLU A O 1
ATOM 5913 N N . PHE A 1 375 ? 17.945 -40.958 -22.845 1.00 59.53 401 PHE A N 1
ATOM 5914 C CA . PHE A 1 375 ? 16.572 -41.379 -23.086 1.00 57.14 401 PHE A CA 1
ATOM 5915 C C . PHE A 1 375 ? 16.498 -42.611 -23.982 1.00 57.59 401 PHE A C 1
ATOM 5916 O O . PHE A 1 375 ? 15.393 -43.088 -24.273 1.00 55.60 401 PHE A O 1
ATOM 5933 N N . ARG A 1 376 ? 17.640 -43.132 -24.425 1.00 55.30 402 ARG A N 1
ATOM 5934 C CA . ARG A 1 376 ? 17.658 -44.305 -25.295 1.00 56.86 402 ARG A CA 1
ATOM 5935 C C . ARG A 1 376 ? 17.591 -45.574 -24.441 1.00 55.02 402 ARG A C 1
ATOM 5936 O O . ARG A 1 376 ? 18.556 -46.325 -24.288 1.00 52.52 402 ARG A O 1
ATOM 5957 N N . GLY A 1 377 ? 16.404 -45.777 -23.862 1.00 54.82 403 GLY A N 1
ATOM 5958 C CA . GLY A 1 377 ? 16.056 -46.979 -23.129 1.00 52.21 403 GLY A CA 1
ATOM 5959 C C . GLY A 1 377 ? 14.548 -47.145 -23.099 1.00 53.24 403 GLY A C 1
ATOM 5960 O O . GLY A 1 377 ? 13.796 -46.309 -23.607 1.00 50.64 403 GLY A O 1
ATOM 5964 N N . GLY A 1 378 ? 14.103 -48.239 -22.474 1.00 53.00 404 GLY A N 1
ATOM 5965 C CA . GLY A 1 378 ? 12.677 -48.459 -22.303 1.00 51.85 404 GLY A CA 1
ATOM 5966 C C . GLY A 1 378 ? 12.042 -47.462 -21.346 1.00 49.37 404 GLY A C 1
ATOM 5967 O O . GLY A 1 378 ? 12.704 -46.840 -20.526 1.00 51.44 404 GLY A O 1
ATOM 5971 N N . ALA A 1 379 ? 10.728 -47.272 -21.489 1.00 48.61 405 ALA A N 1
ATOM 5972 C CA . ALA A 1 379 ? 9.993 -46.459 -20.521 1.00 50.28 405 ALA A CA 1
ATOM 5973 C C . ALA A 1 379 ? 10.187 -46.999 -19.104 1.00 49.72 405 ALA A C 1
ATOM 5974 O O . ALA A 1 379 ? 10.366 -46.228 -18.153 1.00 46.79 405 ALA A O 1
ATOM 5981 N N . ASN A 1 380 ? 10.128 -48.331 -18.941 1.00 50.17 406 ASN A N 1
ATOM 5982 C CA . ASN A 1 380 ? 10.748 -49.023 -17.805 1.00 48.34 406 ASN A CA 1
ATOM 5983 C C . ASN A 1 380 ? 11.260 -50.361 -18.338 1.00 45.61 406 ASN A C 1
ATOM 5984 O O . ASN A 1 380 ? 10.963 -50.717 -19.486 1.00 45.93 406 ASN A O 1
ATOM 5995 N N . PRO A 1 381 ? 12.044 -51.117 -17.568 1.00 44.82 407 PRO A N 1
ATOM 5996 C CA . PRO A 1 381 ? 12.660 -52.337 -18.135 1.00 45.48 407 PRO A CA 1
ATOM 5997 C C . PRO A 1 381 ? 11.660 -53.345 -18.653 1.00 45.12 407 PRO A C 1
ATOM 5998 O O . PRO A 1 381 ? 12.019 -54.175 -19.496 1.00 47.78 407 PRO A O 1
ATOM 6009 N N . GLY A 1 382 ? 10.410 -53.307 -18.193 1.00 46.62 408 GLY A N 1
ATOM 6010 C CA . GLY A 1 382 ? 9.417 -54.233 -18.697 1.00 43.73 408 GLY A CA 1
ATOM 6011 C C . GLY A 1 382 ? 8.904 -53.883 -20.070 1.00 44.71 408 GLY A C 1
ATOM 6012 O O . GLY A 1 382 ? 8.524 -54.777 -20.838 1.00 46.56 408 GLY A O 1
ATOM 6016 N N . PHE A 1 383 ? 8.862 -52.598 -20.412 1.00 44.96 409 PHE A N 1
ATOM 6017 C CA . PHE A 1 383 ? 8.494 -52.243 -21.780 1.00 46.17 409 PHE A CA 1
ATOM 6018 C C . PHE A 1 383 ? 9.437 -52.893 -22.786 1.00 45.16 409 PHE A C 1
ATOM 6019 O O . PHE A 1 383 ? 8.998 -53.403 -23.819 1.00 46.22 409 PHE A O 1
ATOM 6036 N N . HIS A 1 384 ? 10.742 -52.886 -22.508 1.00 46.11 410 HIS A N 1
ATOM 6037 C CA . HIS A 1 384 ? 11.694 -53.452 -23.461 1.00 45.25 410 HIS A CA 1
ATOM 6038 C C . HIS A 1 384 ? 11.463 -54.939 -23.678 1.00 46.28 410 HIS A C 1
ATOM 6039 O O . HIS A 1 384 ? 11.538 -55.432 -24.812 1.00 45.26 410 HIS A O 1
ATOM 6053 N N . GLU A 1 385 ? 11.187 -55.678 -22.590 1.00 45.68 411 GLU A N 1
ATOM 6054 C CA . GLU A 1 385 ? 10.957 -57.115 -22.706 1.00 46.02 411 GLU A CA 1
ATOM 6055 C C . GLU A 1 385 ? 9.609 -57.433 -23.334 1.00 42.59 411 GLU A C 1
ATOM 6056 O O . GLU A 1 385 ? 9.441 -58.510 -23.904 1.00 43.86 411 GLU A O 1
ATOM 6068 N N . ALA A 1 386 ? 8.659 -56.510 -23.274 1.00 43.01 412 ALA A N 1
ATOM 6069 C CA . ALA A 1 386 ? 7.312 -56.785 -23.769 1.00 43.91 412 ALA A CA 1
ATOM 6070 C C . ALA A 1 386 ? 7.187 -56.716 -25.287 1.00 45.23 412 ALA A C 1
ATOM 6071 O O . ALA A 1 386 ? 6.311 -57.381 -25.858 1.00 45.36 412 ALA A O 1
ATOM 6078 N N . VAL A 1 387 ? 8.047 -55.948 -25.966 1.00 45.61 413 VAL A N 1
ATOM 6079 C CA . VAL A 1 387 ? 7.754 -55.565 -27.349 1.00 45.08 413 VAL A CA 1
ATOM 6080 C C . VAL A 1 387 ? 7.667 -56.795 -28.253 1.00 45.83 413 VAL A C 1
ATOM 6081 O O . VAL A 1 387 ? 6.681 -56.988 -28.970 1.00 45.30 413 VAL A O 1
ATOM 6094 N N . GLY A 1 388 ? 8.739 -57.594 -28.299 1.00 44.31 414 GLY A N 1
ATOM 6095 C CA . GLY A 1 388 ? 8.732 -58.756 -29.159 1.00 43.77 414 GLY A CA 1
ATOM 6096 C C . GLY A 1 388 ? 7.700 -59.788 -28.740 1.00 46.12 414 GLY A C 1
ATOM 6097 O O . GLY A 1 388 ? 7.136 -60.495 -29.584 1.00 45.65 414 GLY A O 1
ATOM 6101 N N . ASP A 1 389 ? 7.444 -59.903 -27.430 1.00 45.01 415 ASP A N 1
ATOM 6102 C CA . ASP A 1 389 ? 6.463 -60.878 -26.960 1.00 46.60 415 ASP A CA 1
ATOM 6103 C C . ASP A 1 389 ? 5.059 -60.535 -27.452 1.00 45.11 415 ASP A C 1
ATOM 6104 O O . ASP A 1 389 ? 4.262 -61.440 -27.724 1.00 44.09 415 ASP A O 1
ATOM 6113 N N . VAL A 1 390 ? 4.745 -59.249 -27.616 1.00 46.00 416 VAL A N 1
ATOM 6114 C CA . VAL A 1 390 ? 3.451 -58.877 -28.196 1.00 46.12 416 VAL A CA 1
ATOM 6115 C C . VAL A 1 390 ? 3.319 -59.455 -29.597 1.00 45.53 416 VAL A C 1
ATOM 6116 O O . VAL A 1 390 ? 2.295 -60.048 -29.948 1.00 45.57 416 VAL A O 1
ATOM 6129 N N . LEU A 1 391 ? 4.367 -59.323 -30.415 1.00 47.25 417 LEU A N 1
ATOM 6130 C CA . LEU A 1 391 ? 4.323 -59.968 -31.721 1.00 48.11 417 LEU A CA 1
ATOM 6131 C C . LEU A 1 391 ? 4.163 -61.474 -31.566 1.00 46.50 417 LEU A C 1
ATOM 6132 O O . LEU A 1 391 ? 3.383 -62.098 -32.293 1.00 47.31 417 LEU A O 1
ATOM 6148 N N . SER A 1 392 ? 4.915 -62.081 -30.636 1.00 45.64 418 SER A N 1
ATOM 6149 C CA . SER A 1 392 ? 4.844 -63.531 -30.482 1.00 45.86 418 SER A CA 1
ATOM 6150 C C . SER A 1 392 ? 3.437 -63.986 -30.124 1.00 45.94 418 SER A C 1
ATOM 6151 O O . SER A 1 392 ? 3.034 -65.093 -30.508 1.00 47.09 418 SER A O 1
ATOM 6159 N N . LEU A 1 393 ? 2.679 -63.163 -29.387 1.00 43.73 419 LEU A N 1
ATOM 6160 C CA . LEU A 1 393 ? 1.277 -63.504 -29.117 1.00 46.48 419 LEU A CA 1
ATOM 6161 C C . LEU A 1 393 ? 0.470 -63.643 -30.410 1.00 46.98 419 LEU A C 1
ATOM 6162 O O . LEU A 1 393 ? -0.354 -64.550 -30.531 1.00 47.77 419 LEU A O 1
ATOM 6178 N N . SER A 1 394 ? 0.680 -62.749 -31.386 1.00 47.16 420 SER A N 1
ATOM 6179 C CA . SER A 1 394 ? -0.023 -62.879 -32.661 1.00 48.81 420 SER A CA 1
ATOM 6180 C C . SER A 1 394 ? 0.506 -64.072 -33.450 1.00 49.31 420 SER A C 1
ATOM 6181 O O . SER A 1 394 ? -0.278 -64.852 -34.008 1.00 47.02 420 SER A O 1
ATOM 6189 N N . VAL A 1 395 ? 1.836 -64.228 -33.496 1.00 48.03 421 VAL A N 1
ATOM 6190 C CA . VAL A 1 395 ? 2.447 -65.294 -34.275 1.00 46.40 421 VAL A CA 1
ATOM 6191 C C . VAL A 1 395 ? 1.994 -66.656 -33.791 1.00 48.39 421 VAL A C 1
ATOM 6192 O O . VAL A 1 395 ? 1.978 -67.624 -34.558 1.00 47.48 421 VAL A O 1
ATOM 6205 N N . SER A 1 396 ? 1.640 -66.766 -32.505 1.00 48.67 422 SER A N 1
ATOM 6206 C CA . SER A 1 396 ? 1.322 -68.067 -31.950 1.00 48.48 422 SER A CA 1
ATOM 6207 C C . SER A 1 396 ? -0.069 -68.543 -32.341 1.00 47.81 422 SER A C 1
ATOM 6208 O O . SER A 1 396 ? -0.334 -69.744 -32.260 1.00 49.22 422 SER A O 1
ATOM 6216 N N . THR A 1 397 ? -0.940 -67.650 -32.793 1.00 46.47 423 THR A N 1
ATOM 6217 C CA . THR A 1 397 ? -2.306 -68.037 -33.104 1.00 49.59 423 THR A CA 1
ATOM 6218 C C . THR A 1 397 ? -2.346 -69.021 -34.268 1.00 50.53 423 THR A C 1
ATOM 6219 O O . THR A 1 397 ? -1.519 -68.954 -35.186 1.00 50.11 423 THR A O 1
ATOM 6230 N N . PRO A 1 398 ? -3.299 -69.957 -34.250 1.00 51.00 424 PRO A N 1
ATOM 6231 C CA . PRO A 1 398 ? -3.535 -70.771 -35.448 1.00 51.04 424 PRO A CA 1
ATOM 6232 C C . PRO A 1 398 ? -3.766 -69.935 -36.696 1.00 51.68 424 PRO A C 1
ATOM 6233 O O . PRO A 1 398 ? -3.257 -70.274 -37.766 1.00 50.91 424 PRO A O 1
ATOM 6244 N N . LYS A 1 399 ? -4.502 -68.830 -36.580 1.00 52.41 425 LYS A N 1
ATOM 6245 C CA . LYS A 1 399 ? -4.731 -67.944 -37.720 1.00 54.04 425 LYS A CA 1
ATOM 6246 C C . LYS A 1 399 ? -3.422 -67.587 -38.426 1.00 52.85 425 LYS A C 1
ATOM 6247 O O . LYS A 1 399 ? -3.261 -67.836 -39.623 1.00 53.94 425 LYS A O 1
ATOM 6266 N N . HIS A 1 400 ? -2.464 -67.016 -37.689 1.00 51.60 426 HIS A N 1
ATOM 6267 C CA . HIS A 1 400 ? -1.225 -66.559 -38.311 1.00 52.02 426 HIS A CA 1
ATOM 6268 C C . HIS A 1 400 ? -0.405 -67.721 -38.854 1.00 51.96 426 HIS A C 1
ATOM 6269 O O . HIS A 1 400 ? 0.126 -67.653 -39.975 1.00 53.63 426 HIS A O 1
ATOM 6283 N N . LEU A 1 401 ? -0.277 -68.795 -38.079 1.00 50.20 427 LEU A N 1
ATOM 6284 C CA . LEU A 1 401 ? 0.526 -69.924 -38.531 1.00 50.79 427 LEU A CA 1
ATOM 6285 C C . LEU A 1 401 ? -0.048 -70.539 -39.795 1.00 51.02 427 LEU A C 1
ATOM 6286 O O . LEU A 1 401 ? 0.690 -71.130 -40.587 1.00 49.91 427 LEU A O 1
ATOM 6302 N N . LYS A 1 402 ? -1.366 -70.441 -39.985 1.00 52.95 428 LYS A N 1
ATOM 6303 C CA . LYS A 1 402 ? -1.966 -70.905 -41.236 1.00 53.00 428 LYS A CA 1
ATOM 6304 C C . LYS A 1 402 ? -1.609 -69.961 -42.382 1.00 50.96 428 LYS A C 1
ATOM 6305 O O . LYS A 1 402 ? -1.157 -70.406 -43.441 1.00 53.92 428 LYS A O 1
ATOM 6324 N N . LYS A 1 403 ? -1.740 -68.650 -42.162 1.00 50.43 429 LYS A N 1
ATOM 6325 C CA . LYS A 1 403 ? -1.324 -67.666 -43.159 1.00 52.49 429 LYS A CA 1
ATOM 6326 C C . LYS A 1 403 ? 0.060 -67.988 -43.724 1.00 54.14 429 LYS A C 1
ATOM 6327 O O . LYS A 1 403 ? 0.236 -68.134 -44.936 1.00 53.34 429 LYS A O 1
ATOM 6346 N N . VAL A 1 404 ? 1.067 -68.087 -42.839 1.00 51.60 430 VAL A N 1
ATOM 6347 C CA . VAL A 1 404 ? 2.454 -68.287 -43.258 1.00 50.19 430 VAL A CA 1
ATOM 6348 C C . VAL A 1 404 ? 2.740 -69.729 -43.594 1.00 51.12 430 VAL A C 1
ATOM 6349 O O . VAL A 1 404 ? 3.900 -70.084 -43.875 1.00 52.76 430 VAL A O 1
ATOM 6362 N N . GLY A 1 405 ? 1.737 -70.590 -43.573 1.00 51.42 431 GLY A N 1
ATOM 6363 C CA . GLY A 1 405 ? 1.917 -71.931 -44.063 1.00 49.69 431 GLY A CA 1
ATOM 6364 C C . GLY A 1 405 ? 2.568 -72.896 -43.108 1.00 51.76 431 GLY A C 1
ATOM 6365 O O . GLY A 1 405 ? 2.939 -73.997 -43.533 1.00 51.36 431 GLY A O 1
ATOM 6369 N N . LEU A 1 406 ? 2.717 -72.534 -41.829 1.00 50.69 432 LEU A N 1
ATOM 6370 C CA . LEU A 1 406 ? 3.379 -73.424 -40.891 1.00 50.61 432 LEU A CA 1
ATOM 6371 C C . LEU A 1 406 ? 2.422 -74.394 -40.229 1.00 52.67 432 LEU A C 1
ATOM 6372 O O . LEU A 1 406 ? 2.871 -75.332 -39.567 1.00 54.76 432 LEU A O 1
ATOM 6388 N N . LEU A 1 407 ? 1.122 -74.190 -40.396 1.00 53.25 433 LEU A N 1
ATOM 6389 C CA . LEU A 1 407 ? 0.101 -75.046 -39.806 1.00 55.75 433 LEU A CA 1
ATOM 6390 C C . LEU A 1 407 ? -0.844 -75.471 -40.916 1.00 57.70 433 LEU A C 1
ATOM 6391 O O . LEU A 1 407 ? -1.457 -74.625 -41.572 1.00 57.09 433 LEU A O 1
ATOM 6407 N N . LYS A 1 408 ? -0.926 -76.774 -41.161 1.00 61.59 434 LYS A N 1
ATOM 6408 C CA . LYS A 1 408 ? -1.847 -77.289 -42.163 1.00 61.54 434 LYS A CA 1
ATOM 6409 C C . LYS A 1 408 ? -3.283 -77.113 -41.682 1.00 62.85 434 LYS A C 1
ATOM 6410 O O . LYS A 1 408 ? -3.561 -77.022 -40.482 1.00 62.54 434 LYS A O 1
ATOM 6429 N N . ASP A 1 409 ? -4.207 -77.062 -42.634 1.00 64.64 435 ASP A N 1
ATOM 6430 C CA . ASP A 1 409 ? -5.591 -76.823 -42.263 1.00 65.20 435 ASP A CA 1
ATOM 6431 C C . ASP A 1 409 ? -6.141 -78.027 -41.500 1.00 62.79 435 ASP A C 1
ATOM 6432 O O . ASP A 1 409 ? -5.638 -79.148 -41.598 1.00 61.13 435 ASP A O 1
ATOM 6441 N N . TYR A 1 410 ? -7.182 -77.774 -40.719 1.00 61.50 436 TYR A N 1
ATOM 6442 C CA . TYR A 1 410 ? -7.746 -78.797 -39.854 1.00 61.85 436 TYR A CA 1
ATOM 6443 C C . TYR A 1 410 ? -9.141 -78.347 -39.449 1.00 62.44 436 TYR A C 1
ATOM 6444 O O . TYR A 1 410 ? -9.454 -77.153 -39.464 1.00 63.43 436 TYR A O 1
ATOM 6462 N N . GLU A 1 411 ? -9.964 -79.314 -39.063 1.00 59.35 437 GLU A N 1
ATOM 6463 C CA . GLU A 1 411 ? -11.271 -78.999 -38.515 1.00 59.52 437 GLU A CA 1
ATOM 6464 C C . GLU A 1 411 ? -11.115 -78.439 -37.101 1.00 62.95 437 GLU A C 1
ATOM 6465 O O . GLU A 1 411 ? -10.532 -79.090 -36.222 1.00 59.98 437 GLU A O 1
ATOM 6477 N N . GLU A 1 412 ? -11.643 -77.238 -36.873 1.00 60.31 438 GLU A N 1
ATOM 6478 C CA . GLU A 1 412 ? -11.570 -76.636 -35.555 1.00 59.91 438 GLU A CA 1
ATOM 6479 C C . GLU A 1 412 ? -12.774 -77.059 -34.723 1.00 57.44 438 GLU A C 1
ATOM 6480 O O . GLU A 1 412 ? -13.914 -77.054 -35.212 1.00 57.01 438 GLU A O 1
ATOM 6492 N N . ASP A 1 413 ? -12.516 -77.440 -33.477 1.00 49.36 439 ASP A N 1
ATOM 6493 C CA . ASP A 1 413 ? -13.566 -77.727 -32.527 1.00 49.24 439 ASP A CA 1
ATOM 6494 C C . ASP A 1 413 ? -13.114 -77.258 -31.155 1.00 45.91 439 ASP A C 1
ATOM 6495 O O . ASP A 1 413 ? -12.019 -76.720 -30.974 1.00 46.27 439 ASP A O 1
ATOM 6504 N N . GLU A 1 414 ? -13.966 -77.457 -30.171 1.00 46.22 440 GLU A N 1
ATOM 6505 C CA . GLU A 1 414 ? -13.650 -76.974 -28.835 1.00 48.49 440 GLU A CA 1
ATOM 6506 C C . GLU A 1 414 ? -12.398 -77.636 -28.265 1.00 44.62 440 GLU A C 1
ATOM 6507 O O . GLU A 1 414 ? -11.688 -77.013 -27.477 1.00 43.04 440 GLU A O 1
ATOM 6519 N N . GLN A 1 415 ? -12.091 -78.880 -28.661 1.00 42.96 441 GLN A N 1
ATOM 6520 C CA . GLN A 1 415 ? -10.932 -79.556 -28.086 1.00 40.26 441 GLN A CA 1
ATOM 6521 C C . GLN A 1 415 ? -9.630 -79.030 -28.666 1.00 40.70 441 GLN A C 1
ATOM 6522 O O . GLN A 1 415 ? -8.630 -78.889 -27.937 1.00 39.44 441 GLN A O 1
ATOM 6536 N N . VAL A 1 416 ? -9.615 -78.743 -29.964 1.00 40.35 442 VAL A N 1
ATOM 6537 C CA . VAL A 1 416 ? -8.477 -78.047 -30.542 1.00 40.68 442 VAL A CA 1
ATOM 6538 C C . VAL A 1 416 ? -8.261 -76.729 -29.808 1.00 39.84 442 VAL A C 1
ATOM 6539 O O . VAL A 1 416 ? -7.125 -76.345 -29.504 1.00 39.94 442 VAL A O 1
ATOM 6552 N N . LYS A 1 417 ? -9.341 -76.045 -29.459 1.00 37.94 443 LYS A N 1
ATOM 6553 C CA . LYS A 1 417 ? -9.166 -74.782 -28.754 1.00 42.93 443 LYS A CA 1
ATOM 6554 C C . LYS A 1 417 ? -8.597 -74.987 -27.344 1.00 42.15 443 LYS A C 1
ATOM 6555 O O . LYS A 1 417 ? -7.783 -74.164 -26.891 1.00 40.45 443 LYS A O 1
ATOM 6574 N N . ILE A 1 418 ? -8.963 -76.077 -26.657 1.00 38.82 444 ILE A N 1
ATOM 6575 C CA . ILE A 1 418 ? -8.363 -76.368 -25.354 1.00 40.79 444 ILE A CA 1
ATOM 6576 C C . ILE A 1 418 ? -6.868 -76.676 -25.509 1.00 39.20 444 ILE A C 1
ATOM 6577 O O . ILE A 1 418 ? -6.034 -76.128 -24.783 1.00 39.24 444 ILE A O 1
ATOM 6593 N N . ASN A 1 419 ? -6.501 -77.540 -26.470 1.00 36.96 445 ASN A N 1
ATOM 6594 C CA . ASN A 1 419 ? -5.084 -77.793 -26.718 1.00 39.34 445 ASN A CA 1
ATOM 6595 C C . ASN A 1 419 ? -4.323 -76.485 -26.916 1.00 39.65 445 ASN A C 1
ATOM 6596 O O . ASN A 1 419 ? -3.181 -76.338 -26.452 1.00 39.98 445 ASN A O 1
ATOM 6607 N N . GLN A 1 420 ? -4.938 -75.534 -27.621 1.00 39.89 446 GLN A N 1
ATOM 6608 C CA . GLN A 1 420 ? -4.318 -74.239 -27.876 1.00 41.12 446 GLN A CA 1
ATOM 6609 C C . GLN A 1 420 ? -4.186 -73.425 -26.597 1.00 40.43 446 GLN A C 1
ATOM 6610 O O . GLN A 1 420 ? -3.096 -72.937 -26.271 1.00 41.84 446 GLN A O 1
ATOM 6624 N N . PHE A 1 421 ? -5.287 -73.264 -25.856 1.00 39.39 447 PHE A N 1
ATOM 6625 C CA . PHE A 1 421 ? -5.233 -72.540 -24.584 1.00 39.18 447 PHE A CA 1
ATOM 6626 C C . PHE A 1 421 ? -4.230 -73.184 -23.627 1.00 37.93 447 PHE A C 1
ATOM 6627 O O . PHE A 1 421 ? -3.519 -72.496 -22.879 1.00 37.05 447 PHE A O 1
ATOM 6644 N N . TYR A 1 422 ? -4.196 -74.515 -23.606 1.00 38.46 448 TYR A N 1
ATOM 6645 C CA . TYR A 1 422 ? -3.287 -75.233 -22.724 1.00 37.67 448 TYR A CA 1
ATOM 6646 C C . TYR A 1 422 ? -1.844 -74.914 -23.064 1.00 35.90 448 TYR A C 1
ATOM 6647 O O . TYR A 1 422 ? -1.064 -74.510 -22.195 1.00 35.55 448 TYR A O 1
ATOM 6665 N N . ARG A 1 423 ? -1.467 -75.088 -24.327 1.00 38.15 449 ARG A N 1
ATOM 6666 C CA . ARG A 1 423 ? -0.119 -74.737 -24.736 1.00 37.93 449 ARG A CA 1
ATOM 6667 C C . ARG A 1 423 ? 0.231 -73.324 -24.287 1.00 37.35 449 ARG A C 1
ATOM 6668 O O . ARG A 1 423 ? 1.305 -73.093 -23.716 1.00 34.98 449 ARG A O 1
ATOM 6689 N N . ALA A 1 424 ? -0.667 -72.355 -24.535 1.00 35.46 450 ALA A N 1
ATOM 6690 C CA . ALA A 1 424 ? -0.352 -70.991 -24.119 1.00 38.43 450 ALA A CA 1
ATOM 6691 C C . ALA A 1 424 ? -0.112 -70.919 -22.603 1.00 38.34 450 ALA A C 1
ATOM 6692 O O . ALA A 1 424 ? 0.826 -70.260 -22.149 1.00 36.96 450 ALA A O 1
ATOM 6699 N N . GLY A 1 425 ? -0.951 -71.593 -21.809 1.00 37.10 451 GLY A N 1
ATOM 6700 C CA . GLY A 1 425 ? -0.777 -71.554 -20.363 1.00 36.92 451 GLY A CA 1
ATOM 6701 C C . GLY A 1 425 ? 0.567 -72.094 -19.911 1.00 36.86 451 GLY A C 1
ATOM 6702 O O . GLY A 1 425 ? 1.235 -71.497 -19.051 1.00 34.82 451 GLY A O 1
ATOM 6706 N N . VAL A 1 426 ? 0.987 -73.229 -20.474 1.00 34.63 452 VAL A N 1
ATOM 6707 C CA . VAL A 1 426 ? 2.218 -73.831 -19.993 1.00 36.96 452 VAL A CA 1
ATOM 6708 C C . VAL A 1 426 ? 3.429 -73.114 -20.559 1.00 37.29 452 VAL A C 1
ATOM 6709 O O . VAL A 1 426 ? 4.539 -73.282 -20.050 1.00 38.15 452 VAL A O 1
ATOM 6722 N N . THR A 1 427 ? 3.239 -72.319 -21.610 1.00 39.15 453 THR A N 1
ATOM 6723 C CA . THR A 1 427 ? 4.321 -71.544 -22.197 1.00 38.87 453 THR A CA 1
ATOM 6724 C C . THR A 1 427 ? 4.530 -70.251 -21.433 1.00 38.26 453 THR A C 1
ATOM 6725 O O . THR A 1 427 ? 5.664 -69.881 -21.138 1.00 41.62 453 THR A O 1
ATOM 6736 N N . LYS A 1 428 ? 3.440 -69.549 -21.117 1.00 36.85 454 LYS A N 1
ATOM 6737 C CA . LYS A 1 428 ? 3.503 -68.184 -20.603 1.00 40.11 454 LYS A CA 1
ATOM 6738 C C . LYS A 1 428 ? 2.983 -68.018 -19.185 1.00 40.02 454 LYS A C 1
ATOM 6739 O O . LYS A 1 428 ? 3.590 -67.295 -18.403 1.00 39.30 454 LYS A O 1
ATOM 6758 N N . LEU A 1 429 ? 1.871 -68.650 -18.815 1.00 39.12 455 LEU A N 1
ATOM 6759 C CA . LEU A 1 429 ? 1.327 -68.342 -17.501 1.00 38.66 455 LEU A CA 1
ATOM 6760 C C . LEU A 1 429 ? 2.261 -68.817 -16.396 1.00 38.84 455 LEU A C 1
ATOM 6761 O O . LEU A 1 429 ? 2.449 -68.112 -15.404 1.00 39.72 455 LEU A O 1
ATOM 6777 N N . VAL A 1 430 ? 2.863 -70.007 -16.544 1.00 38.45 456 VAL A N 1
ATOM 6778 C CA . VAL A 1 430 ? 3.688 -70.552 -15.476 1.00 38.93 456 VAL A CA 1
ATOM 6779 C C . VAL A 1 430 ? 4.944 -69.725 -15.217 1.00 37.94 456 VAL A C 1
ATOM 6780 O O . VAL A 1 430 ? 5.603 -69.896 -14.176 1.00 37.74 456 VAL A O 1
ATOM 6793 N N . PHE A 1 431 ? 5.313 -68.847 -16.141 1.00 38.86 457 PHE A N 1
ATOM 6794 C CA . PHE A 1 431 ? 6.563 -68.088 -16.015 1.00 39.27 457 PHE A CA 1
ATOM 6795 C C . PHE A 1 431 ? 6.448 -66.978 -14.970 1.00 37.55 457 PHE A C 1
ATOM 6796 O O . PHE A 1 431 ? 7.445 -66.617 -14.330 1.00 38.63 457 PHE A O 1
ATOM 6813 N N . LEU A 1 432 ? 5.264 -66.446 -14.751 1.00 36.09 458 LEU A N 1
ATOM 6814 C CA . LEU A 1 432 ? 5.132 -65.321 -13.823 1.00 38.58 458 LEU A CA 1
ATOM 6815 C C . LEU A 1 432 ? 5.555 -65.661 -12.406 1.00 37.65 458 LEU A C 1
ATOM 6816 O O . LEU A 1 432 ? 6.394 -64.932 -11.846 1.00 38.22 458 LEU A O 1
ATOM 6832 N N . PRO A 1 433 ? 5.068 -66.734 -11.782 1.00 36.88 459 PRO A N 1
ATOM 6833 C CA . PRO A 1 433 ? 5.615 -67.097 -10.468 1.00 36.69 459 PRO A CA 1
ATOM 6834 C C . PRO A 1 433 ? 7.112 -67.316 -10.493 1.00 37.95 459 PRO A C 1
ATOM 6835 O O . PRO A 1 433 ? 7.803 -66.950 -9.535 1.00 40.46 459 PRO A O 1
ATOM 6846 N N . PHE A 1 434 ? 7.645 -67.921 -11.548 1.00 36.14 460 PHE A N 1
ATOM 6847 C CA . PHE A 1 434 ? 9.087 -68.081 -11.636 1.00 37.07 460 PHE A CA 1
ATOM 6848 C C . PHE A 1 434 ? 9.784 -66.730 -11.607 1.00 37.59 460 PHE A C 1
ATOM 6849 O O . PHE A 1 434 ? 10.702 -66.515 -10.815 1.00 38.10 460 PHE A O 1
ATOM 6866 N N . ALA A 1 435 ? 9.397 -65.821 -12.511 1.00 39.68 461 ALA A N 1
ATOM 6867 C CA . ALA A 1 435 ? 10.071 -64.525 -12.606 1.00 39.39 461 ALA A CA 1
ATOM 6868 C C . ALA A 1 435 ? 9.984 -63.783 -11.280 1.00 39.60 461 ALA A C 1
ATOM 6869 O O . ALA A 1 435 ? 10.968 -63.194 -10.826 1.00 41.21 461 ALA A O 1
ATOM 6876 N N . TYR A 1 436 ? 8.822 -63.849 -10.622 1.00 39.84 462 TYR A N 1
ATOM 6877 C CA . TYR A 1 436 ? 8.644 -63.231 -9.312 1.00 42.84 462 TYR A CA 1
ATOM 6878 C C . TYR A 1 436 ? 9.669 -63.741 -8.299 1.00 40.84 462 TYR A C 1
ATOM 6879 O O . TYR A 1 436 ? 10.294 -62.948 -7.589 1.00 39.43 462 TYR A O 1
ATOM 6897 N N . THR A 1 437 ? 9.857 -65.063 -8.218 1.00 38.97 463 THR A N 1
ATOM 6898 C CA . THR A 1 437 ? 10.721 -65.608 -7.178 1.00 40.84 463 THR A CA 1
ATOM 6899 C C . THR A 1 437 ? 12.182 -65.220 -7.378 1.00 41.11 463 THR A C 1
ATOM 6900 O O . THR A 1 437 ? 12.941 -65.170 -6.410 1.00 42.50 463 THR A O 1
ATOM 6911 N N . LEU A 1 438 ? 12.612 -64.982 -8.614 1.00 41.93 464 LEU A N 1
ATOM 6912 C CA . LEU A 1 438 ? 14.029 -64.691 -8.826 1.00 43.28 464 LEU A CA 1
ATOM 6913 C C . LEU A 1 438 ? 14.430 -63.352 -8.200 1.00 42.76 464 LEU A C 1
ATOM 6914 O O . LEU A 1 438 ? 15.498 -63.246 -7.583 1.00 40.64 464 LEU A O 1
ATOM 6930 N N . ASP A 1 439 ? 13.617 -62.313 -8.372 1.00 41.66 465 ASP A N 1
ATOM 6931 C CA . ASP A 1 439 ? 13.984 -61.052 -7.745 1.00 43.35 465 ASP A CA 1
ATOM 6932 C C . ASP A 1 439 ? 13.497 -60.950 -6.313 1.00 43.18 465 ASP A C 1
ATOM 6933 O O . AS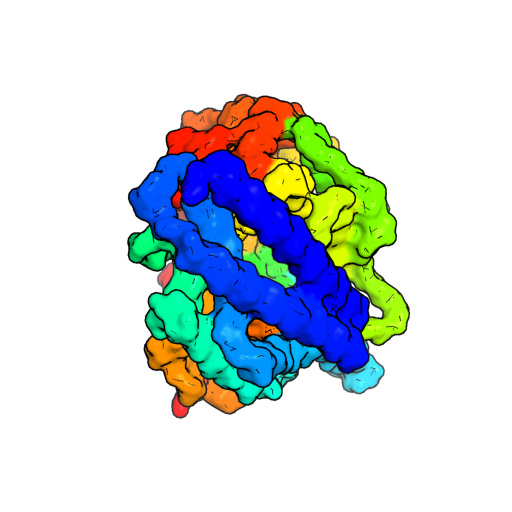P A 1 439 ? 14.168 -60.313 -5.493 1.00 43.33 465 ASP A O 1
ATOM 6942 N N . LYS A 1 440 ? 12.394 -61.597 -5.948 1.00 41.66 466 LYS A N 1
ATOM 6943 C CA . LYS A 1 440 ? 12.064 -61.631 -4.526 1.00 43.31 466 LYS A CA 1
ATOM 6944 C C . LYS A 1 440 ? 13.220 -62.250 -3.760 1.00 42.08 466 LYS A C 1
ATOM 6945 O O . LYS A 1 440 ? 13.632 -61.734 -2.723 1.00 43.81 466 LYS A O 1
ATOM 6964 N N . TYR A 1 441 ? 13.809 -63.317 -4.300 1.00 40.98 467 TYR A N 1
ATOM 6965 C CA . TYR A 1 441 ? 14.985 -63.903 -3.671 1.00 41.83 467 TYR A CA 1
ATOM 6966 C C . TYR A 1 441 ? 16.147 -62.920 -3.659 1.00 42.71 467 TYR A C 1
ATOM 6967 O O . TYR A 1 441 ? 16.797 -62.722 -2.622 1.00 42.69 467 TYR A O 1
ATOM 6985 N N . ARG A 1 442 ? 16.443 -62.300 -4.805 1.00 41.89 468 ARG A N 1
ATOM 6986 C CA . ARG A 1 442 ? 17.623 -61.440 -4.848 1.00 42.60 468 ARG A CA 1
ATOM 6987 C C . ARG A 1 442 ? 17.414 -60.180 -4.020 1.00 42.35 468 ARG A C 1
ATOM 6988 O O . ARG A 1 442 ? 18.347 -59.712 -3.360 1.00 44.42 468 ARG A O 1
ATOM 7009 N N . TRP A 1 443 ? 16.198 -59.624 -4.005 1.00 42.76 469 TRP A N 1
ATOM 7010 C CA . TRP A 1 443 ? 15.933 -58.511 -3.096 1.00 43.92 469 TRP A CA 1
ATOM 7011 C C . TRP A 1 443 ? 16.248 -58.907 -1.657 1.00 44.78 469 TRP A C 1
ATOM 7012 O O . TRP A 1 443 ? 16.783 -58.102 -0.883 1.00 45.80 469 TRP A O 1
ATOM 7033 N N . GLY A 1 444 ? 15.909 -60.145 -1.283 1.00 42.76 470 GLY A N 1
ATOM 7034 C CA . GLY A 1 444 ? 16.139 -60.591 0.072 1.00 44.75 470 GLY A CA 1
ATOM 7035 C C . GLY A 1 444 ? 17.609 -60.703 0.409 1.00 45.86 470 GLY A C 1
ATOM 7036 O O . GLY A 1 444 ? 18.022 -60.368 1.524 1.00 46.71 470 GLY A O 1
ATOM 7040 N N . VAL A 1 445 ? 18.418 -61.192 -0.532 1.00 44.07 471 VAL A N 1
ATOM 7041 C CA . VAL A 1 445 ? 19.864 -61.211 -0.323 1.00 44.60 471 VAL A CA 1
ATOM 7042 C C . VAL A 1 445 ? 20.388 -59.790 -0.206 1.00 44.49 471 VAL A C 1
ATOM 7043 O O . VAL A 1 445 ? 21.151 -59.460 0.710 1.00 46.61 471 VAL A O 1
ATOM 7056 N N . PHE A 1 446 ? 19.957 -58.918 -1.119 1.00 45.44 472 PHE A N 1
ATOM 7057 C CA . PHE A 1 446 ? 20.435 -57.539 -1.141 1.00 46.39 472 PHE A CA 1
ATOM 7058 C C . PHE A 1 446 ? 20.084 -56.812 0.148 1.00 46.82 472 PHE A C 1
ATOM 7059 O O . PHE A 1 446 ? 20.880 -56.019 0.654 1.00 46.82 472 PHE A O 1
ATOM 7076 N N . ARG A 1 447 ? 18.873 -57.048 0.672 1.00 47.19 473 ARG A N 1
ATOM 7077 C CA . ARG A 1 447 ? 18.402 -56.352 1.862 1.00 48.82 473 ARG A CA 1
ATOM 7078 C C . ARG A 1 447 ? 18.914 -56.962 3.159 1.00 49.01 473 ARG A C 1
ATOM 7079 O O . ARG A 1 447 ? 18.711 -56.359 4.212 1.00 49.20 473 ARG A O 1
ATOM 7100 N N . GLY A 1 448 ? 19.556 -58.129 3.111 1.00 49.36 474 GLY A N 1
ATOM 7101 C CA . GLY A 1 448 ? 20.003 -58.815 4.307 1.00 49.01 474 GLY A CA 1
ATOM 7102 C C . GLY A 1 448 ? 18.993 -59.762 4.930 1.00 50.32 474 GLY A C 1
ATOM 7103 O O . GLY A 1 448 ? 19.345 -60.472 5.875 1.00 51.93 474 GLY A O 1
ATOM 7107 N N . ASP A 1 449 ? 17.746 -59.781 4.441 1.00 48.89 475 ASP A N 1
ATOM 7108 C CA . ASP A 1 449 ? 16.745 -60.711 4.948 1.00 48.72 475 ASP A CA 1
ATOM 7109 C C . ASP A 1 449 ? 17.147 -62.164 4.742 1.00 49.71 475 ASP A C 1
ATOM 7110 O O . ASP A 1 449 ? 16.680 -63.036 5.476 1.00 52.59 475 ASP A O 1
ATOM 7119 N N . ILE A 1 450 ? 17.951 -62.456 3.720 1.00 48.12 476 ILE A N 1
ATOM 7120 C CA . ILE A 1 450 ? 18.413 -63.810 3.428 1.00 48.63 476 ILE A CA 1
ATOM 7121 C C . ILE A 1 450 ? 19.925 -63.829 3.604 1.00 50.82 476 ILE A C 1
ATOM 7122 O O . ILE A 1 450 ? 20.649 -63.161 2.857 1.00 50.30 476 ILE A O 1
ATOM 7138 N N . LYS A 1 451 ? 20.403 -64.593 4.580 1.00 53.18 477 LYS A N 1
ATOM 7139 C CA . LYS A 1 451 ? 21.812 -64.503 4.941 1.00 53.96 477 LYS A CA 1
ATOM 7140 C C . LYS A 1 451 ? 22.607 -65.589 4.242 1.00 51.15 477 LYS A C 1
ATOM 7141 O O . LYS A 1 451 ? 22.044 -66.581 3.785 1.00 51.29 477 LYS A O 1
ATOM 7160 N N . PRO A 1 452 ? 23.931 -65.434 4.158 1.00 51.03 478 PRO A N 1
ATOM 7161 C CA . PRO A 1 452 ? 24.741 -66.396 3.393 1.00 48.11 478 PRO A CA 1
ATOM 7162 C C . PRO A 1 452 ? 24.611 -67.850 3.827 1.00 49.92 478 PRO A C 1
ATOM 7163 O O . PRO A 1 452 ? 24.739 -68.752 2.987 1.00 46.67 478 PRO A O 1
ATOM 7174 N N . ARG A 1 453 ? 24.385 -68.134 5.100 1.00 52.19 479 ARG A N 1
ATOM 7175 C CA . ARG A 1 453 ? 24.356 -69.536 5.504 1.00 53.50 479 ARG A CA 1
ATOM 7176 C C . ARG A 1 453 ? 23.011 -70.193 5.220 1.00 50.88 479 ARG A C 1
ATOM 7177 O O . ARG A 1 453 ? 22.869 -71.392 5.455 1.00 50.81 479 ARG A O 1
ATOM 7198 N N . GLU A 1 454 ? 22.031 -69.444 4.717 1.00 49.58 480 GLU A N 1
ATOM 7199 C CA . GLU A 1 454 ? 20.756 -70.003 4.281 1.00 50.39 480 GLU A CA 1
ATOM 7200 C C . GLU A 1 454 ? 20.476 -69.689 2.809 1.00 47.25 480 GLU A C 1
ATOM 7201 O O . GLU A 1 454 ? 19.326 -69.742 2.368 1.00 45.90 480 GLU A O 1
ATOM 7213 N N . TYR A 1 455 ? 21.510 -69.384 2.028 1.00 47.72 481 TYR A N 1
ATOM 7214 C CA . TYR A 1 455 ? 21.304 -68.957 0.643 1.00 45.40 481 TYR A CA 1
ATOM 7215 C C . TYR A 1 455 ? 20.542 -70.006 -0.166 1.00 43.85 481 TYR A C 1
ATOM 7216 O O . TYR A 1 455 ? 19.610 -69.678 -0.911 1.00 43.52 481 TYR A O 1
ATOM 7234 N N . ASN A 1 456 ? 20.917 -71.278 -0.036 1.00 42.54 482 ASN A N 1
ATOM 7235 C CA . ASN A 1 456 ? 20.358 -72.245 -0.961 1.00 42.44 482 ASN A CA 1
ATOM 7236 C C . ASN A 1 456 ? 18.966 -72.693 -0.544 1.00 43.83 482 ASN A C 1
ATOM 7237 O O . ASN A 1 456 ? 18.072 -72.800 -1.394 1.00 41.58 482 ASN A O 1
ATOM 7248 N N . CYS A 1 457 ? 18.738 -72.946 0.747 1.00 42.46 483 CYS A N 1
ATOM 7249 C CA . CYS A 1 457 ? 17.418 -73.447 1.116 1.00 43.55 483 CYS A CA 1
ATOM 7250 C C . CYS A 1 457 ? 16.354 -72.349 1.099 1.00 41.45 483 CYS A C 1
ATOM 7251 O O . CYS A 1 457 ? 15.190 -72.651 0.834 1.00 41.43 483 CYS A O 1
ATOM 7258 N N . LYS A 1 458 ? 16.705 -71.081 1.306 1.00 40.06 484 LYS A N 1
ATOM 7259 C CA . LYS A 1 458 ? 15.702 -70.037 1.106 1.00 43.54 484 LYS A CA 1
ATOM 7260 C C . LYS A 1 458 ? 15.377 -69.853 -0.376 1.00 41.61 484 LYS A C 1
ATOM 7261 O O . LYS A 1 458 ? 14.247 -69.498 -0.727 1.00 41.55 484 LYS A O 1
ATOM 7280 N N . PHE A 1 459 ? 16.329 -70.130 -1.267 1.00 41.73 485 PHE A N 1
ATOM 7281 C CA . PHE A 1 459 ? 16.026 -70.140 -2.696 1.00 38.82 485 PHE A CA 1
ATOM 7282 C C . PHE A 1 459 ? 15.011 -71.227 -3.033 1.00 38.86 485 PHE A C 1
ATOM 7283 O O . PHE A 1 459 ? 13.914 -70.947 -3.538 1.00 37.39 485 PHE A O 1
ATOM 7300 N N . TRP A 1 460 ? 15.350 -72.484 -2.736 1.00 38.52 486 TRP A N 1
ATOM 7301 C CA . TRP A 1 460 ? 14.458 -73.575 -3.104 1.00 38.22 486 TRP A CA 1
ATOM 7302 C C . TRP A 1 460 ? 13.152 -73.529 -2.317 1.00 38.74 486 TRP A C 1
ATOM 7303 O O . TRP A 1 460 ? 12.121 -74.003 -2.801 1.00 38.54 486 TRP A O 1
ATOM 7324 N N . GLU A 1 461 ? 13.162 -72.943 -1.119 1.00 39.69 487 GLU A N 1
ATOM 7325 C CA . GLU A 1 461 ? 11.920 -72.792 -0.369 1.00 42.39 487 GLU A CA 1
ATOM 7326 C C . GLU A 1 461 ? 10.987 -71.822 -1.084 1.00 39.68 487 GLU A C 1
ATOM 7327 O O . GLU A 1 461 ? 9.783 -72.085 -1.205 1.00 37.73 487 GLU A O 1
ATOM 7339 N N . MET A 1 462 ? 11.525 -70.706 -1.584 1.00 39.14 488 MET A N 1
ATOM 7340 C CA . MET A 1 462 ? 10.685 -69.768 -2.327 1.00 39.98 488 MET A CA 1
ATOM 7341 C C . MET A 1 462 ? 10.212 -70.370 -3.651 1.00 39.36 488 MET A C 1
ATOM 7342 O O . MET A 1 462 ? 9.051 -70.205 -4.031 1.00 38.38 488 MET A O 1
ATOM 7356 N N . ARG A 1 463 ? 11.089 -71.079 -4.368 1.00 39.42 489 ARG A N 1
ATOM 7357 C CA . ARG A 1 463 ? 10.645 -71.714 -5.610 1.00 39.23 489 ARG A CA 1
ATOM 7358 C C . ARG A 1 463 ? 9.494 -72.682 -5.336 1.00 38.86 489 ARG A C 1
ATOM 7359 O O . ARG A 1 463 ? 8.531 -72.768 -6.116 1.00 39.08 489 ARG A O 1
ATOM 7380 N N . SER A 1 464 ? 9.573 -73.432 -4.240 1.00 38.42 490 SER A N 1
ATOM 7381 C CA . SER A 1 464 ? 8.487 -74.344 -3.904 1.00 38.07 490 SER A CA 1
ATOM 7382 C C . SER A 1 464 ? 7.223 -73.568 -3.557 1.00 36.85 490 SER A C 1
ATOM 7383 O O . SER A 1 464 ? 6.135 -73.893 -4.049 1.00 37.30 490 SER A O 1
ATOM 7391 N N . ARG A 1 465 ? 7.340 -72.513 -2.761 1.00 37.78 491 ARG A N 1
ATOM 7392 C CA . ARG A 1 465 ? 6.139 -71.801 -2.317 1.00 38.62 491 ARG A CA 1
ATOM 7393 C C . ARG A 1 465 ? 5.362 -71.235 -3.498 1.00 39.15 491 ARG A C 1
ATOM 7394 O O . ARG A 1 465 ? 4.141 -71.402 -3.598 1.00 38.71 491 ARG A O 1
ATOM 7415 N N . TYR A 1 466 ? 6.048 -70.585 -4.427 1.00 39.27 492 TYR A N 1
ATOM 7416 C CA . TYR A 1 466 ? 5.328 -69.886 -5.473 1.00 39.43 492 TYR A CA 1
ATOM 7417 C C . TYR A 1 466 ? 5.179 -70.684 -6.762 1.00 39.53 492 TYR A C 1
ATOM 7418 O O . TYR A 1 466 ? 4.216 -70.436 -7.506 1.00 38.57 492 TYR A O 1
ATOM 7436 N N . SER A 1 467 ? 6.055 -71.661 -7.035 1.00 37.67 493 SER A N 1
ATOM 7437 C CA . SER A 1 467 ? 5.932 -72.416 -8.281 1.00 35.32 493 SER A CA 1
ATOM 7438 C C . SER A 1 467 ? 5.593 -73.875 -8.065 1.00 34.82 493 SER A C 1
ATOM 7439 O O . SER A 1 467 ? 5.178 -74.535 -9.010 1.00 34.39 493 SER A O 1
ATOM 7447 N N . GLY A 1 468 ? 5.754 -74.390 -6.849 1.00 35.37 494 GLY A N 1
ATOM 7448 C CA . GLY A 1 468 ? 5.407 -75.779 -6.608 1.00 35.27 494 GLY A CA 1
ATOM 7449 C C . GLY A 1 468 ? 6.255 -76.747 -7.393 1.00 34.04 494 GLY A C 1
ATOM 7450 O O . GLY A 1 468 ? 5.733 -77.757 -7.880 1.00 32.98 494 GLY A O 1
ATOM 7454 N N . VAL A 1 469 ? 7.555 -76.458 -7.538 1.00 34.42 495 VAL A N 1
ATOM 7455 C CA . VAL A 1 469 ? 8.508 -77.358 -8.182 1.00 34.11 495 VAL A CA 1
ATOM 7456 C C . VAL A 1 469 ? 9.709 -77.498 -7.258 1.00 34.97 495 VAL A C 1
ATOM 7457 O O . VAL A 1 469 ? 9.967 -76.639 -6.406 1.00 34.91 495 VAL A O 1
ATOM 7470 N N . GLU A 1 470 ? 10.466 -78.576 -7.457 1.00 34.49 496 GLU A N 1
ATOM 7471 C CA . GLU A 1 470 ? 11.570 -78.895 -6.558 1.00 35.72 496 GLU A CA 1
ATOM 7472 C C . GLU A 1 470 ? 12.674 -79.608 -7.327 1.00 35.64 496 GLU A C 1
ATOM 7473 O O . GLU A 1 470 ? 12.413 -80.264 -8.342 1.00 33.77 496 GLU A O 1
ATOM 7485 N N . PRO A 1 471 ? 13.907 -79.555 -6.826 1.00 36.89 497 PRO A N 1
ATOM 7486 C CA . PRO A 1 471 ? 14.999 -80.319 -7.414 1.00 37.64 497 PRO A CA 1
ATOM 7487 C C . PRO A 1 471 ? 14.703 -81.806 -7.453 1.00 38.27 497 PRO A C 1
ATOM 7488 O O . PRO A 1 471 ? 13.942 -82.331 -6.628 1.00 36.07 497 PRO A O 1
ATOM 7499 N N . PRO A 1 472 ? 15.356 -82.533 -8.369 1.00 38.62 498 PRO A N 1
ATOM 7500 C CA . PRO A 1 472 ? 15.174 -83.984 -8.450 1.00 38.14 498 PRO A CA 1
ATOM 7501 C C . PRO A 1 472 ? 15.949 -84.774 -7.405 1.00 40.10 498 PRO A C 1
ATOM 7502 O O . PRO A 1 472 ? 15.744 -85.990 -7.290 1.00 40.13 498 PRO A O 1
ATOM 7513 N N . VAL A 1 473 ? 16.876 -84.143 -6.689 1.00 40.04 499 VAL A N 1
ATOM 7514 C CA . VAL A 1 473 ? 17.679 -84.786 -5.658 1.00 40.39 499 VAL A CA 1
ATOM 7515 C C . VAL A 1 473 ? 17.729 -83.826 -4.478 1.00 42.57 499 VAL A C 1
ATOM 7516 O O . VAL A 1 473 ? 17.448 -82.632 -4.609 1.00 41.86 499 VAL A O 1
ATOM 7529 N N . VAL A 1 474 ? 18.152 -84.345 -3.330 1.00 41.84 500 VAL A N 1
ATOM 7530 C CA . VAL A 1 474 ? 18.314 -83.507 -2.155 1.00 43.25 500 VAL A CA 1
ATOM 7531 C C . VAL A 1 474 ? 19.480 -82.554 -2.363 1.00 42.18 500 VAL A C 1
ATOM 7532 O O . VAL A 1 474 ? 20.562 -82.971 -2.784 1.00 43.56 500 VAL A O 1
ATOM 7545 N N . ARG A 1 475 ? 19.255 -81.269 -2.089 1.00 41.68 501 ARG A N 1
ATOM 7546 C CA . ARG A 1 475 ? 20.301 -80.250 -2.069 1.00 43.69 501 ARG A CA 1
ATOM 7547 C C . ARG A 1 475 ? 20.596 -79.838 -0.624 1.00 45.49 501 ARG A C 1
ATOM 7548 O O . ARG A 1 475 ? 19.788 -80.066 0.284 1.00 46.90 501 ARG A O 1
ATOM 7569 N N . THR A 1 476 ? 21.750 -79.196 -0.422 1.00 44.61 502 THR A N 1
ATOM 7570 C CA . THR A 1 476 ? 22.172 -78.732 0.897 1.00 46.30 502 THR A CA 1
ATOM 7571 C C . THR A 1 476 ? 22.753 -77.328 0.773 1.00 47.11 502 THR A C 1
ATOM 7572 O O . THR A 1 476 ? 22.869 -76.777 -0.334 1.00 47.00 502 THR A O 1
ATOM 7583 N N . GLU A 1 477 ? 23.157 -76.748 1.913 1.00 45.41 503 GLU A N 1
ATOM 7584 C CA . GLU A 1 477 ? 23.843 -75.464 1.868 1.00 44.96 503 GLU A CA 1
ATOM 7585 C C . GLU A 1 477 ? 25.253 -75.575 1.300 1.00 46.31 503 GLU A C 1
ATOM 7586 O O . GLU A 1 477 ? 25.854 -74.545 0.995 1.00 46.60 503 GLU A O 1
ATOM 7598 N N . GLN A 1 478 ? 25.787 -76.782 1.122 1.00 47.22 504 GLN A N 1
ATOM 7599 C CA . GLN A 1 478 ? 27.045 -76.912 0.394 1.00 49.74 504 GLN A CA 1
ATOM 7600 C C . GLN A 1 478 ? 26.845 -76.689 -1.101 1.00 47.73 504 GLN A C 1
ATOM 7601 O O . GLN A 1 478 ? 27.795 -76.321 -1.796 1.00 46.90 504 GLN A O 1
ATOM 7615 N N . ASP A 1 479 ? 25.633 -76.935 -1.613 1.00 46.64 505 ASP A N 1
ATOM 7616 C CA . ASP A 1 479 ? 25.254 -76.501 -2.944 1.00 45.25 505 ASP A CA 1
ATOM 7617 C C . ASP A 1 479 ? 24.925 -75.015 -2.900 1.00 44.25 505 ASP A C 1
ATOM 7618 O O . ASP A 1 479 ? 24.661 -74.454 -1.833 1.00 45.00 505 ASP A O 1
ATOM 7627 N N . PHE A 1 480 ? 24.979 -74.367 -4.068 1.00 41.52 506 PHE A N 1
ATOM 7628 C CA . PHE A 1 480 ? 24.534 -72.970 -4.141 1.00 41.84 506 PHE A CA 1
ATOM 7629 C C . PHE A 1 480 ? 23.990 -72.726 -5.558 1.00 40.57 506 PHE A C 1
ATOM 7630 O O . PHE A 1 480 ? 24.731 -72.378 -6.479 1.00 41.64 506 PHE A O 1
ATOM 7647 N N . ASP A 1 481 ? 22.690 -72.884 -5.701 1.00 38.58 507 ASP A N 1
ATOM 7648 C CA . ASP A 1 481 ? 22.088 -73.129 -6.999 1.00 39.68 507 ASP A CA 1
ATOM 7649 C C . ASP A 1 481 ? 21.598 -71.915 -7.788 1.00 38.84 507 ASP A C 1
ATOM 7650 O O . ASP A 1 481 ? 21.451 -72.015 -9.010 1.00 37.85 507 ASP A O 1
ATOM 7659 N N . PRO A 1 482 ? 21.372 -70.763 -7.168 1.00 40.00 508 PRO A N 1
ATOM 7660 C CA . PRO A 1 482 ? 20.858 -69.588 -7.926 1.00 39.97 508 PRO A CA 1
ATOM 7661 C C . PRO A 1 482 ? 21.696 -69.219 -9.138 1.00 38.80 508 PRO A C 1
ATOM 7662 O O . PRO A 1 482 ? 21.135 -68.832 -10.177 1.00 38.82 508 PRO A O 1
ATOM 7673 N N . PRO A 1 483 ? 23.028 -69.290 -9.069 1.00 39.12 509 PRO A N 1
ATOM 7674 C CA . PRO A 1 483 ? 23.831 -68.845 -10.232 1.00 40.02 509 PRO A CA 1
ATOM 7675 C C . PRO A 1 483 ? 23.720 -69.759 -11.451 1.00 39.41 509 PRO A C 1
ATOM 7676 O O . PRO A 1 483 ? 24.205 -69.386 -12.523 1.00 38.05 509 PRO A O 1
ATOM 7687 N N . ALA A 1 484 ? 23.114 -70.942 -11.308 1.00 39.74 510 ALA A N 1
ATOM 7688 C CA . ALA A 1 484 ? 22.830 -71.822 -12.430 1.00 39.02 510 ALA A CA 1
ATOM 7689 C C . ALA A 1 484 ? 21.853 -71.213 -13.427 1.00 37.67 510 ALA A C 1
ATOM 7690 O O . ALA A 1 484 ? 21.554 -71.832 -14.447 1.00 39.97 510 ALA A O 1
ATOM 7697 N N . LYS A 1 485 ? 21.333 -70.028 -13.134 1.00 37.70 511 LYS A N 1
ATOM 7698 C CA . LYS A 1 485 ? 20.425 -69.307 -14.027 1.00 39.29 511 LYS A CA 1
ATOM 7699 C C . LYS A 1 485 ? 21.177 -68.100 -14.571 1.00 40.33 511 LYS A C 1
ATOM 7700 O O . LYS A 1 485 ? 21.780 -67.347 -13.790 1.00 40.34 511 LYS A O 1
ATOM 7719 N N . TYR A 1 486 ? 21.150 -67.933 -15.903 1.00 40.43 512 TYR A N 1
ATOM 7720 C CA . TYR A 1 486 ? 22.014 -66.964 -16.565 1.00 41.85 512 TYR A CA 1
ATOM 7721 C C . TYR A 1 486 ? 21.960 -65.613 -15.871 1.00 40.74 512 TYR A C 1
ATOM 7722 O O . TYR A 1 486 ? 22.992 -65.051 -15.504 1.00 39.58 512 TYR A O 1
ATOM 7740 N N . HIS A 1 487 ? 20.747 -65.075 -15.691 1.00 42.52 513 HIS A N 1
ATOM 7741 C CA . HIS A 1 487 ? 20.603 -63.692 -15.233 1.00 43.29 513 HIS A CA 1
ATOM 7742 C C . HIS A 1 487 ? 21.151 -63.476 -13.829 1.00 42.60 513 HIS A C 1
ATOM 7743 O O . HIS A 1 487 ? 21.433 -62.328 -13.452 1.00 42.00 513 HIS A O 1
ATOM 7757 N N . VAL A 1 488 ? 21.300 -64.539 -13.046 1.00 41.16 514 VAL A N 1
ATOM 7758 C CA . VAL A 1 488 ? 21.910 -64.402 -11.735 1.00 39.77 514 VAL A CA 1
ATOM 7759 C C . VAL A 1 488 ? 23.424 -64.284 -11.868 1.00 42.16 514 VAL A C 1
ATOM 7760 O O . VAL A 1 488 ? 24.038 -63.367 -11.318 1.00 42.81 514 VAL A O 1
ATOM 7773 N N . SER A 1 489 ? 24.040 -65.197 -12.632 1.00 41.79 515 SER A N 1
ATOM 7774 C CA . SER A 1 489 ? 25.471 -65.129 -12.892 1.00 43.28 515 SER A CA 1
ATOM 7775 C C . SER A 1 489 ? 25.877 -63.850 -13.618 1.00 44.19 515 SER A C 1
ATOM 7776 O O . SER A 1 489 ? 27.025 -63.411 -13.474 1.00 45.06 515 SER A O 1
ATOM 7784 N N . ALA A 1 490 ? 24.986 -63.265 -14.427 1.00 41.78 516 ALA A N 1
ATOM 7785 C CA . ALA A 1 490 ? 25.306 -62.067 -15.205 1.00 44.77 516 ALA A CA 1
ATOM 7786 C C . ALA A 1 490 ? 24.746 -60.785 -14.603 1.00 43.52 516 ALA A C 1
ATOM 7787 O O . ALA A 1 490 ? 24.826 -59.731 -15.243 1.00 44.42 516 ALA A O 1
ATOM 7794 N N . ASP A 1 491 ? 24.148 -60.845 -13.418 1.00 42.31 517 ASP A N 1
ATOM 7795 C CA . ASP A 1 491 ? 23.651 -59.646 -12.746 1.00 43.25 517 ASP A CA 1
ATOM 7796 C C . ASP A 1 491 ? 22.713 -58.853 -13.652 1.00 45.27 517 ASP A C 1
ATOM 7797 O O . ASP A 1 491 ? 22.857 -57.642 -13.828 1.00 45.39 517 ASP A O 1
ATOM 7806 N N . VAL A 1 492 ? 21.728 -59.544 -14.215 1.00 42.98 518 VAL A N 1
ATOM 7807 C CA . VAL A 1 492 ? 20.664 -58.911 -14.983 1.00 43.90 518 VAL A CA 1
ATOM 7808 C C . VAL A 1 492 ? 19.399 -58.980 -14.144 1.00 44.39 518 VAL A C 1
ATOM 7809 O O . VAL A 1 492 ? 18.948 -60.072 -13.780 1.00 43.30 518 VAL A O 1
ATOM 7822 N N . GLU A 1 493 ? 18.852 -57.813 -13.808 1.00 45.80 519 GLU A N 1
ATOM 7823 C CA . GLU A 1 493 ? 17.563 -57.722 -13.128 1.00 46.15 519 GLU A CA 1
ATOM 7824 C C . GLU A 1 493 ? 16.525 -58.579 -13.849 1.00 44.04 519 GLU A C 1
ATOM 7825 O O . GLU A 1 493 ? 16.520 -58.653 -15.080 1.00 44.08 519 GLU A O 1
ATOM 7837 N N . TYR A 1 494 ? 15.660 -59.261 -13.079 1.00 42.13 520 TYR A N 1
ATOM 7838 C CA . TYR A 1 494 ? 14.698 -60.181 -13.688 1.00 42.51 520 TYR A CA 1
ATOM 7839 C C . TYR A 1 494 ? 13.253 -59.735 -13.570 1.00 41.14 520 TYR A C 1
ATOM 7840 O O . TYR A 1 494 ? 12.400 -60.258 -14.297 1.00 42.38 520 TYR A O 1
ATOM 7858 N N . LEU A 1 495 ? 12.948 -58.775 -12.699 1.00 43.36 521 LEU A N 1
ATOM 7859 C CA . LEU A 1 495 ? 11.571 -58.296 -12.603 1.00 43.72 521 LEU A CA 1
ATOM 7860 C C . LEU A 1 495 ? 11.080 -57.714 -13.927 1.00 42.23 521 LEU A C 1
ATOM 7861 O O . LEU A 1 495 ? 9.874 -57.724 -14.191 1.00 40.73 521 LEU A O 1
ATOM 7877 N N . ARG A 1 496 ? 11.989 -57.217 -14.769 1.00 42.63 522 ARG A N 1
ATOM 7878 C CA . ARG A 1 496 ? 11.601 -56.786 -16.116 1.00 43.28 522 ARG A CA 1
ATOM 7879 C C . ARG A 1 496 ? 10.709 -57.817 -16.810 1.00 43.61 522 ARG A C 1
ATOM 7880 O O . ARG A 1 496 ? 9.772 -57.450 -17.535 1.00 42.39 522 ARG A O 1
ATOM 7901 N N . TYR A 1 497 ? 10.997 -59.119 -16.623 1.00 43.20 523 TYR A N 1
ATOM 7902 C CA . TYR A 1 497 ? 10.238 -60.138 -17.346 1.00 41.90 523 TYR A CA 1
ATOM 7903 C C . TYR A 1 497 ? 8.875 -60.373 -16.698 1.00 41.19 523 TYR A C 1
ATOM 7904 O O . TYR A 1 497 ? 7.883 -60.593 -17.392 1.00 40.68 523 TYR A O 1
ATOM 7922 N N . PHE A 1 498 ? 8.789 -60.266 -15.377 1.00 41.96 524 PHE A N 1
ATOM 7923 C CA . PHE A 1 498 ? 7.490 -60.307 -14.718 1.00 42.49 524 PHE A CA 1
ATOM 7924 C C . PHE A 1 498 ? 6.593 -59.176 -15.217 1.00 42.61 524 PHE A C 1
ATOM 7925 O O . PHE A 1 498 ? 5.433 -59.393 -15.599 1.00 42.29 524 PHE A O 1
ATOM 7942 N N . VAL A 1 499 ? 7.114 -57.954 -15.216 1.00 42.13 525 VAL A N 1
ATOM 7943 C CA . VAL A 1 499 ? 6.333 -56.815 -15.687 1.00 42.74 525 VAL A CA 1
ATOM 7944 C C . VAL A 1 499 ? 5.930 -57.018 -17.139 1.00 41.73 525 VAL A C 1
ATOM 7945 O O . VAL A 1 499 ? 4.765 -56.827 -17.513 1.00 42.70 525 VAL A O 1
ATOM 7958 N N . SER A 1 500 ? 6.882 -57.433 -17.978 1.00 42.10 526 SER A N 1
ATOM 7959 C CA . SER A 1 500 ? 6.574 -57.723 -19.374 1.00 41.78 526 SER A CA 1
ATOM 7960 C C . SER A 1 500 ? 5.416 -58.700 -19.521 1.00 41.49 526 SER A C 1
ATOM 7961 O O . SER A 1 500 ? 4.539 -58.522 -20.368 1.00 42.65 526 SER A O 1
ATOM 7969 N N . TYR A 1 501 ? 5.438 -59.791 -18.758 1.00 42.27 527 TYR A N 1
ATOM 7970 C CA . TYR A 1 501 ? 4.425 -60.826 -18.942 1.00 43.05 527 TYR A CA 1
ATOM 7971 C C . TYR A 1 501 ? 3.042 -60.350 -18.509 1.00 43.57 527 TYR A C 1
ATOM 7972 O O . TYR A 1 501 ? 2.042 -60.854 -19.028 1.00 47.08 527 TYR A O 1
ATOM 7990 N N . VAL A 1 502 ? 2.958 -59.351 -17.636 1.00 43.28 528 VAL A N 1
ATOM 7991 C CA . VAL A 1 502 ? 1.679 -58.703 -17.363 1.00 44.42 528 VAL A CA 1
ATOM 7992 C C . VAL A 1 502 ? 1.317 -57.701 -18.468 1.00 44.56 528 VAL A C 1
ATOM 7993 O O . VAL A 1 502 ? 0.263 -57.805 -19.107 1.00 41.96 528 VAL A O 1
ATOM 8006 N N . ILE A 1 503 ? 2.170 -56.693 -18.688 1.00 44.89 529 ILE A N 1
ATOM 8007 C CA . ILE A 1 503 ? 1.748 -55.583 -19.548 1.00 46.52 529 ILE A CA 1
ATOM 8008 C C . ILE A 1 503 ? 1.667 -56.002 -21.001 1.00 45.01 529 ILE A C 1
ATOM 8009 O O . ILE A 1 503 ? 0.914 -55.402 -21.777 1.00 45.64 529 ILE A O 1
ATOM 8025 N N . GLN A 1 504 ? 2.429 -57.015 -21.413 1.00 42.32 530 GLN A N 1
ATOM 8026 C CA . GLN A 1 504 ? 2.342 -57.399 -22.814 1.00 44.12 530 GLN A CA 1
ATOM 8027 C C . GLN A 1 504 ? 0.915 -57.778 -23.195 1.00 45.45 530 GLN A C 1
ATOM 8028 O O . GLN A 1 504 ? 0.533 -57.656 -24.371 1.00 46.71 530 GLN A O 1
ATOM 8042 N N . PHE A 1 505 ? 0.102 -58.245 -22.242 1.00 42.63 531 PHE A N 1
ATOM 8043 C CA . PHE A 1 505 ? -1.281 -58.562 -22.600 1.00 44.03 531 PHE A CA 1
ATOM 8044 C C . PHE A 1 505 ? -2.132 -57.297 -22.669 1.00 44.93 531 PHE A C 1
ATOM 8045 O O . PHE A 1 505 ? -3.113 -57.249 -23.421 1.00 43.97 531 PHE A O 1
ATOM 8062 N N . GLN A 1 506 ? -1.769 -56.265 -21.898 1.00 45.56 532 GLN A N 1
ATOM 8063 C CA . GLN A 1 506 ? -2.391 -54.954 -22.074 1.00 46.47 532 GLN A CA 1
ATOM 8064 C C . GLN A 1 506 ? -2.059 -54.372 -23.445 1.00 46.12 532 GLN A C 1
ATOM 8065 O O . GLN A 1 506 ? -2.942 -53.867 -24.139 1.00 48.60 532 GLN A O 1
ATOM 8079 N N . PHE A 1 507 ? -0.793 -54.459 -23.860 1.00 47.86 533 PHE A N 1
ATOM 8080 C CA . PHE A 1 507 ? -0.381 -53.989 -25.182 1.00 46.44 533 PHE A CA 1
ATOM 8081 C C . PHE A 1 507 ? -1.073 -54.796 -26.280 1.00 48.45 533 PHE A C 1
ATOM 8082 O O . PHE A 1 507 ? -1.597 -54.234 -27.251 1.00 48.96 533 PHE A O 1
ATOM 8099 N N . HIS A 1 508 ? -1.073 -56.128 -26.147 1.00 46.75 534 HIS A N 1
ATOM 8100 C CA . HIS A 1 508 ? -1.720 -56.985 -27.139 1.00 47.85 534 HIS A CA 1
ATOM 8101 C C . HIS A 1 508 ? -3.198 -56.648 -27.286 1.00 49.29 534 HIS A C 1
ATOM 8102 O O . HIS A 1 508 ? -3.726 -56.613 -28.403 1.00 51.08 534 HIS A O 1
ATOM 8116 N N . ARG A 1 509 ? -3.889 -56.430 -26.169 1.00 48.09 535 ARG A N 1
ATOM 8117 C CA . ARG A 1 509 ? -5.310 -56.116 -26.227 1.00 49.29 535 ARG A CA 1
ATOM 8118 C C . ARG A 1 509 ? -5.542 -54.811 -26.975 1.00 51.15 535 ARG A C 1
ATOM 8119 O O . ARG A 1 509 ? -6.450 -54.720 -27.810 1.00 52.32 535 ARG A O 1
ATOM 8140 N N . ALA A 1 510 ? -4.731 -53.793 -26.686 1.00 50.54 536 ALA A N 1
ATOM 8141 C CA . ALA A 1 510 ? -4.871 -52.513 -27.364 1.00 49.65 536 ALA A CA 1
ATOM 8142 C C . ALA A 1 510 ? -4.568 -52.638 -28.848 1.00 51.77 536 ALA A C 1
ATOM 8143 O O . ALA A 1 510 ? -5.256 -52.041 -29.682 1.00 52.30 536 ALA A O 1
ATOM 8150 N N . ALA A 1 511 ? -3.559 -53.424 -29.210 1.00 50.23 537 ALA A N 1
ATOM 8151 C CA . ALA A 1 511 ? -3.214 -53.526 -30.623 1.00 52.47 537 ALA A CA 1
ATOM 8152 C C . ALA A 1 511 ? -4.260 -54.312 -31.398 1.00 53.49 537 ALA A C 1
ATOM 8153 O O . ALA A 1 511 ? -4.543 -53.992 -32.561 1.00 52.51 537 ALA A O 1
ATOM 8160 N N . CYS A 1 512 ? -4.815 -55.366 -30.790 1.00 52.63 538 CYS A N 1
ATOM 8161 C CA . CYS A 1 512 ? -5.888 -56.109 -31.438 1.00 53.49 538 CYS A CA 1
ATOM 8162 C C . CYS A 1 512 ? -7.120 -55.231 -31.615 1.00 52.72 538 CYS A C 1
ATOM 8163 O O . CYS A 1 512 ? -7.767 -55.264 -32.663 1.00 55.01 538 CYS A O 1
ATOM 8170 N N . ALA A 1 513 ? -7.455 -54.430 -30.605 1.00 52.93 539 ALA A N 1
ATOM 8171 C CA . ALA A 1 513 ? -8.560 -53.487 -30.743 1.00 54.49 539 ALA A CA 1
ATOM 8172 C C . ALA A 1 513 ? -8.364 -52.588 -31.967 1.00 55.80 539 ALA A C 1
ATOM 8173 O O . ALA A 1 513 ? -9.239 -52.494 -32.841 1.00 55.55 539 ALA A O 1
ATOM 8180 N N . LEU A 1 514 ? -7.192 -51.936 -32.050 1.00 55.27 540 LEU A N 1
ATOM 8181 C CA . LEU A 1 514 ? -6.871 -51.080 -33.188 1.00 54.50 540 LEU A CA 1
ATOM 8182 C C . LEU A 1 514 ? -6.911 -51.826 -34.516 1.00 55.59 540 LEU A C 1
ATOM 8183 O O . LEU A 1 514 ? -7.226 -51.220 -35.547 1.00 58.69 540 LEU A O 1
ATOM 8199 N N . ALA A 1 515 ? -6.555 -53.114 -34.535 1.00 52.84 541 ALA A N 1
ATOM 8200 C CA . ALA A 1 515 ? -6.610 -53.877 -35.778 1.00 53.60 541 ALA A CA 1
ATOM 8201 C C . ALA A 1 515 ? -7.998 -54.426 -36.084 1.00 55.20 541 ALA A C 1
ATOM 8202 O O . ALA A 1 515 ? -8.146 -55.167 -37.063 1.00 56.08 541 ALA A O 1
ATOM 8209 N N . GLY A 1 516 ? -9.012 -54.092 -35.287 1.00 54.63 542 GLY A N 1
ATOM 8210 C CA . GLY A 1 516 ? -10.322 -54.699 -35.478 1.00 56.98 542 GLY A CA 1
ATOM 8211 C C . GLY A 1 516 ? -10.344 -56.194 -35.241 1.00 58.25 542 GLY A C 1
ATOM 8212 O O . GLY A 1 516 ? -11.158 -56.905 -35.840 1.00 58.49 542 GLY A O 1
ATOM 8216 N N . GLU A 1 517 ? -9.463 -56.690 -34.369 1.00 56.93 543 GLU A N 1
ATOM 8217 C CA . GLU A 1 517 ? -9.342 -58.108 -34.091 1.00 57.90 543 GLU A CA 1
ATOM 8218 C C . GLU A 1 517 ? -9.896 -58.506 -32.733 1.00 57.31 543 GLU A C 1
ATOM 8219 O O . GLU A 1 517 ? -9.989 -59.706 -32.459 1.00 59.20 543 GLU A O 1
ATOM 8231 N N . TYR A 1 518 ? -10.251 -57.548 -31.877 1.00 56.11 544 TYR A N 1
ATOM 8232 C CA . TYR A 1 518 ? -10.701 -57.865 -30.530 1.00 56.86 544 TYR A CA 1
ATOM 8233 C C . TYR A 1 518 ? -11.925 -57.049 -30.146 1.00 58.56 544 TYR A C 1
ATOM 8234 O O . TYR A 1 518 ? -11.865 -55.816 -30.085 1.00 58.99 544 TYR A O 1
ATOM 8252 N N . VAL A 1 519 ? -13.010 -57.741 -29.820 1.00 59.38 545 VAL A N 1
ATOM 8253 C CA . VAL A 1 519 ? -14.170 -57.133 -29.178 1.00 61.13 545 VAL A CA 1
ATOM 8254 C C . VAL A 1 519 ? -14.477 -57.917 -27.908 1.00 61.94 545 VAL A C 1
ATOM 8255 O O . VAL A 1 519 ? -14.612 -59.147 -27.950 1.00 63.60 545 VAL A O 1
ATOM 8268 N N . LYS A 1 520 ? -14.597 -57.211 -26.791 1.00 61.45 546 LYS A N 1
ATOM 8269 C CA . LYS A 1 520 ? -14.923 -57.863 -25.531 1.00 65.40 546 LYS A CA 1
ATOM 8270 C C . LYS A 1 520 ? -16.255 -58.593 -25.647 1.00 68.97 546 LYS A C 1
ATOM 8271 O O . LYS A 1 520 ? -17.242 -58.042 -26.149 1.00 69.25 546 LYS A O 1
ATOM 8290 N N . GLY A 1 521 ? -16.272 -59.850 -25.196 1.00 69.33 547 GLY A N 1
ATOM 8291 C CA . GLY A 1 521 ? -17.456 -60.673 -25.257 1.00 66.16 547 GLY A CA 1
ATOM 8292 C C . GLY A 1 521 ? -17.718 -61.326 -26.589 1.00 67.62 547 GLY A C 1
ATOM 8293 O O . GLY A 1 521 ? -18.548 -62.241 -26.657 1.00 69.49 547 GLY A O 1
ATOM 8297 N N . ASP A 1 522 ? -17.046 -60.905 -27.651 1.00 68.28 548 ASP A N 1
ATOM 8298 C CA . ASP A 1 522 ? -17.297 -61.486 -28.964 1.00 67.90 548 ASP A CA 1
ATOM 8299 C C . ASP A 1 522 ? -16.564 -62.817 -29.088 1.00 69.61 548 ASP A C 1
ATOM 8300 O O . ASP A 1 522 ? -15.331 -62.847 -28.992 1.00 68.42 548 ASP A O 1
ATOM 8309 N N . PRO A 1 523 ? -17.269 -63.932 -29.299 1.00 71.76 549 PRO A N 1
ATOM 8310 C CA . PRO A 1 523 ? -16.567 -65.215 -29.478 1.00 69.77 549 PRO A CA 1
ATOM 8311 C C . PRO A 1 523 ? -15.699 -65.299 -30.727 1.00 70.52 549 PRO A C 1
ATOM 8312 O O . PRO A 1 523 ? -14.748 -66.090 -30.732 1.00 72.54 549 PRO A O 1
ATOM 8323 N N . GLU A 1 524 ? -15.973 -64.533 -31.780 1.00 72.88 550 GLU A N 1
ATOM 8324 C CA . GLU A 1 524 ? -15.149 -64.597 -32.985 1.00 72.36 550 GLU A CA 1
ATOM 8325 C C . GLU A 1 524 ? -13.964 -63.635 -32.959 1.00 68.92 550 GLU A C 1
ATOM 8326 O O . GLU A 1 524 ? -13.169 -63.634 -33.907 1.00 69.26 550 GLU A O 1
ATOM 8338 N N . LYS A 1 525 ? -13.838 -62.800 -31.922 1.00 65.82 551 LYS A N 1
ATOM 8339 C CA . LYS A 1 525 ? -12.787 -61.788 -31.863 1.00 63.74 551 LYS A CA 1
ATOM 8340 C C . LYS A 1 525 ? -12.190 -61.707 -30.456 1.00 59.20 551 LYS A C 1
ATOM 8341 O O . LYS A 1 525 ? -12.220 -60.684 -29.778 1.00 56.61 551 LYS A O 1
ATOM 8360 N N . THR A 1 526 ? -11.594 -62.817 -30.025 1.00 60.20 552 THR A N 1
ATOM 8361 C CA . THR A 1 526 ? -11.017 -62.921 -28.696 1.00 55.70 552 THR A CA 1
ATOM 8362 C C . THR A 1 526 ? -9.549 -62.514 -28.708 1.00 53.60 552 THR A C 1
ATOM 8363 O O . THR A 1 526 ? -8.891 -62.442 -29.752 1.00 52.87 552 THR A O 1
ATOM 8374 N N . LEU A 1 527 ? -9.021 -62.291 -27.511 1.00 52.41 553 LEU A N 1
ATOM 8375 C CA . LEU A 1 527 ? -7.589 -62.082 -27.381 1.00 51.73 553 LEU A CA 1
ATOM 8376 C C . LEU A 1 527 ? -6.803 -63.304 -27.824 1.00 51.26 553 LEU A C 1
ATOM 8377 O O . LEU A 1 527 ? -5.651 -63.164 -28.225 1.00 50.99 553 LEU A O 1
ATOM 8393 N N . ASN A 1 528 ? -7.413 -64.493 -27.788 1.00 51.84 554 ASN A N 1
ATOM 8394 C CA . ASN A 1 528 ? -6.698 -65.727 -28.070 1.00 51.82 554 ASN A CA 1
ATOM 8395 C C . ASN A 1 528 ? -6.563 -66.035 -29.552 1.00 53.61 554 ASN A C 1
ATOM 8396 O O . ASN A 1 528 ? -5.719 -66.864 -29.916 1.00 54.56 554 ASN A O 1
ATOM 8407 N N A ASN A 1 529 ? -7.362 -65.402 -30.415 0.56 53.88 555 ASN A N 1
ATOM 8408 N N B ASN A 1 529 ? -7.343 -65.399 -30.421 0.44 53.90 555 ASN A N 1
ATOM 8409 C CA A ASN A 1 529 ? -7.279 -65.654 -31.852 0.56 54.72 555 ASN A CA 1
ATOM 8410 C CA B ASN A 1 529 ? -7.227 -65.661 -31.854 0.44 54.71 555 ASN A CA 1
ATOM 8411 C C A ASN A 1 529 ? -6.952 -64.398 -32.658 0.56 55.21 555 ASN A C 1
ATOM 8412 C C B ASN A 1 529 ? -6.966 -64.391 -32.659 0.44 55.20 555 ASN A C 1
ATOM 8413 O O A ASN A 1 529 ? -7.106 -64.407 -33.884 0.56 55.33 555 ASN A O 1
ATOM 8414 O O B ASN A 1 529 ? -7.185 -64.377 -33.872 0.44 55.34 555 ASN A O 1
ATOM 8435 N N . CYS A 1 530 ? -6.488 -63.329 -32.008 1.00 55.48 556 CYS A N 1
ATOM 8436 C CA . CYS A 1 530 ? -6.169 -62.083 -32.696 1.00 55.29 556 CYS A CA 1
ATOM 8437 C C . CYS A 1 530 ? -4.800 -62.140 -33.357 1.00 54.47 556 CYS A C 1
ATOM 8438 O O . CYS A 1 530 ? -3.820 -62.546 -32.730 1.00 52.05 556 CYS A O 1
ATOM 8445 N N . ASP A 1 531 ? -4.727 -61.694 -34.613 1.00 56.35 557 ASP A N 1
ATOM 8446 C CA . ASP A 1 531 ? -3.468 -61.535 -35.339 1.00 53.27 557 ASP A CA 1
ATOM 8447 C C . ASP A 1 531 ? -3.366 -60.091 -35.828 1.00 55.53 557 ASP A C 1
ATOM 8448 O O . ASP A 1 531 ? -4.191 -59.648 -36.635 1.00 55.54 557 ASP A O 1
ATOM 8457 N N . ILE A 1 532 ? -2.354 -59.356 -35.351 1.00 54.43 558 ILE A N 1
ATOM 8458 C CA . ILE A 1 532 ? -2.194 -57.968 -35.767 1.00 53.02 558 ILE A CA 1
ATOM 8459 C C . ILE A 1 532 ? -1.254 -57.844 -36.962 1.00 53.37 558 ILE A C 1
ATOM 8460 O O . ILE A 1 532 ? -0.813 -56.739 -37.303 1.00 54.21 558 ILE A O 1
ATOM 8476 N N . TYR A 1 533 ? -0.912 -58.967 -37.582 1.00 52.58 559 TYR A N 1
ATOM 8477 C CA . TYR A 1 533 ? -0.128 -58.944 -38.814 1.00 55.15 559 TYR A CA 1
ATOM 8478 C C . TYR A 1 533 ? -0.798 -58.069 -39.875 1.00 56.24 559 TYR A C 1
ATOM 8479 O O . TYR A 1 533 ? -1.974 -58.261 -40.203 1.00 56.02 559 TYR A O 1
ATOM 8497 N N . GLN A 1 534 ? -0.030 -57.109 -40.411 1.00 55.73 560 GLN A N 1
ATOM 8498 C CA . GLN A 1 534 ? -0.435 -56.192 -41.483 1.00 54.14 560 GLN A CA 1
ATOM 8499 C C . GLN A 1 534 ? -1.390 -55.115 -41.006 1.00 54.98 560 GLN A C 1
ATOM 8500 O O . GLN A 1 534 ? -2.129 -54.555 -41.809 1.00 56.39 560 GLN A O 1
ATOM 8514 N N . SER A 1 535 ? -1.404 -54.804 -39.716 1.00 54.84 561 SER A N 1
ATOM 8515 C CA . SER A 1 535 ? -2.266 -53.744 -39.201 1.00 55.79 561 SER A CA 1
ATOM 8516 C C . SER A 1 535 ? -1.418 -52.507 -38.940 1.00 55.24 561 SER A C 1
ATOM 8517 O O . SER A 1 535 ? -0.932 -52.288 -37.831 1.00 55.57 561 SER A O 1
ATOM 8525 N N . THR A 1 536 ? -1.258 -51.679 -39.982 1.00 55.43 562 THR A N 1
ATOM 8526 C CA . THR A 1 536 ? -0.558 -50.410 -39.825 1.00 55.24 562 THR A CA 1
ATOM 8527 C C . THR A 1 536 ? -1.240 -49.519 -38.788 1.00 56.78 562 THR A C 1
ATOM 8528 O O . THR A 1 536 ? -0.581 -48.682 -38.158 1.00 59.08 562 THR A O 1
ATOM 8539 N N . ALA A 1 537 ? -2.549 -49.684 -38.572 1.00 55.64 563 ALA A N 1
ATOM 8540 C CA . ALA A 1 537 ? -3.208 -48.910 -37.521 1.00 55.98 563 ALA A CA 1
ATOM 8541 C C . ALA A 1 537 ? -2.629 -49.255 -36.152 1.00 57.45 563 ALA A C 1
ATOM 8542 O O . ALA A 1 537 ? -2.429 -48.377 -35.303 1.00 57.31 563 ALA A O 1
ATOM 8549 N N . ALA A 1 538 ? -2.320 -50.526 -35.927 1.00 56.29 564 ALA A N 1
ATOM 8550 C CA . ALA A 1 538 ? -1.707 -50.913 -34.658 1.00 57.32 564 ALA A CA 1
ATOM 8551 C C . ALA A 1 538 ? -0.233 -50.529 -34.608 1.00 55.21 564 ALA A C 1
ATOM 8552 O O . ALA A 1 538 ? 0.244 -50.054 -33.577 1.00 55.54 564 ALA A O 1
ATOM 8559 N N . GLY A 1 539 ? 0.499 -50.751 -35.705 1.00 55.99 565 GLY A N 1
ATOM 8560 C CA . GLY A 1 539 ? 1.896 -50.364 -35.749 1.00 55.70 565 GLY A CA 1
ATOM 8561 C C . GLY A 1 539 ? 2.103 -48.889 -35.462 1.00 57.94 565 GLY A C 1
ATOM 8562 O O . GLY A 1 539 ? 3.058 -48.506 -34.779 1.00 57.69 565 GLY A O 1
ATOM 8566 N N . ASN A 1 540 ? 1.206 -48.042 -35.959 1.00 57.66 566 ASN A N 1
ATOM 8567 C CA . ASN A 1 540 ? 1.407 -46.608 -35.804 1.00 60.00 566 ASN A CA 1
ATOM 8568 C C . ASN A 1 540 ? 1.319 -46.207 -34.340 1.00 59.46 566 ASN A C 1
ATOM 8569 O O . ASN A 1 540 ? 2.148 -45.426 -33.857 1.00 59.15 566 ASN A O 1
ATOM 8580 N N . GLN A 1 541 ? 0.328 -46.734 -33.609 1.00 58.79 567 GLN A N 1
ATOM 8581 C CA . GLN A 1 541 ? 0.240 -46.403 -32.190 1.00 60.75 567 GLN A CA 1
ATOM 8582 C C . GLN A 1 541 ? 1.397 -47.018 -31.408 1.00 60.00 567 GLN A C 1
ATOM 8583 O O . GLN A 1 541 ? 1.897 -46.413 -30.452 1.00 59.80 567 GLN A O 1
ATOM 8597 N N . LEU A 1 542 ? 1.858 -48.197 -31.817 1.00 56.79 568 LEU A N 1
ATOM 8598 C CA . LEU A 1 542 ? 2.995 -48.811 -31.146 1.00 57.81 568 LEU A CA 1
ATOM 8599 C C . LEU A 1 542 ? 4.273 -48.005 -31.378 1.00 57.73 568 LEU A C 1
ATOM 8600 O O . LEU A 1 542 ? 4.980 -47.669 -30.415 1.00 56.20 568 LEU A O 1
ATOM 8616 N N . LYS A 1 543 ? 4.575 -47.675 -32.648 1.00 57.45 569 LYS A N 1
ATOM 8617 C CA . LYS A 1 543 ? 5.689 -46.781 -32.983 1.00 59.02 569 LYS A CA 1
ATOM 8618 C C . LYS A 1 543 ? 5.746 -45.567 -32.062 1.00 58.04 569 LYS A C 1
ATOM 8619 O O . LYS A 1 543 ? 6.804 -45.212 -31.534 1.00 57.73 569 LYS A O 1
ATOM 8638 N N . GLU A 1 544 ? 4.607 -44.891 -31.902 1.00 57.80 570 GLU A N 1
ATOM 8639 C CA . GLU A 1 544 ? 4.568 -43.676 -31.099 1.00 59.80 570 GLU A CA 1
ATOM 8640 C C . GLU A 1 544 ? 5.043 -43.946 -29.675 1.00 58.42 570 GLU A C 1
ATOM 8641 O O . GLU A 1 544 ? 5.837 -43.181 -29.115 1.00 58.72 570 GLU A O 1
ATOM 8653 N N . MET A 1 545 ? 4.562 -45.027 -29.062 1.00 57.63 571 MET A N 1
ATOM 8654 C CA . MET A 1 545 ? 4.983 -45.330 -27.697 1.00 56.58 571 MET A CA 1
ATOM 8655 C C . MET A 1 545 ? 6.487 -45.578 -27.640 1.00 52.69 571 MET A C 1
ATOM 8656 O O . MET A 1 545 ? 7.189 -45.003 -26.806 1.00 52.86 571 MET A O 1
ATOM 8670 N N . LEU A 1 546 ? 7.000 -46.408 -28.544 1.00 52.14 572 LEU A N 1
ATOM 8671 C CA . LEU A 1 546 ? 8.410 -46.765 -28.512 1.00 53.15 572 LEU A CA 1
ATOM 8672 C C . LEU A 1 546 ? 9.314 -45.591 -28.849 1.00 53.52 572 LEU A C 1
ATOM 8673 O O . LEU A 1 546 ? 10.431 -45.518 -28.331 1.00 53.90 572 LEU A O 1
ATOM 8689 N N . ALA A 1 547 ? 8.871 -44.675 -29.719 1.00 53.06 573 ALA A N 1
ATOM 8690 C CA . ALA A 1 547 ? 9.708 -43.532 -30.077 1.00 54.08 573 ALA A CA 1
ATOM 8691 C C . ALA A 1 547 ? 10.008 -42.668 -28.863 1.00 54.89 573 ALA A C 1
ATOM 8692 O O . ALA A 1 547 ? 11.023 -41.966 -28.850 1.00 53.93 573 ALA A O 1
ATOM 8699 N N . LEU A 1 548 ? 9.160 -42.727 -27.828 1.00 53.27 574 LEU A N 1
ATOM 8700 C CA . LEU A 1 548 ? 9.412 -41.951 -26.624 1.00 53.94 574 LEU A CA 1
ATOM 8701 C C . LEU A 1 548 ? 10.674 -42.384 -25.893 1.00 54.29 574 LEU A C 1
ATOM 8702 O O . LEU A 1 548 ? 11.238 -41.585 -25.134 1.00 53.48 574 LEU A O 1
ATOM 8718 N N . GLY A 1 549 ? 11.131 -43.617 -26.093 1.00 52.82 575 GLY A N 1
ATOM 8719 C CA . GLY A 1 549 ? 12.205 -44.123 -25.259 1.00 50.53 575 GLY A CA 1
ATOM 8720 C C . GLY A 1 549 ? 11.870 -43.915 -23.803 1.00 52.72 575 GLY A C 1
ATOM 8721 O O . GLY A 1 549 ? 10.779 -44.261 -23.319 1.00 52.08 575 GLY A O 1
ATOM 8725 N N . SER A 1 550 ? 12.804 -43.306 -23.094 1.00 54.08 576 SER A N 1
ATOM 8726 C CA . SER A 1 550 ? 12.693 -43.047 -21.669 1.00 55.58 576 SER A CA 1
ATOM 8727 C C . SER A 1 550 ? 12.344 -41.594 -21.372 1.00 55.79 576 SER A C 1
ATOM 8728 O O . SER A 1 550 ? 12.427 -41.165 -20.218 1.00 55.98 576 SER A O 1
ATOM 8736 N N . SER A 1 551 ? 11.931 -40.832 -22.383 1.00 56.12 577 SER A N 1
ATOM 8737 C CA . SER A 1 551 ? 11.805 -39.387 -22.226 1.00 57.20 577 SER A CA 1
ATOM 8738 C C . SER A 1 551 ? 10.616 -38.998 -21.370 1.00 59.09 577 SER A C 1
ATOM 8739 O O . SER A 1 551 ? 10.618 -37.911 -20.786 1.00 60.63 577 SER A O 1
ATOM 8747 N N . LYS A 1 552 ? 9.616 -39.864 -21.259 1.00 59.98 578 LYS A N 1
ATOM 8748 C CA . LYS A 1 552 ? 8.494 -39.602 -20.368 1.00 60.16 578 LYS A CA 1
ATOM 8749 C C . LYS A 1 552 ? 8.374 -40.689 -19.298 1.00 59.88 578 LYS A C 1
ATOM 8750 O O . LYS A 1 552 ? 8.818 -41.830 -19.497 1.00 57.51 578 LYS A O 1
ATOM 8769 N N . PRO A 1 553 ? 7.795 -40.351 -18.146 1.00 61.06 579 PRO A N 1
ATOM 8770 C CA . PRO A 1 553 ? 7.411 -41.387 -17.174 1.00 60.87 579 PRO A CA 1
ATOM 8771 C C . PRO A 1 553 ? 6.569 -42.462 -17.842 1.00 58.80 579 PRO A C 1
ATOM 8772 O O . PRO A 1 553 ? 5.749 -42.175 -18.721 1.00 58.23 579 PRO A O 1
ATOM 8783 N N . TRP A 1 554 ? 6.752 -43.707 -17.396 1.00 56.23 580 TRP A N 1
ATOM 8784 C CA . TRP A 1 554 ? 6.246 -44.820 -18.185 1.00 54.95 580 TRP A CA 1
ATOM 8785 C C . TRP A 1 554 ? 4.722 -44.867 -18.223 1.00 53.46 580 TRP A C 1
ATOM 8786 O O . TRP A 1 554 ? 4.160 -45.382 -19.196 1.00 54.41 580 TRP A O 1
ATOM 8807 N N . PRO A 1 555 ? 4.008 -44.326 -17.235 1.00 53.36 581 PRO A N 1
ATOM 8808 C CA . PRO A 1 555 ? 2.540 -44.295 -17.380 1.00 56.24 581 PRO A CA 1
ATOM 8809 C C . PRO A 1 555 ? 2.101 -43.529 -18.614 1.00 57.49 581 PRO A C 1
ATOM 8810 O O . PRO A 1 555 ? 1.170 -43.957 -19.304 1.00 57.82 581 PRO A O 1
ATOM 8821 N N . ASP A 1 556 ? 2.783 -42.426 -18.942 1.00 59.33 582 ASP A N 1
ATOM 8822 C CA . ASP A 1 556 ? 2.427 -41.676 -20.146 1.00 59.49 582 ASP A CA 1
ATOM 8823 C C . ASP A 1 556 ? 2.746 -42.473 -21.399 1.00 56.91 582 ASP A C 1
ATOM 8824 O O . ASP A 1 556 ? 1.971 -42.467 -22.361 1.00 57.38 582 ASP A O 1
ATOM 8833 N N . ALA A 1 557 ? 3.869 -43.185 -21.408 1.00 57.21 583 ALA A N 1
ATOM 8834 C CA . ALA A 1 557 ? 4.166 -44.035 -22.560 1.00 56.72 583 ALA A CA 1
ATOM 8835 C C . ALA A 1 557 ? 3.091 -45.105 -22.741 1.00 55.51 583 ALA A C 1
ATOM 8836 O O . ALA A 1 557 ? 2.651 -45.371 -23.869 1.00 53.54 583 ALA A O 1
ATOM 8843 N N . MET A 1 558 ? 2.644 -45.723 -21.643 1.00 54.79 584 MET A N 1
ATOM 8844 C CA . MET A 1 558 ? 1.615 -46.747 -21.762 1.00 54.32 584 MET A CA 1
ATOM 8845 C C . MET A 1 558 ? 0.309 -46.156 -22.277 1.00 55.33 584 MET A C 1
ATOM 8846 O O . MET A 1 558 ? -0.299 -46.683 -23.214 1.00 53.76 584 MET A O 1
ATOM 8860 N N . GLU A 1 559 ? -0.142 -45.056 -21.669 1.00 56.08 585 GLU A N 1
ATOM 8861 C CA . GLU A 1 559 ? -1.379 -44.433 -22.117 1.00 56.24 585 GLU A CA 1
ATOM 8862 C C . GLU A 1 559 ? -1.391 -44.196 -23.619 1.00 54.99 585 GLU A C 1
ATOM 8863 O O . GLU A 1 559 ? -2.444 -44.296 -24.253 1.00 55.31 585 GLU A O 1
ATOM 8875 N N . VAL A 1 560 ? -0.231 -43.925 -24.216 1.00 55.04 586 VAL A N 1
ATOM 8876 C CA . VAL A 1 560 ? -0.174 -43.649 -25.649 1.00 54.11 586 VAL A CA 1
ATOM 8877 C C . VAL A 1 560 ? -0.768 -44.798 -26.444 1.00 56.13 586 VAL A C 1
ATOM 8878 O O . VAL A 1 560 ? -1.411 -44.597 -27.488 1.00 56.98 586 VAL A O 1
ATOM 8891 N N . LEU A 1 561 ? -0.527 -46.023 -25.996 1.00 56.17 587 LEU A N 1
ATOM 8892 C CA . LEU A 1 561 ? -1.012 -47.192 -26.720 1.00 55.16 587 LEU A CA 1
ATOM 8893 C C . LEU A 1 561 ? -2.311 -47.750 -26.166 1.00 53.83 587 LEU A C 1
ATOM 8894 O O . LEU A 1 561 ? -3.120 -48.273 -26.936 1.00 55.45 587 LEU A O 1
ATOM 8910 N N . THR A 1 562 ? -2.537 -47.642 -24.863 1.00 54.01 588 THR A N 1
ATOM 8911 C CA . THR A 1 562 ? -3.635 -48.344 -24.216 1.00 54.45 588 THR A CA 1
ATOM 8912 C C . THR A 1 562 ? -4.720 -47.437 -23.663 1.00 56.55 588 THR A C 1
ATOM 8913 O O . THR A 1 562 ? -5.796 -47.940 -23.316 1.00 58.85 588 THR A O 1
ATOM 8924 N N . GLY A 1 563 ? -4.477 -46.132 -23.547 1.00 54.36 589 GLY A N 1
ATOM 8925 C CA . GLY A 1 563 ? -5.406 -45.277 -22.845 1.00 55.31 589 GLY A CA 1
ATOM 8926 C C . GLY A 1 563 ? -5.458 -45.506 -21.352 1.00 57.83 589 GLY A C 1
ATOM 8927 O O . GLY A 1 563 ? -6.207 -44.815 -20.652 1.00 59.33 589 GLY A O 1
ATOM 8931 N N . GLU A 1 564 ? -4.688 -46.451 -20.843 1.00 57.57 590 GLU A N 1
ATOM 8932 C CA . GLU A 1 564 ? -4.589 -46.700 -19.420 1.00 57.58 590 GLU A CA 1
ATOM 8933 C C . GLU A 1 564 ? -3.199 -46.290 -18.966 1.00 56.26 590 GLU A C 1
ATOM 8934 O O . GLU A 1 564 ? -2.257 -46.219 -19.760 1.00 57.23 590 GLU A O 1
ATOM 8946 N N . ARG A 1 565 ? -3.086 -46.018 -17.676 1.00 53.23 591 ARG A N 1
ATOM 8947 C CA . ARG A 1 565 ? -1.845 -45.525 -17.104 1.00 56.49 591 ARG A CA 1
ATOM 8948 C C . ARG A 1 565 ? -1.299 -46.444 -16.022 1.00 56.31 591 ARG A C 1
ATOM 8949 O O . ARG A 1 565 ? -0.366 -46.056 -15.313 1.00 57.72 591 ARG A O 1
ATOM 8970 N N . LYS A 1 566 ? -1.828 -47.658 -15.883 1.00 56.22 592 LYS A N 1
ATOM 8971 C CA . LYS A 1 566 ? -1.325 -48.563 -14.857 1.00 57.72 592 LYS A CA 1
ATOM 8972 C C . LYS A 1 566 ? -1.177 -49.981 -15.394 1.00 53.65 592 LYS A C 1
ATOM 8973 O O . LYS A 1 566 ? -1.894 -50.413 -16.300 1.00 51.13 592 LYS A O 1
ATOM 8992 N N . MET A 1 567 ? -0.183 -50.679 -14.851 1.00 52.59 593 MET A N 1
ATOM 8993 C CA . MET A 1 567 ? -0.088 -52.122 -15.027 1.00 51.70 593 MET A CA 1
ATOM 8994 C C . MET A 1 567 ? -1.285 -52.794 -14.362 1.00 50.45 593 MET A C 1
ATOM 8995 O O . MET A 1 567 ? -1.645 -52.471 -13.221 1.00 48.96 593 MET A O 1
ATOM 9009 N N . SER A 1 568 ? -1.912 -53.713 -15.089 1.00 48.34 594 SER A N 1
ATOM 9010 C CA . SER A 1 568 ? -3.090 -54.398 -14.586 1.00 50.39 594 SER A CA 1
ATOM 9011 C C . SER A 1 568 ? -3.101 -55.809 -15.130 1.00 47.35 594 SER A C 1
ATOM 9012 O O . SER A 1 568 ? -2.791 -56.025 -16.304 1.00 46.62 594 SER A O 1
ATOM 9020 N N . ALA A 1 569 ? -3.435 -56.764 -14.259 1.00 48.79 595 ALA A N 1
ATOM 9021 C CA . ALA A 1 569 ? -3.579 -58.162 -14.650 1.00 48.73 595 ALA A CA 1
ATOM 9022 C C . ALA A 1 569 ? -4.910 -58.470 -15.321 1.00 47.29 595 ALA A C 1
ATOM 9023 O O . ALA A 1 569 ? -5.154 -59.643 -15.638 1.00 47.73 595 ALA A O 1
ATOM 9030 N N A ASP A 1 570 ? -5.766 -57.474 -15.555 0.49 46.51 596 ASP A N 1
ATOM 9031 N N B ASP A 1 570 ? -5.765 -57.464 -15.532 0.51 47.36 596 ASP A N 1
ATOM 9032 C CA A ASP A 1 570 ? -7.068 -57.766 -16.144 0.49 48.36 596 ASP A CA 1
ATOM 9033 C CA B ASP A 1 570 ? -7.064 -57.684 -16.164 0.51 48.33 596 ASP A CA 1
ATOM 9034 C C A ASP A 1 570 ? -6.914 -58.400 -17.520 0.49 47.87 596 ASP A C 1
ATOM 9035 C C B ASP A 1 570 ? -6.898 -58.391 -17.501 0.51 47.39 596 ASP A C 1
ATOM 9036 O O A ASP A 1 570 ? -7.609 -59.373 -17.843 0.49 47.26 596 ASP A O 1
ATOM 9037 O O B ASP A 1 570 ? -7.547 -59.412 -17.766 0.51 47.18 596 ASP A O 1
ATOM 9054 N N . ALA A 1 571 ? -5.993 -57.879 -18.340 1.00 48.00 597 ALA A N 1
ATOM 9055 C CA . ALA A 1 571 ? -5.833 -58.402 -19.694 1.00 47.64 597 ALA A CA 1
ATOM 9056 C C . ALA A 1 571 ? -5.409 -59.864 -19.677 1.00 44.56 597 ALA A C 1
ATOM 9057 O O . ALA A 1 571 ? -5.989 -60.699 -20.379 1.00 45.85 597 ALA A O 1
ATOM 9064 N N . ILE A 1 572 ? -4.405 -60.198 -18.869 1.00 44.01 598 ILE A N 1
ATOM 9065 C CA . ILE A 1 572 ? -3.891 -61.568 -18.881 1.00 45.45 598 ILE A CA 1
ATOM 9066 C C . ILE A 1 572 ? -4.872 -62.535 -18.224 1.00 42.72 598 ILE A C 1
ATOM 9067 O O . ILE A 1 572 ? -4.989 -63.682 -18.661 1.00 43.06 598 ILE A O 1
ATOM 9083 N N . LEU A 1 573 ? -5.616 -62.104 -17.204 1.00 44.84 599 LEU A N 1
ATOM 9084 C CA . LEU A 1 573 ? -6.667 -62.970 -16.662 1.00 45.29 599 LEU A CA 1
ATOM 9085 C C . LEU A 1 573 ? -7.783 -63.204 -17.670 1.00 44.15 599 LEU A C 1
ATOM 9086 O O . LEU A 1 573 ? -8.342 -64.305 -17.727 1.00 45.34 599 LEU A O 1
ATOM 9102 N N . GLU A 1 574 ? -8.112 -62.202 -18.498 1.00 45.64 600 GLU A N 1
ATOM 9103 C CA . GLU A 1 574 ? -9.091 -62.422 -19.567 1.00 45.27 600 GLU A CA 1
ATOM 9104 C C . GLU A 1 574 ? -8.554 -63.407 -20.595 1.00 44.70 600 GLU A C 1
ATOM 9105 O O . GLU A 1 574 ? -9.297 -64.270 -21.088 1.00 42.65 600 GLU A O 1
ATOM 9117 N N . TYR A 1 575 ? -7.272 -63.268 -20.950 1.00 43.22 601 TYR A N 1
ATOM 9118 C CA . TYR A 1 575 ? -6.678 -64.128 -21.967 1.00 44.06 601 TYR A CA 1
ATOM 9119 C C . TYR A 1 575 ? -6.796 -65.591 -21.576 1.00 42.92 601 TYR A C 1
ATOM 9120 O O . TYR A 1 575 ? -7.143 -66.446 -22.403 1.00 41.98 601 TYR A O 1
ATOM 9138 N N . PHE A 1 576 ? -6.511 -65.890 -20.309 1.00 42.82 602 PHE A N 1
ATOM 9139 C CA . PHE A 1 576 ? -6.532 -67.250 -19.788 1.00 43.28 602 PHE A CA 1
ATOM 9140 C C . PHE A 1 576 ? -7.832 -67.613 -19.071 1.00 43.11 602 PHE A C 1
ATOM 9141 O O . PHE A 1 576 ? -7.861 -68.610 -18.351 1.00 42.59 602 PHE A O 1
ATOM 9158 N N . ASP A 1 577 ? -8.905 -66.842 -19.237 1.00 43.71 603 ASP A N 1
ATOM 9159 C CA . ASP A 1 577 ? -10.096 -67.260 -18.499 1.00 42.95 603 ASP A CA 1
ATOM 9160 C C . ASP A 1 577 ? -10.695 -68.540 -19.080 1.00 42.46 603 ASP A C 1
ATOM 9161 O O . ASP A 1 577 ? -11.140 -69.392 -18.310 1.00 43.45 603 ASP A O 1
ATOM 9170 N N . PRO A 1 578 ? -10.761 -68.716 -20.406 1.00 42.10 604 PRO A N 1
ATOM 9171 C CA . PRO A 1 578 ? -11.323 -69.982 -20.917 1.00 42.13 604 PRO A CA 1
ATOM 9172 C C . PRO A 1 578 ? -10.533 -71.201 -20.451 1.00 42.83 604 PRO A C 1
ATOM 9173 O O . PRO A 1 578 ? -11.121 -72.246 -20.132 1.00 43.03 604 PRO A O 1
ATOM 9184 N N . LEU A 1 579 ? -9.208 -71.090 -20.373 1.00 40.42 605 LEU A N 1
ATOM 9185 C CA . LEU A 1 579 ? -8.419 -72.194 -19.850 1.00 41.22 605 LEU A CA 1
ATOM 9186 C C . LEU A 1 579 ? -8.728 -72.422 -18.373 1.00 40.58 605 LEU A C 1
ATOM 9187 O O . LEU A 1 579 ? -8.919 -73.564 -17.937 1.00 39.26 605 LEU A O 1
ATOM 9203 N N . TYR A 1 580 ? -8.784 -71.337 -17.594 1.00 39.94 606 TYR A N 1
ATOM 9204 C CA . TYR A 1 580 ? -9.086 -71.435 -16.166 1.00 42.45 606 TYR A CA 1
ATOM 9205 C C . TYR A 1 580 ? -10.399 -72.159 -15.920 1.00 42.03 606 TYR A C 1
ATOM 9206 O O . TYR A 1 580 ? -10.476 -73.003 -15.018 1.00 41.92 606 TYR A O 1
ATOM 9224 N N . GLN A 1 581 ? -11.448 -71.827 -16.687 1.00 42.95 607 GLN A N 1
ATOM 9225 C CA . GLN A 1 581 ? -12.744 -72.471 -16.488 1.00 42.21 607 GLN A CA 1
ATOM 9226 C C . GLN A 1 581 ? -12.660 -73.954 -16.821 1.00 40.21 607 GLN A C 1
ATOM 9227 O O . GLN A 1 581 ? -13.249 -74.787 -16.132 1.00 42.90 607 GLN A O 1
ATOM 9241 N N . TRP A 1 582 ? -11.907 -74.308 -17.855 1.00 39.73 608 TRP A N 1
ATOM 9242 C CA . TRP A 1 582 ? -11.818 -75.708 -18.236 1.00 40.97 608 TRP A CA 1
ATOM 9243 C C . TRP A 1 582 ? -11.062 -76.509 -17.184 1.00 39.88 608 TRP A C 1
ATOM 9244 O O . TRP A 1 582 ? -11.488 -77.600 -16.807 1.00 41.11 608 TRP A O 1
ATOM 9265 N N . LEU A 1 583 ? -9.970 -75.956 -16.659 1.00 39.05 609 LEU A N 1
ATOM 9266 C CA . LEU A 1 583 ? -9.185 -76.665 -15.653 1.00 37.91 609 LEU A CA 1
ATOM 9267 C C . LEU A 1 583 ? -9.975 -76.878 -14.370 1.00 40.59 609 LEU A C 1
ATOM 9268 O O . LEU A 1 583 ? -9.915 -77.960 -13.776 1.00 40.69 609 LEU A O 1
ATOM 9284 N N . LEU A 1 584 ? -10.707 -75.850 -13.910 1.00 40.95 610 LEU A N 1
ATOM 9285 C CA . LEU A 1 584 ? -11.499 -75.981 -12.688 1.00 42.69 610 LEU A CA 1
ATOM 9286 C C . LEU A 1 584 ? -12.388 -77.213 -12.748 1.00 43.33 610 LEU A C 1
ATOM 9287 O O . LEU A 1 584 ? -12.478 -77.984 -11.786 1.00 44.16 610 LEU A O 1
ATOM 9303 N N . GLU A 1 585 ? -13.074 -77.397 -13.873 1.00 43.11 611 GLU A N 1
ATOM 9304 C CA . GLU A 1 585 ? -13.968 -78.539 -14.024 1.00 47.71 611 GLU A CA 1
ATOM 9305 C C . GLU A 1 585 ? -13.193 -79.835 -14.242 1.00 45.43 611 GLU A C 1
ATOM 9306 O O . GLU A 1 585 ? -13.540 -80.866 -13.658 1.00 44.24 611 GLU A O 1
ATOM 9318 N N . GLU A 1 586 ? -12.130 -79.804 -15.057 1.00 41.24 612 GLU A N 1
ATOM 9319 C CA . GLU A 1 586 ? -11.439 -81.046 -15.403 1.00 40.90 612 GLU A CA 1
ATOM 9320 C C . GLU A 1 586 ? -10.654 -81.598 -14.213 1.00 39.66 612 GLU A C 1
ATOM 9321 O O . GLU A 1 586 ? -10.639 -82.812 -13.995 1.00 40.28 612 GLU A O 1
ATOM 9333 N N . ASN A 1 587 ? -10.013 -80.737 -13.408 1.00 38.10 613 ASN A N 1
ATOM 9334 C CA . ASN A 1 587 ? -9.346 -81.229 -12.204 1.00 38.78 613 ASN A CA 1
ATOM 9335 C C . ASN A 1 587 ? -10.354 -81.868 -11.234 1.00 39.89 613 ASN A C 1
ATOM 9336 O O . ASN A 1 587 ? -10.071 -82.907 -10.634 1.00 38.30 613 ASN A O 1
ATOM 9347 N N . LYS A 1 588 ? -11.543 -81.276 -11.092 1.00 40.85 614 LYS A N 1
ATOM 9348 C CA . LYS A 1 588 ? -12.585 -81.884 -10.269 1.00 41.57 614 LYS A CA 1
ATOM 9349 C C . LYS A 1 588 ? -12.979 -83.253 -10.818 1.00 40.29 614 LYS A C 1
ATOM 9350 O O . LYS A 1 588 ? -13.082 -84.227 -10.064 1.00 39.15 614 LYS A O 1
ATOM 9369 N N . ARG A 1 589 ? -13.204 -83.345 -12.133 1.00 39.95 615 ARG A N 1
ATOM 9370 C CA . ARG A 1 589 ? -13.595 -84.616 -12.734 1.00 41.02 615 ARG A CA 1
ATOM 9371 C C . ARG A 1 589 ? -12.535 -85.681 -12.492 1.00 37.97 615 ARG A C 1
ATOM 9372 O O . ARG A 1 589 ? -12.849 -86.824 -12.175 1.00 37.10 615 ARG A O 1
ATOM 9393 N N . LEU A 1 590 ? -11.273 -85.332 -12.686 1.00 36.61 616 LEU A N 1
ATOM 9394 C CA . LEU A 1 590 ? -10.221 -86.329 -12.639 1.00 39.07 616 LEU A CA 1
ATOM 9395 C C . LEU A 1 590 ? -9.824 -86.685 -11.214 1.00 38.55 616 LEU A C 1
ATOM 9396 O O . LEU A 1 590 ? -9.209 -87.733 -11.006 1.00 39.87 616 LEU A O 1
ATOM 9412 N N . GLY A 1 591 ? -10.192 -85.861 -10.238 1.00 38.29 617 GLY A N 1
ATOM 9413 C CA . GLY A 1 591 ? -9.725 -86.054 -8.885 1.00 39.60 617 GLY A CA 1
ATOM 9414 C C . GLY A 1 591 ? -8.288 -85.639 -8.677 1.00 39.92 617 GLY A C 1
ATOM 9415 O O . GLY A 1 591 ? -7.616 -86.202 -7.831 1.00 40.85 617 GLY A O 1
ATOM 9419 N N . ALA A 1 592 ? -7.782 -84.685 -9.452 1.00 37.93 618 ALA A N 1
ATOM 9420 C CA . ALA A 1 592 ? -6.415 -84.234 -9.260 1.00 39.01 618 ALA A CA 1
ATOM 9421 C C . ALA A 1 592 ? -6.333 -83.334 -8.032 1.00 39.31 618 ALA A C 1
ATOM 9422 O O . ALA A 1 592 ? -7.143 -82.410 -7.887 1.00 40.53 618 ALA A O 1
ATOM 9429 N N . HIS A 1 593 ? -5.365 -83.589 -7.144 1.00 38.53 619 HIS A N 1
ATOM 9430 C CA . HIS A 1 593 ? -5.157 -82.676 -6.032 1.00 38.64 619 HIS A CA 1
ATOM 9431 C C . HIS A 1 593 ? -4.659 -81.335 -6.556 1.00 37.33 619 HIS A C 1
ATOM 9432 O O . HIS A 1 593 ? -3.831 -81.273 -7.474 1.00 36.90 619 HIS A O 1
ATOM 9446 N N . VAL A 1 594 ? -5.142 -80.263 -5.945 1.00 37.39 620 VAL A N 1
ATOM 9447 C CA . VAL A 1 594 ? -4.659 -78.909 -6.186 1.00 36.43 620 VAL A CA 1
ATOM 9448 C C . VAL A 1 594 ? -3.825 -78.450 -4.992 1.00 36.74 620 VAL A C 1
ATOM 9449 O O . VAL A 1 594 ? -4.179 -78.720 -3.837 1.00 37.98 620 VAL A O 1
ATOM 9462 N N . GLY A 1 595 ? -2.737 -77.716 -5.274 1.00 35.25 621 GLY A N 1
ATOM 9463 C CA . GLY A 1 595 ? -1.816 -77.281 -4.256 1.00 35.18 621 GLY A CA 1
ATOM 9464 C C . GLY A 1 595 ? -0.794 -78.354 -3.900 1.00 36.30 621 GLY A C 1
ATOM 9465 O O . GLY A 1 595 ? -0.781 -79.450 -4.447 1.00 33.73 621 GLY A O 1
ATOM 9469 N N . TRP A 1 596 ? 0.064 -78.023 -2.932 1.00 35.21 622 TRP A N 1
ATOM 9470 C CA . TRP A 1 596 ? 1.168 -78.909 -2.611 1.00 36.80 622 TRP A CA 1
ATOM 9471 C C . TRP A 1 596 ? 1.723 -78.657 -1.208 1.00 37.26 622 TRP A C 1
ATOM 9472 O O . TRP A 1 596 ? 1.832 -77.523 -0.744 1.00 37.43 622 TRP A O 1
ATOM 9493 N N . THR A 1 597 ? 2.163 -79.730 -0.577 1.00 35.59 623 THR A N 1
ATOM 9494 C CA . THR A 1 597 ? 2.990 -79.596 0.607 1.00 36.88 623 THR A CA 1
ATOM 9495 C C . THR A 1 597 ? 4.308 -78.908 0.256 1.00 36.81 623 THR A C 1
ATOM 9496 O O . THR A 1 597 ? 4.692 -78.807 -0.900 1.00 36.50 623 THR A O 1
ATOM 9507 N N . ASP A 1 598 ? 4.990 -78.398 1.292 1.00 38.34 624 ASP A N 1
ATOM 9508 C CA . ASP A 1 598 ? 6.302 -77.786 1.107 1.00 37.77 624 ASP A CA 1
ATOM 9509 C C . ASP A 1 598 ? 7.328 -78.820 0.682 1.00 37.12 624 ASP A C 1
ATOM 9510 O O . ASP A 1 598 ? 7.316 -79.955 1.166 1.00 39.46 624 ASP A O 1
ATOM 9519 N N . SER A 1 599 ? 8.259 -78.419 -0.178 1.00 39.36 625 SER A N 1
ATOM 9520 C CA . SER A 1 599 ? 9.328 -79.319 -0.590 1.00 39.81 625 SER A CA 1
ATOM 9521 C C . SER A 1 599 ? 10.228 -79.693 0.584 1.00 40.35 625 SER A C 1
ATOM 9522 O O . SER A 1 599 ? 10.532 -78.870 1.442 1.00 38.54 625 SER A O 1
ATOM 9530 N N . GLN A 1 600 ? 10.691 -80.939 0.582 1.00 40.80 626 GLN A N 1
ATOM 9531 C CA . GLN A 1 600 ? 11.685 -81.421 1.531 1.00 42.31 626 GLN A CA 1
ATOM 9532 C C . GLN A 1 600 ? 13.034 -81.652 0.861 1.00 43.66 626 GLN A C 1
ATOM 9533 O O . GLN A 1 600 ? 13.882 -82.357 1.407 1.00 46.48 626 GLN A O 1
ATOM 9547 N N . LYS A 1 601 ? 13.255 -81.066 -0.308 1.00 43.03 627 LYS A N 1
ATOM 9548 C CA . LYS A 1 601 ? 14.429 -81.378 -1.097 1.00 42.55 627 LYS A CA 1
ATOM 9549 C C . LYS A 1 601 ? 15.623 -80.464 -0.837 1.00 44.67 627 LYS A C 1
ATOM 9550 O O . LYS A 1 601 ? 16.587 -80.506 -1.610 1.00 48.86 627 LYS A O 1
ATOM 9569 N N . CYS A 1 602 ? 15.595 -79.641 0.207 1.00 44.18 628 CYS A N 1
ATOM 9570 C CA . CYS A 1 602 ? 16.755 -78.836 0.591 1.00 49.13 628 CYS A CA 1
ATOM 9571 C C . CYS A 1 602 ? 16.894 -78.854 2.106 1.00 50.11 628 CYS A C 1
ATOM 9572 O O . CYS A 1 602 ? 15.964 -78.464 2.815 1.00 51.16 628 CYS A O 1
ATOM 9579 N N . VAL A 1 603 ? 18.078 -79.251 2.577 1.00 53.76 629 VAL A N 1
ATOM 9580 C CA . VAL A 1 603 ? 18.345 -79.608 3.972 1.00 59.25 629 VAL A CA 1
ATOM 9581 C C . VAL A 1 603 ? 19.356 -78.633 4.562 1.00 59.89 629 VAL A C 1
ATOM 9582 O O . VAL A 1 603 ? 20.406 -78.383 3.958 1.00 57.76 629 VAL A O 1
ATOM 9595 N N . SER A 1 604 ? 19.044 -78.097 5.737 1.00 66.11 630 SER A N 1
ATOM 9596 C CA . SER A 1 604 ? 19.974 -77.250 6.504 1.00 68.92 630 SER A CA 1
ATOM 9597 C C . SER A 1 604 ? 20.372 -77.955 7.806 1.00 69.97 630 SER A C 1
ATOM 9598 O O . SER A 1 604 ? 21.394 -77.625 8.426 1.00 76.48 630 SER A O 1
#

Nearest PDB structures (foldseek):
  6s1y-assembly1_A  TM=1.002E+00  e=1.108E-90  Anopheles gambiae
  6s1z-assembly1_A  TM=9.991E-01  e=1.522E-80  Anopheles gambiae
  4asq-assembly1_A  TM=9.947E-01  e=2.55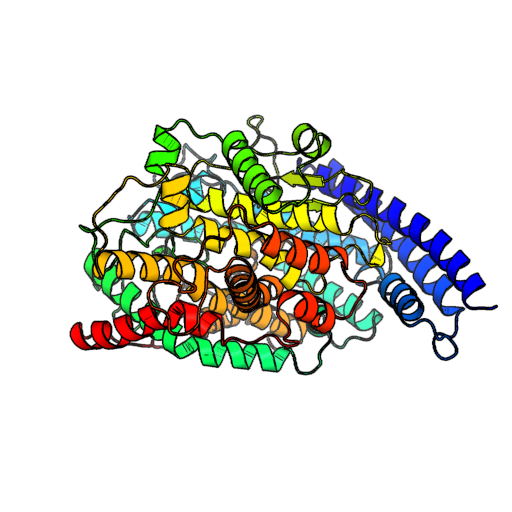5E-65  Drosophila melanogaster
  1j37-assembly1_A  TM=9.916E-01  e=9.810E-61  Drosophila melanogaster
  7q3y-assembly1_A  TM=9.012E-01  e=5.097E-47  Homo sapiens

Secondary structure (DSSP, 8-state):
--HHHHHHHHHHHHHHHHHHHHHHHHHHHHHHHS--HHHHHHHHHHHHHHHHHHHHHHHHHTTS-SSS---HHHHHHHHHHT--GGGGS-HHHHHHHHHHHHHHHHHHHH--BPBTTBTT---B-IIIIIHHHHHH---HHHHHHHHHHHHHHHTGGGHHHHHHHHHHHHHHHHHTT-SSHHHHHHHTT--TTHHHHHHHHHHHHHHHHHHHHHHHHHHHHHHH-TTTS-SSS-EEGGGSSSTT-S--GGGTTTT-S-TTS-----HHHHHHTT--HHHHHHHHHHHHHHTT-PPPPHHHHHH-B-S--SS------S-EEEE-SSSS-EEEE----SSHHHHHHHHHHHHHHHHHHHHTTS-GGG-S-SSHHHHHHHHHHHHHHHTSHHHHHHTTSS------HHHHHHHHHHHIIIIITHHHHHHHHHHHHHHHHHTSS-GGGHHHHHHHHHHHHH-EE-SS-EETT---GGGSHHHHTT--SHHHHHHHHHHHHHHHHHHHHTT---TT-TTS-TTS---TT-HHHHHHHHHHHHTTTSS-HHHHHHHHHS--S--THHHHHHTHHHHHHHHHHHHHHT---S-PPP--EE-

Solvent-accessible surface area: 23816 Å² total; per-residue (Å²): 116,73,55,99,94,2,24,124,65,0,90,159,1,8,79,64,18,36,124,35,61,24,101,44,11,83,11,8,9,68,8,7,7,50,7,55,145,140,13,41,68,89,49,23,123,2,9,10,44,23,2,109,27,1,65,44,0,14,116,63,4,151,127,26,132,38,117,102,7,107,74,75,71,5,74,36,32,10,119,39,0,37,77,43,28,55,5,18,0,51,42,104,42,13,103,81,0,36,30,9,15,6,49,0,20,23,48,12,26,78,17,107,8,45,19,100,86,57,87,126,103,56,83,10,14,28,29,19,62,0,42,44,18,3,1,98,74,78,75,18,84,27,3,54,55,7,0,40,63,1,6,78,33,0,0,35,79,6,69,144,25,1,47,73,0,13,82,8,7,112,57,4,2,69,116,34,147,53,93,7,1,0,29,43,26,23,57,76,0,98,48,124,75,1,55,101,32,0,46,68,6,14,93,76,1,94,42,13,3,33,24,0,0,1,4,0,3,52,36,0,70,101,89,34,29,76,212,70,0,42,47,57,7,9,0,12,2,6,3,0,3,24,5,31,4,28,22,2,18,27,2,1,50,60,0,5,14,62,70,164,84,64,49,8,65,2,24,111,35,0,105,154,74,56,18,65,12,94,98,0,0,89,33,0,10,67,3,4,50,21,0,80,10,58,140,10,21,120,36,0,68,99,100,17,31,19,100,74,33,145,94,76,92,42,11,8,17,60,24,30,16,50,11,7,23,48,117,52,23,2,19,0,2,2,4,7,102,40,17,15,60,21,5,41,50,0,2,31,10,2,0,19,0,2,0,25,10,17,3,30,127,31,42,7,18,2,18,21,16,10,4,26,0,1,23,8,0,3,0,10,3,0,8,5,0,2,40,4,10,70,7,3,86,109,43,26,1,12,95,121,41,151,99,46,100,59,2,64,12,5,22,20,1,30,18,0,0,32,23,3,2,7,0,4,6,0,6,1,2,0,66,2,2,3,6,8,9,99,33,98,15,97,72,186,43,5,0,19,78,12,7,100,22,3,4,167,46,4,0,0,17,2,18,42,83,10,44,37,156,26,0,1,1,0,0,10,26,10,1,1,12,25,37,12,4,2,61,33,0,2,0,27,0,2,0,2,2,2,1,46,15,2,0,53,75,28,45,34,27,79,166,75,37,108,137,76,43,5,13,45,0,6,1,45,123,16,71,52,1,0,67,62,7,66,92,1,0,29,28,0,7,18,99,54,13,29,46,1,0,72,39,12,28,54,77,110,131,15,28,2,87,0,0,41,51,12,5,60,53,2,47,93,48,2,50,84,36,3,155,180,64,57,15,107,69,18,46,89,123,32,159,58,30,82,121

B-factor: mean 57.89, std 17.86, range [30.9, 164.16]

GO terms:
  GO:0070573 metallodipeptidase activity (F, IDA)
  GO:0008241 peptidyl-dipeptidase activity (F, IDA)
  GO:0008270 zinc ion binding (F, IDA)
  GO:0006508 proteolysis (P, IDA)

InterPro domains:
  IPR001548 Peptidase M2, peptidyl-dipeptidase A [PF01401] (97-682)
  IPR001548 Peptidase M2, peptidyl-dipeptidase A [PR00791] (293-320)
  IPR001548 Peptidase M2, peptidyl-dipeptidase A [PR00791] (328-349)
  IPR001548 Peptidase M2, peptidyl-dipeptidase A [PR00791] (406-431)
  IPR001548 Peptidase M2, peptidyl-dipeptidase A [PR00791] (438-454)
  IPR001548 Peptidase M2, peptidyl-dipeptidase A [PR00791] (466-486)
  IPR001548 Peptidase M2, peptidyl-dipeptidase A [PR00791] (507-532)
  IPR001548 Peptidase M2, peptidyl-dipeptidase A [PR00791] (542-569)
  IPR001548 Peptidase M2, peptidyl-dipeptidase A [PR00791] (570-598)
  IPR001548 Peptidase M2, peptidyl-dipeptidase A [PS52011] (95-683)
  IPR001548 Peptidase M2, peptidyl-dipeptidase A [PTHR10514] (86-688)
  IPR001548 Peptidase M2, peptidyl-dipeptidase A [cd06461] (105-673)

Sequence (595 aa):
PSETEISQIVEWIEQRYQQTKAHQTLAAWEYGSNLTEFNLSKKTKAAADFAEVAKAVAEELQQFKTDQLTNATLKRRIKKLAKLGYAALPADQFKELLGAIASMESNYAKAKFCAYGDATKCDLSLDPELTEIFANHREEPEELKYYWVQWYNATGAPVRESFQKYVELNRQAALRNNFSSGAAVWLNEYDDSTFEQQVDDVIEQIRPLYEQLHAYVRYKLRQKYGDKLVSPTGPIPMHLLGNLWAQTWDNIADFTTPFPEKKLLDVTDEMIRQGYTPIKMFQMGDDFFTSLNMTKLPQTFWDKSILEKPTDGRDLVCHASAWDFFAIDDVRIKQCTRVNMREFFVVHHELGHIQYYLQYQHQPVEFRGGANPGFHEAVGDVLSLSVSTPKHLKKVGLLKDYEEDEQVKINQFYRAGVTKLVFLPFAYTLDKYRWGVFRGDIKPREYNCKFWEMRSRYSGVEPPVVRTEQDFDPPAKYHVSADVEYLRYFVSYVIQFQFHRAACALAGEYVKGDPEKTLNNNCDIYQSTAAGNQLKEMLALGSSKPWPDAMEVLTGERKMSADDAILEYFDPLYQWLLEENKRLGAHVGWTDSQKCVS

Foldseek 3Di:
DAPVVVVVVVVVLLVVLLVLVLLLQVLVVVCQAFPDPVSVVSNLVSVLVSLVSLVVLLVVLVVDDLVPDDPVLSSVSSVLSNDRQLSLDDSVLSSLLVVLLCVLLQQQQPDWQAADPGNPRIGHHVVPRLLVCLLAPQDVVRLQVVLCSLQQRRFLVSLPSLVSNLVSSQVRCVSRVHLWNLCVQVVLQPDPCVVVVLVVLLVVLQLLLLLLQLQQLVQVCVVPHCVQGPLFAFGAQSNQSGSLLLFRLSCLLVRDPCNPADAQWLLVVQVVVVHDQVNLLVVLQQQLVLQVADRQDPLAVVPEARAPDPPPGTHNQPWAKDASLDANNIYIRHNADRTDVSSLVSLQRVQLVRLQNLASPDRPSLSAALGLLRSRQRSVLQVLQCRAPVNCVVVPSGDDDDDDVSNVLSLLSSVCSGASLNLLVLVLLSVLVVCSGNVVQPLQCQAVVSQQSCCVSRRYHHSAAAESSRGRSSSDNCSSNVNRRVSNNLSSQCSLLLNQLLLVQQVQADPPDPRRHSNRGHSRSRNSSSVLVSVLSNSRNSDNVLVSSCSRRVGRDRDNPRVCRNNVVNSVVSVVVCVVVVRDGHHDGDPRYDD

Radius of gyration: 23.87 Å; Cα contacts (8 Å, |Δi|>4): 937; chains: 1; bounding box: 60×74×52 Å